Protein AF-A0A0K1EAS9-F1 (afdb_monomer_lite)

pLDDT: mean 83.29, std 16.88, range [38.16, 98.5]

InterPro domains:
  IPR011990 Tetratricopeptide-like helical domain superfamily [SSF48452] (68-521)

Organism: Chondromyces crocatus (NCBI:txid52)

Radius of gyration: 33.78 Å; chains: 1; bounding box: 84×85×120 Å

Foldseek 3Di:
DVVCVVVVLVDDPFLLLVVLVVLLVQLVVLQVCLVVLCVCQVPDPDRDPLSPLSSVVSNVSSVVSNVVSVVSVLVVQLLLLLLQLLLCVLVVVNVSSLVSLVSSVVSDPALLSLLSSLQSQLSSCLQQLNLVSSLVSLVVLQPDDHDPVCNLSSLLSNLQSLLSNLLSCLQPHDPVSSVVSLVVNVPRLQRFLASNLSSLLSVLLNCVVVVPLVVSLVSCVVCVCSNQQHYFPLSVLLSVLSNQLSPPDPDPPPDDPPPPPPDDPQSRCSSSCVSHVSSSVSRDPQLFPSDCDVVNLPPPPDPDPDPPPPPDDDDPPDDPPDPPPLVVPQDPDPVVVVCVVCVVVCVSVVVVVVVVPPDPPCPPVVVVVVVVVVVCVCVCVVPVSVVVVVVVVVVVVVVVVVVVVLVSQLSSLSVCVSVVVVVSSLVSLVVSLVVDPQLQSNLVSLQVVLVSCLLQVVLVSSLVSLVVSVVSCSHPVSCSVCLQESNLSSLLSNLLSCLLQVVPVSSVVSLVVSCVRRVSHSCNSVSVLLSQLLNCQQVLVLVSLLVSSNSSNSRGDRSLSNLSSLLSVCLVCVVVDDPVSLVVSVCVCVVDVSSVVSSCSRHVSSVVSNVVSVVVVVVVVVVCVVVPPDPCPVVNVVVVVVVVVVVVVVVVVVVVVVVPPPDPDDD

Secondary structure (DSSP, 8-state):
-TTTHHHHTT----HHHHHHHHHHHHHHHHHHHHHHHHHHHHHSSS--HHHHHHHHHHHHHHHHHHHHHHHHHHHHHHHHHHHHHHHHHHTT-HHHHHHHHHHHHHH--SHHHHHHHHHHHHHHHHHTT-HHHHHHHHHHHHHSPPPTT-HHHHHHHHHHHHHHHHHHHTTTS-HHHHHHHHHHHHT-TT--HHHHHHHHHHHHHHHHHTT-HHHHHHHHHHTHHHHHHSS-HHHHHHHHHHHHHHHS----TT------------TTTHHHHHH-HHHHTTSPTTSS-TT--HHHHSS----PPPTT-TT----TTS--TT---TTTT---S-HHHHHHHHHHHHHHHHHHHHHHHS-GGGHHHHHHHHHHHHHHHHHIIIIIHHHHHHHHHHHHHHHHHHHHHHHHHHHHHHHHHTTT-HHHHHHHHHHHHHH---HHHHHHHHHHHHHHHHHTT-HHHHHHHHHHHHHHT-SHHHHHHSTTTHHHHHHHHHHHHHHHTT-HHHHHHHHHHHHHH-TT-TTHHHHHHHHHHHHHHHTT-HHHHHHHHHHTTT----HHHHHHHHHHHHHH-GGGS-HHHHHHHHHHHHH-HHHHHHHHHH-HHHHHHHHHHHHHHHHHHHHHHHHSS----HHHHHHHHHHHHHHHHHHHHHHHHHHT-------

Sequence (667 aa):
MAREAPVLSGTIEHAKHRNAALSMASGALILVVGIALLLTCLFARETSLPMLFLGLIMSVRGAMYLAAATLQLFDSSAVQPINKAESLMYARRFAEAEEHLDYAETRAVRTTHFLAIALNRANIALRRGRVKEALRHTTRVIERPPGWGSRAENQLSITSALSLRALLSAPTAAPADVLADIEAVHQSDMVTEEARGRAELARAVLIERTGDHEALKRHLREKRSLLLQIPHLDERALVRAYQRMTQVKSASIYRQIPEMSFAAAPEGDGWIRQLSPSAAAFLTPGAHPTGASNADIDAPLSFEPSPSSVDQPAREGTEPFTRAPIEARITRPSPRLLRSLLTGSAVVAAVPLGIHLLSPATLPALGTWVQSVVLSTHTFFKHILPTLLLLMISWVAWWFLGMYLQKKRIADAVLLFDRGEEERGLAALTSLMHQVSDPILAASTHFTLAIVADRRADFDTALRHCNEALHRLDSPRLRALSSDQLLPSLVAKRALLFAATGRHADARAEFAFLAANHPTYSSLDASRFQLALVLAASRGDLERLAALSQQTGGRVLPVFDDLLASLGHAAARPHAMGPGERARLEAELNDDPVIHEWLQKVAPALLTAFIQAGEQSAEENSGAFRTARCPVTHADAAAITEAEAEVEAEAAARTAANARSPDVMDT

Structure (mmCIF, N/CA/C/O backbone):
data_AF-A0A0K1EAS9-F1
#
_entry.id   AF-A0A0K1EAS9-F1
#
loop_
_atom_site.group_PDB
_atom_site.id
_atom_site.type_symbol
_atom_site.label_atom_id
_atom_site.label_alt_id
_atom_site.label_comp_id
_atom_site.label_asym_id
_atom_site.label_entity_id
_atom_site.label_seq_id
_atom_site.pdbx_PDB_ins_code
_atom_site.Cartn_x
_atom_site.Cartn_y
_atom_site.Cartn_z
_atom_site.occupancy
_atom_site.B_iso_or_equiv
_atom_site.auth_seq_id
_atom_site.auth_comp_id
_atom_site.auth_asym_id
_atom_site.auth_atom_id
_atom_site.pdbx_PDB_model_num
ATOM 1 N N . MET A 1 1 ? 31.021 -14.013 7.008 1.00 49.00 1 MET A N 1
ATOM 2 C CA . MET A 1 1 ? 29.684 -13.386 7.086 1.00 49.00 1 MET A CA 1
ATOM 3 C C . MET A 1 1 ? 29.159 -12.862 5.742 1.00 49.00 1 MET A C 1
ATOM 5 O O . MET A 1 1 ? 28.137 -13.363 5.308 1.00 49.00 1 MET A O 1
ATOM 9 N N . ALA A 1 2 ? 29.836 -11.981 4.986 1.00 47.66 2 ALA A N 1
ATOM 10 C CA . ALA A 1 2 ? 29.273 -11.444 3.721 1.00 47.66 2 ALA A CA 1
ATOM 11 C C . ALA A 1 2 ? 29.036 -12.459 2.565 1.00 47.66 2 ALA A C 1
ATOM 13 O O . ALA A 1 2 ? 28.344 -12.132 1.603 1.00 47.66 2 ALA A O 1
ATOM 14 N N . ARG A 1 3 ? 29.595 -13.680 2.631 1.00 46.97 3 ARG A N 1
ATOM 15 C CA . ARG A 1 3 ? 29.375 -14.748 1.630 1.00 46.97 3 ARG A CA 1
ATOM 16 C C . ARG A 1 3 ? 28.258 -15.741 1.990 1.00 46.97 3 ARG A C 1
ATOM 18 O O . ARG A 1 3 ? 27.865 -16.502 1.117 1.00 46.97 3 ARG A O 1
ATOM 25 N N . GLU A 1 4 ? 27.728 -15.718 3.215 1.00 50.44 4 GLU A N 1
ATOM 26 C CA . GLU A 1 4 ? 26.677 -16.655 3.674 1.00 50.44 4 GLU A CA 1
ATOM 27 C C . GLU A 1 4 ? 25.259 -16.065 3.588 1.00 50.44 4 GLU A C 1
ATOM 29 O O . GLU A 1 4 ? 24.284 -16.807 3.498 1.00 50.44 4 GLU A O 1
ATOM 34 N N . ALA A 1 5 ? 25.140 -14.736 3.506 1.00 52.69 5 ALA A N 1
ATOM 35 C CA . ALA A 1 5 ? 23.865 -14.034 3.346 1.00 52.69 5 ALA A CA 1
ATOM 36 C C . ALA A 1 5 ? 22.979 -14.516 2.167 1.00 52.69 5 ALA A C 1
ATOM 38 O O . ALA A 1 5 ? 21.771 -14.603 2.370 1.00 52.69 5 ALA A O 1
ATOM 39 N N . PRO A 1 6 ? 23.504 -14.885 0.972 1.00 53.84 6 PRO A N 1
ATOM 40 C CA . PRO A 1 6 ? 22.654 -15.276 -0.161 1.00 53.84 6 PRO A CA 1
ATOM 41 C C . PRO A 1 6 ? 21.867 -16.573 0.069 1.00 53.84 6 PRO A C 1
ATOM 43 O O . PRO A 1 6 ? 20.817 -16.777 -0.536 1.00 53.84 6 PRO A O 1
ATOM 46 N N . VAL A 1 7 ? 22.396 -17.466 0.914 1.00 56.88 7 VAL A N 1
ATOM 47 C CA . VAL A 1 7 ? 21.771 -18.760 1.225 1.00 56.88 7 VAL A CA 1
ATOM 48 C C . VAL A 1 7 ? 20.680 -18.579 2.280 1.00 56.88 7 VAL A C 1
ATOM 50 O O . VAL A 1 7 ? 19.621 -19.192 2.175 1.00 56.88 7 VAL A O 1
ATOM 53 N N . LEU A 1 8 ? 20.900 -17.683 3.247 1.00 54.69 8 LEU A N 1
ATOM 54 C CA . LEU A 1 8 ? 19.924 -17.344 4.287 1.00 54.69 8 LEU A CA 1
ATOM 55 C C . LEU A 1 8 ? 18.747 -16.518 3.752 1.00 54.69 8 LEU A C 1
ATOM 57 O O . LEU A 1 8 ? 17.625 -16.674 4.223 1.00 54.69 8 LEU A O 1
ATOM 61 N N . SER A 1 9 ? 18.963 -15.679 2.735 1.00 55.00 9 SER A N 1
ATOM 62 C CA . SER A 1 9 ? 17.911 -14.811 2.196 1.00 55.00 9 SER A CA 1
ATOM 63 C C . SER A 1 9 ? 16.893 -15.520 1.299 1.00 55.00 9 SER A C 1
ATOM 65 O O . SER A 1 9 ? 15.930 -14.880 0.873 1.00 55.00 9 SER A O 1
ATOM 67 N N . GLY A 1 10 ? 17.090 -16.804 0.962 1.00 59.78 10 GLY A N 1
ATOM 68 C CA . GLY A 1 10 ? 16.210 -17.529 0.034 1.00 59.78 10 GLY A CA 1
ATOM 69 C C . GLY A 1 10 ? 16.076 -16.836 -1.329 1.00 59.78 10 GLY A C 1
ATOM 70 O O . GLY A 1 10 ? 15.077 -17.004 -2.029 1.00 59.78 10 GLY A O 1
ATOM 71 N N . THR A 1 11 ? 17.055 -16.003 -1.697 1.00 60.59 11 THR A N 1
ATOM 72 C CA . THR A 1 11 ? 17.028 -15.204 -2.923 1.00 60.59 11 THR A CA 1
ATOM 73 C C . THR A 1 11 ? 17.309 -16.118 -4.102 1.00 60.59 11 THR A C 1
ATOM 75 O O . THR A 1 11 ? 18.459 -16.376 -4.448 1.00 60.59 11 THR A O 1
ATOM 78 N N . ILE A 1 12 ? 16.240 -16.635 -4.703 1.00 65.88 12 ILE A N 1
ATOM 79 C CA . ILE A 1 12 ? 16.301 -17.360 -5.971 1.00 65.88 12 ILE A CA 1
ATOM 80 C C . ILE A 1 12 ? 16.877 -16.410 -7.026 1.00 65.88 12 ILE A C 1
ATOM 82 O O . ILE A 1 12 ? 16.503 -15.233 -7.070 1.00 65.88 12 ILE A O 1
ATOM 86 N N . GLU A 1 13 ? 17.777 -16.916 -7.877 1.00 71.00 13 GLU A N 1
ATOM 87 C CA . GLU A 1 13 ? 18.304 -16.169 -9.018 1.00 71.00 13 GLU A CA 1
ATOM 88 C C . GLU A 1 13 ? 17.127 -15.640 -9.849 1.00 71.00 13 GLU A C 1
ATOM 90 O O . GLU A 1 13 ? 16.390 -16.385 -10.499 1.00 71.00 13 GLU A O 1
ATOM 95 N N . HIS A 1 14 ? 16.879 -14.334 -9.738 1.00 70.50 14 HIS A N 1
ATOM 96 C CA . HIS A 1 14 ? 15.631 -13.761 -10.213 1.00 70.50 14 HIS A CA 1
ATOM 97 C C . HIS A 1 14 ? 15.554 -13.885 -11.736 1.00 70.50 14 HIS A C 1
ATOM 99 O O . HIS A 1 14 ? 16.527 -13.609 -12.440 1.00 70.50 14 HIS A O 1
ATOM 105 N N . ALA A 1 15 ? 14.369 -14.169 -12.281 1.00 76.44 15 ALA A N 1
ATOM 106 C CA . ALA A 1 15 ? 14.124 -14.080 -13.723 1.00 76.44 15 ALA A CA 1
ATOM 107 C C . ALA A 1 15 ? 14.586 -12.730 -14.326 1.00 76.44 15 ALA A C 1
ATOM 109 O O . ALA A 1 15 ? 14.985 -12.672 -15.492 1.00 76.44 15 ALA A O 1
ATOM 110 N N . LYS A 1 16 ? 14.611 -11.657 -13.517 1.00 79.12 16 LYS A N 1
ATOM 111 C CA . LYS A 1 16 ? 15.211 -10.363 -13.865 1.00 79.12 16 LYS A CA 1
ATOM 112 C C . LYS A 1 16 ? 16.710 -10.430 -14.143 1.00 79.12 16 LYS A C 1
ATOM 114 O O . LYS A 1 16 ? 17.127 -9.852 -15.138 1.00 79.12 16 LYS A O 1
ATOM 119 N N . HIS A 1 17 ? 17.502 -11.157 -13.354 1.00 84.50 17 HIS A N 1
ATOM 120 C CA . HIS A 1 17 ? 18.937 -11.330 -13.610 1.00 84.50 17 HIS A CA 1
ATOM 121 C C . HIS A 1 17 ? 19.176 -12.027 -14.945 1.00 84.50 17 HIS A C 1
ATOM 123 O O . HIS A 1 17 ? 19.953 -11.532 -15.759 1.00 84.50 17 HIS A O 1
ATOM 129 N N . ARG A 1 18 ? 18.435 -13.103 -15.233 1.00 85.75 18 ARG A N 1
ATOM 130 C CA . ARG A 1 18 ? 18.515 -13.792 -16.528 1.00 85.75 18 ARG A CA 1
ATOM 131 C C . ARG A 1 18 ? 18.118 -12.877 -17.689 1.00 85.75 18 ARG A C 1
ATOM 133 O O . ARG A 1 18 ? 18.811 -12.835 -18.702 1.00 85.75 18 ARG A O 1
ATOM 140 N N . ASN A 1 19 ? 17.030 -12.122 -17.553 1.00 84.00 19 ASN A N 1
ATOM 141 C CA . ASN A 1 19 ? 16.588 -11.188 -18.590 1.00 84.00 19 ASN A CA 1
ATOM 142 C C . ASN A 1 19 ? 17.547 -10.015 -18.783 1.00 84.00 19 ASN A C 1
ATOM 144 O O . ASN A 1 19 ? 17.766 -9.592 -19.918 1.00 84.00 19 ASN A O 1
ATOM 148 N N . ALA A 1 20 ? 18.122 -9.499 -17.701 1.00 87.19 20 ALA A N 1
ATOM 1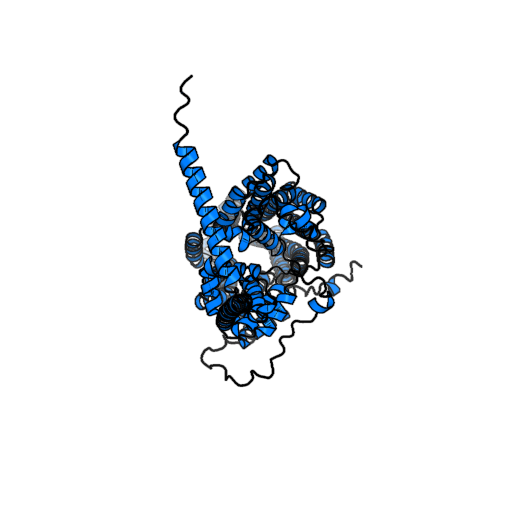49 C CA . ALA A 1 20 ? 19.122 -8.452 -17.758 1.00 87.19 20 ALA A CA 1
ATOM 150 C C . ALA A 1 20 ? 20.407 -8.984 -18.398 1.00 87.19 20 ALA A C 1
ATOM 152 O O . ALA A 1 20 ? 20.909 -8.353 -19.317 1.00 87.19 20 ALA A O 1
ATOM 153 N N . ALA A 1 21 ? 20.867 -10.187 -18.045 1.00 89.75 21 ALA A N 1
ATOM 154 C CA . ALA A 1 21 ? 22.010 -10.838 -18.684 1.00 89.75 21 ALA A CA 1
ATOM 155 C C . ALA A 1 21 ? 21.779 -11.074 -20.187 1.00 89.75 21 ALA A C 1
ATOM 157 O O . ALA A 1 21 ? 22.636 -10.741 -21.002 1.00 89.75 21 ALA A O 1
ATOM 158 N N . LEU A 1 22 ? 20.597 -11.564 -20.583 1.00 89.31 22 LEU A N 1
ATOM 159 C CA . LEU A 1 22 ? 20.218 -11.695 -21.996 1.00 89.31 22 LEU A CA 1
ATOM 160 C C . LEU A 1 22 ? 20.171 -10.334 -22.702 1.00 89.31 22 LEU A C 1
ATOM 162 O O . LEU A 1 22 ? 20.634 -10.205 -23.836 1.00 89.31 22 LEU A O 1
ATOM 166 N N . SER A 1 23 ? 19.650 -9.305 -22.032 1.00 87.06 23 SER A N 1
ATOM 167 C CA . SER A 1 23 ? 19.602 -7.942 -22.568 1.00 87.06 23 SER A CA 1
ATOM 168 C C . SER A 1 23 ? 21.005 -7.354 -22.717 1.00 87.06 23 SER A C 1
ATOM 170 O O . SER A 1 23 ? 21.296 -6.774 -23.758 1.00 87.06 23 SER A O 1
ATOM 172 N N . MET A 1 24 ? 21.899 -7.580 -21.752 1.00 92.38 24 MET A N 1
ATOM 173 C CA . MET A 1 24 ? 23.311 -7.208 -21.833 1.00 92.38 24 MET A CA 1
ATOM 174 C C . MET A 1 24 ? 24.007 -7.932 -22.979 1.00 92.38 24 MET A C 1
ATOM 176 O O . MET A 1 24 ? 24.659 -7.278 -23.781 1.00 92.38 24 MET A O 1
ATOM 180 N N . ALA A 1 25 ? 23.831 -9.250 -23.108 1.00 92.69 25 ALA A N 1
ATOM 181 C CA . ALA A 1 25 ? 24.425 -10.031 -24.190 1.00 92.69 25 ALA A CA 1
ATOM 182 C C . ALA A 1 25 ? 23.937 -9.546 -25.563 1.00 92.69 25 ALA A C 1
ATOM 184 O O . ALA A 1 25 ? 24.739 -9.329 -26.469 1.00 92.69 25 ALA A O 1
ATOM 185 N N . SER A 1 26 ? 22.630 -9.297 -25.704 1.00 90.00 26 SER A N 1
ATOM 186 C CA . SER A 1 26 ? 22.063 -8.746 -26.938 1.00 90.00 26 SER A CA 1
ATOM 187 C C . SER A 1 26 ? 22.559 -7.325 -27.226 1.00 90.00 26 SER A C 1
ATOM 189 O O . SER A 1 26 ? 22.907 -7.021 -28.364 1.00 90.00 26 SER A O 1
ATOM 191 N N . GLY A 1 27 ? 22.659 -6.471 -26.203 1.00 91.62 27 GLY A N 1
ATOM 192 C CA . GLY A 1 27 ? 23.185 -5.113 -26.316 1.00 91.62 27 GLY A CA 1
ATOM 193 C C . GLY A 1 27 ? 24.662 -5.098 -26.699 1.00 91.62 27 GLY A C 1
ATOM 194 O O . GLY A 1 27 ? 25.042 -4.354 -27.598 1.00 91.62 27 GLY A O 1
ATOM 195 N N . ALA A 1 28 ? 25.472 -5.969 -26.093 1.00 94.88 28 ALA A N 1
ATOM 196 C CA . ALA A 1 28 ? 26.881 -6.156 -26.420 1.00 94.88 28 ALA A CA 1
ATOM 197 C C . ALA A 1 28 ? 27.066 -6.647 -27.854 1.00 94.88 28 ALA A C 1
ATOM 199 O O . ALA A 1 28 ? 27.867 -6.077 -28.585 1.00 94.88 28 ALA A O 1
ATOM 200 N N . LEU A 1 29 ? 26.291 -7.644 -28.288 1.00 93.19 29 LEU A N 1
ATOM 201 C CA . LEU A 1 29 ? 26.343 -8.135 -29.663 1.00 93.19 29 LEU A CA 1
ATOM 202 C C . LEU A 1 29 ? 25.991 -7.027 -30.665 1.00 93.19 29 LEU A C 1
ATOM 204 O O . LEU A 1 29 ? 26.729 -6.805 -31.620 1.00 93.19 29 LEU A O 1
ATOM 208 N N . ILE A 1 30 ? 24.894 -6.300 -30.426 1.00 92.62 30 ILE A N 1
ATOM 209 C CA . ILE A 1 30 ? 24.463 -5.175 -31.268 1.00 92.62 30 ILE A CA 1
ATOM 210 C C . ILE A 1 30 ? 25.539 -4.077 -31.308 1.00 92.62 30 ILE A C 1
ATOM 212 O O . ILE A 1 30 ? 25.821 -3.535 -32.376 1.00 92.62 30 ILE A O 1
ATOM 216 N N . LEU A 1 31 ? 26.164 -3.775 -30.167 1.00 94.88 31 LEU A N 1
ATOM 217 C CA . LEU A 1 31 ? 27.241 -2.793 -30.065 1.00 94.88 31 LEU A CA 1
ATOM 218 C C . LEU A 1 31 ? 28.482 -3.236 -30.850 1.00 94.88 31 LEU A C 1
ATOM 220 O O . LEU A 1 31 ? 29.009 -2.453 -31.631 1.00 94.88 31 LEU A O 1
ATOM 224 N N . VAL A 1 32 ? 28.921 -4.488 -30.691 1.00 94.88 32 VAL A N 1
ATOM 225 C CA . VAL A 1 32 ? 30.083 -5.046 -31.401 1.00 94.88 32 VAL A CA 1
ATOM 226 C C . VAL A 1 32 ? 29.851 -5.051 -32.909 1.00 94.88 32 VAL A C 1
ATOM 228 O O . VAL A 1 32 ? 30.729 -4.626 -33.653 1.00 94.88 32 VAL A O 1
ATOM 231 N N . VAL A 1 33 ? 28.665 -5.463 -33.369 1.00 92.56 33 VAL A N 1
ATOM 232 C CA . VAL A 1 33 ? 28.294 -5.404 -34.793 1.00 92.56 33 VAL A CA 1
ATOM 233 C C . VAL A 1 33 ? 28.306 -3.960 -35.295 1.00 92.56 33 VAL A C 1
ATOM 235 O O . VAL A 1 33 ? 28.861 -3.685 -36.357 1.00 92.56 33 VAL A O 1
ATOM 238 N N . GLY A 1 34 ? 27.752 -3.026 -34.518 1.00 93.12 34 GLY A N 1
ATOM 239 C CA . GLY A 1 34 ? 27.781 -1.603 -34.844 1.00 93.12 34 GLY A CA 1
ATOM 240 C C . GLY A 1 34 ? 29.204 -1.059 -34.997 1.00 93.12 34 GLY A C 1
ATOM 241 O O . GLY A 1 34 ? 29.517 -0.430 -36.006 1.00 93.12 34 GLY A O 1
ATOM 242 N N . ILE A 1 35 ? 30.085 -1.365 -34.043 1.00 93.81 35 ILE A N 1
ATOM 243 C CA . ILE A 1 35 ? 31.496 -0.959 -34.063 1.00 93.81 35 ILE A CA 1
ATOM 244 C C . ILE A 1 35 ? 32.230 -1.607 -35.239 1.00 93.81 35 ILE A C 1
ATOM 246 O O . ILE A 1 35 ? 32.976 -0.926 -35.934 1.00 93.81 35 ILE A O 1
ATOM 250 N N . ALA A 1 36 ? 32.002 -2.893 -35.508 1.00 90.56 36 ALA A N 1
ATOM 251 C CA . ALA A 1 36 ? 32.619 -3.586 -36.634 1.00 90.56 36 ALA A CA 1
ATOM 252 C C . ALA A 1 36 ? 32.220 -2.957 -37.978 1.00 90.56 36 ALA A C 1
ATOM 254 O O . ALA A 1 36 ? 33.080 -2.778 -38.837 1.00 90.56 36 ALA A O 1
ATOM 255 N N . LEU A 1 37 ? 30.956 -2.551 -38.150 1.00 89.94 37 LEU A N 1
ATOM 256 C CA . LEU A 1 37 ? 30.506 -1.826 -39.345 1.00 89.94 37 LEU A CA 1
ATOM 257 C C . LEU A 1 37 ? 31.190 -0.459 -39.473 1.00 89.94 37 LEU A C 1
ATOM 259 O O . LEU A 1 37 ? 31.642 -0.100 -40.561 1.00 89.94 37 LEU A O 1
ATOM 263 N N . LEU A 1 38 ? 31.320 0.277 -38.365 1.00 91.12 38 LEU A N 1
ATOM 264 C CA . LEU A 1 38 ? 32.028 1.559 -38.334 1.00 91.12 38 LEU A CA 1
ATOM 265 C C . LEU A 1 38 ? 33.512 1.400 -38.697 1.00 91.12 38 LEU A C 1
ATOM 267 O O . LEU A 1 38 ? 34.010 2.131 -39.548 1.00 91.12 38 LEU A O 1
ATOM 271 N N . LEU A 1 39 ? 34.202 0.420 -38.107 1.00 90.00 39 LEU A N 1
ATOM 272 C CA . LEU A 1 39 ? 35.603 0.114 -38.412 1.00 90.00 39 LEU A CA 1
ATOM 273 C C . LEU A 1 39 ? 35.776 -0.338 -39.864 1.00 90.00 39 LEU A C 1
ATOM 275 O O . LEU A 1 39 ? 36.679 0.137 -40.544 1.00 90.00 39 LEU A O 1
ATOM 279 N N . THR A 1 40 ? 34.884 -1.195 -40.367 1.00 90.50 40 THR A N 1
ATOM 280 C CA . THR A 1 40 ? 34.897 -1.623 -41.775 1.00 90.50 40 THR A CA 1
ATOM 281 C C . THR A 1 40 ? 34.809 -0.419 -42.708 1.00 90.50 40 THR A C 1
ATOM 283 O O . THR A 1 40 ? 35.574 -0.334 -43.662 1.00 90.50 40 THR A O 1
ATOM 286 N N . CYS A 1 41 ? 33.947 0.555 -42.400 1.00 88.38 41 CYS A N 1
ATOM 287 C CA . CYS A 1 41 ? 33.855 1.791 -43.176 1.00 88.38 41 CYS A CA 1
ATOM 288 C C . CYS A 1 41 ? 35.125 2.643 -43.082 1.00 88.38 41 CYS A C 1
ATOM 290 O O . CYS A 1 41 ? 35.517 3.236 -44.077 1.00 88.38 41 CYS A O 1
ATOM 292 N N . LEU A 1 42 ? 35.770 2.705 -41.913 1.00 87.31 42 LEU A N 1
ATOM 293 C CA . LEU A 1 42 ? 37.005 3.474 -41.715 1.00 87.31 42 LEU A CA 1
ATOM 294 C C . LEU A 1 42 ? 38.204 2.888 -42.476 1.00 87.31 42 LEU A C 1
ATOM 296 O O . LEU A 1 42 ? 39.061 3.648 -42.920 1.00 87.31 42 LEU A O 1
ATOM 300 N N . PHE A 1 43 ? 38.275 1.561 -42.621 1.00 88.31 43 PHE A N 1
ATOM 301 C CA . PHE A 1 43 ? 39.383 0.878 -43.300 1.00 88.31 43 PHE A CA 1
ATOM 302 C C . PHE A 1 43 ? 39.116 0.556 -44.776 1.00 88.31 43 PHE A C 1
ATOM 304 O O . PHE A 1 43 ? 40.061 0.299 -45.524 1.00 88.31 43 PHE A O 1
ATOM 311 N N . ALA A 1 44 ? 37.858 0.561 -45.219 1.00 86.94 44 ALA A N 1
ATOM 312 C CA . ALA A 1 44 ? 37.531 0.390 -46.626 1.00 86.94 44 ALA A CA 1
ATOM 313 C C . ALA A 1 44 ? 38.000 1.605 -47.438 1.00 86.94 44 ALA A C 1
ATOM 315 O O . ALA A 1 44 ? 37.764 2.756 -47.075 1.00 86.94 44 ALA A O 1
ATOM 316 N N . ARG A 1 45 ? 38.636 1.340 -48.585 1.00 84.62 45 ARG A N 1
ATOM 317 C CA . ARG A 1 45 ? 39.094 2.379 -49.523 1.00 84.62 45 ARG A CA 1
ATOM 318 C C . ARG A 1 45 ? 37.926 3.181 -50.120 1.00 84.62 45 ARG A C 1
ATOM 320 O O . ARG A 1 45 ? 38.121 4.317 -50.536 1.00 84.62 45 ARG A O 1
ATOM 327 N N . GLU A 1 46 ? 36.731 2.589 -50.120 1.00 83.44 46 GLU A N 1
ATOM 328 C CA . GLU A 1 46 ? 35.461 3.206 -50.502 1.00 83.44 46 GLU A CA 1
ATOM 329 C C . GLU A 1 46 ? 34.514 3.212 -49.291 1.00 83.44 46 GLU A C 1
ATOM 331 O O . GLU A 1 46 ? 34.029 2.171 -48.841 1.00 83.44 46 GLU A O 1
ATOM 336 N N . THR A 1 47 ? 34.265 4.393 -48.729 1.00 76.44 47 THR A N 1
ATOM 337 C CA . THR A 1 47 ? 33.378 4.585 -47.577 1.00 76.44 47 THR A CA 1
ATOM 338 C C . THR A 1 47 ? 31.914 4.569 -48.015 1.00 76.44 47 THR A C 1
ATOM 340 O O . THR A 1 47 ? 31.421 5.516 -48.626 1.00 76.44 47 THR A O 1
ATOM 343 N N . SER A 1 48 ? 31.166 3.520 -47.655 1.00 81.81 48 SER A N 1
ATOM 344 C CA . SER A 1 48 ? 29.712 3.516 -47.860 1.00 81.81 48 SER A CA 1
ATOM 345 C C . SER A 1 48 ? 28.991 4.208 -46.690 1.00 81.81 48 SER A C 1
ATOM 347 O O . SER A 1 48 ? 28.885 3.688 -45.577 1.00 81.81 48 SER A O 1
ATOM 349 N N . LEU A 1 49 ? 28.466 5.415 -46.936 1.00 75.94 49 LEU A N 1
ATOM 350 C CA . LEU A 1 49 ? 27.702 6.199 -45.948 1.00 75.94 49 LEU A CA 1
ATOM 351 C C . LEU A 1 49 ? 26.553 5.419 -45.270 1.00 75.94 49 LEU A C 1
ATOM 353 O O . LEU A 1 49 ? 26.386 5.564 -44.055 1.00 75.94 49 LEU A O 1
ATOM 357 N N . PRO A 1 50 ? 25.781 4.564 -45.978 1.00 78.69 50 PRO A N 1
ATOM 358 C CA . PRO A 1 50 ? 24.723 3.777 -45.347 1.00 78.69 50 PRO A CA 1
ATOM 359 C C . PRO A 1 50 ? 25.235 2.789 -44.292 1.00 78.69 50 PRO A C 1
ATOM 361 O O . PRO A 1 50 ? 24.593 2.631 -43.253 1.00 78.69 50 PRO A O 1
ATOM 364 N N . MET A 1 51 ? 26.390 2.147 -44.515 1.00 80.94 51 MET A N 1
ATOM 365 C CA . MET A 1 51 ? 26.967 1.224 -43.531 1.00 80.94 51 MET A CA 1
ATOM 366 C C . MET A 1 51 ? 27.487 1.963 -42.300 1.00 80.94 51 MET A C 1
ATOM 368 O O . MET A 1 51 ? 27.304 1.473 -41.187 1.00 80.94 51 MET A O 1
ATOM 372 N N . LEU A 1 52 ? 28.063 3.158 -42.474 1.00 83.50 52 LEU A N 1
ATOM 373 C CA . LEU A 1 52 ? 28.489 3.996 -41.352 1.00 83.50 52 LEU A CA 1
ATOM 374 C C . LEU A 1 52 ? 27.285 4.398 -40.488 1.00 83.50 52 LEU A C 1
ATOM 376 O O . LEU A 1 52 ? 27.334 4.286 -39.264 1.00 83.50 52 LEU A O 1
ATOM 380 N N . PHE A 1 53 ? 26.177 4.803 -41.114 1.00 79.88 53 PHE A N 1
ATOM 381 C CA . PHE A 1 53 ? 24.949 5.167 -40.405 1.00 79.88 53 PHE A CA 1
ATOM 382 C C . PHE A 1 53 ? 24.326 3.981 -39.660 1.00 79.88 53 PHE A C 1
ATOM 384 O O . PHE A 1 53 ? 23.994 4.094 -38.479 1.00 79.88 53 PHE A O 1
ATOM 391 N N . LEU A 1 54 ? 24.215 2.826 -40.323 1.00 83.81 54 LEU A N 1
ATOM 392 C CA . LEU A 1 54 ? 23.731 1.601 -39.692 1.00 83.81 54 LEU A CA 1
ATOM 393 C C . LEU A 1 54 ? 24.630 1.198 -38.515 1.00 83.81 54 LEU A C 1
ATOM 395 O O . LEU A 1 54 ? 24.123 0.896 -37.435 1.00 83.81 54 LEU A O 1
ATOM 399 N N . GLY A 1 55 ? 25.952 1.266 -38.697 1.00 88.25 55 GLY A N 1
ATOM 400 C CA . GLY A 1 55 ? 26.937 1.010 -37.650 1.00 88.25 55 GLY A CA 1
ATOM 401 C C . GLY A 1 55 ? 26.770 1.933 -36.442 1.00 88.25 55 GLY A C 1
ATOM 402 O O . GLY A 1 55 ? 26.768 1.464 -35.302 1.00 88.25 55 GLY A O 1
ATOM 403 N N . LEU A 1 56 ? 26.540 3.231 -36.671 1.00 86.50 56 LEU A N 1
ATOM 404 C CA . LEU A 1 56 ? 26.291 4.209 -35.609 1.00 86.50 56 LEU A CA 1
ATOM 405 C C . LEU A 1 56 ? 24.984 3.920 -34.858 1.00 86.50 56 LEU A C 1
ATOM 407 O O . LEU A 1 56 ? 24.994 3.872 -33.629 1.00 86.50 56 LEU A O 1
ATOM 411 N N . ILE A 1 57 ? 23.876 3.680 -35.570 1.00 84.75 57 ILE A N 1
ATOM 412 C CA . ILE A 1 57 ? 22.583 3.340 -34.952 1.00 84.75 57 ILE A CA 1
ATOM 413 C C . ILE A 1 57 ? 22.710 2.082 -34.100 1.00 84.75 57 ILE A C 1
ATOM 415 O O . ILE A 1 57 ? 22.253 2.066 -32.955 1.00 84.75 57 ILE A O 1
ATOM 419 N N . MET A 1 58 ? 23.319 1.025 -34.646 1.00 88.75 58 MET A N 1
ATOM 420 C CA . MET A 1 58 ? 23.512 -0.218 -33.906 1.00 88.75 58 MET A CA 1
ATOM 421 C C . MET A 1 58 ? 24.392 0.019 -32.681 1.00 88.75 58 MET A C 1
ATOM 423 O O . MET A 1 58 ? 24.027 -0.413 -31.596 1.00 88.75 58 MET A O 1
ATOM 427 N N . SER A 1 59 ? 25.466 0.800 -32.796 1.00 89.94 59 SER A N 1
ATOM 428 C CA . SER A 1 59 ? 26.328 1.120 -31.654 1.00 89.94 59 SER A CA 1
ATOM 429 C C . SER A 1 59 ? 25.576 1.864 -30.547 1.00 89.94 59 SER A C 1
ATOM 431 O O . SER A 1 59 ? 25.573 1.424 -29.398 1.00 89.94 59 SER A O 1
ATOM 433 N N . VAL A 1 60 ? 24.863 2.945 -30.883 1.00 85.75 60 VAL A N 1
ATOM 434 C CA . VAL A 1 60 ? 24.081 3.725 -29.908 1.00 85.75 60 VAL A CA 1
ATOM 435 C C . VAL A 1 60 ? 23.024 2.849 -29.246 1.00 85.75 60 VAL A C 1
ATOM 437 O O . VAL A 1 60 ? 22.898 2.825 -28.023 1.00 85.75 60 VAL A O 1
ATOM 440 N N . ARG A 1 61 ? 22.293 2.067 -30.040 1.00 85.25 61 ARG A N 1
ATOM 441 C CA . ARG A 1 61 ? 21.260 1.168 -29.532 1.00 85.25 61 ARG A CA 1
ATOM 442 C C . ARG A 1 61 ? 21.847 0.083 -28.630 1.00 85.25 61 ARG A C 1
ATOM 444 O O . ARG A 1 61 ? 21.304 -0.160 -27.557 1.00 85.25 61 ARG A O 1
ATOM 451 N N . GLY A 1 62 ? 22.944 -0.550 -29.034 1.00 91.44 62 GLY A N 1
ATOM 452 C CA . GLY A 1 62 ? 23.639 -1.565 -28.242 1.00 91.44 62 GLY A CA 1
ATOM 453 C C . GLY A 1 62 ? 24.113 -1.014 -26.899 1.00 91.44 62 GLY A C 1
ATOM 454 O O . GLY A 1 62 ? 23.847 -1.618 -25.859 1.00 91.44 62 GLY A O 1
ATOM 455 N N . ALA A 1 63 ? 24.698 0.188 -26.906 1.00 91.81 63 ALA A N 1
ATOM 456 C CA . ALA A 1 63 ? 25.085 0.908 -25.696 1.00 91.81 63 ALA A CA 1
ATOM 457 C C . ALA A 1 63 ? 23.879 1.230 -24.796 1.00 91.81 63 ALA A C 1
ATOM 459 O O . ALA A 1 63 ? 23.947 1.022 -23.586 1.00 91.81 63 ALA A O 1
ATOM 460 N N . MET A 1 64 ? 22.747 1.661 -25.365 1.00 87.00 64 MET A N 1
ATOM 461 C CA . MET A 1 64 ? 21.514 1.896 -24.603 1.00 87.00 64 MET A CA 1
ATOM 462 C C . MET A 1 64 ? 20.969 0.615 -23.959 1.00 87.00 64 MET A C 1
ATOM 464 O O . MET A 1 64 ? 20.570 0.650 -22.797 1.00 87.00 64 MET A O 1
ATOM 468 N N . TYR A 1 65 ? 20.965 -0.518 -24.671 1.00 88.31 65 TYR A N 1
ATOM 469 C CA . TYR A 1 65 ? 20.542 -1.808 -24.105 1.00 88.31 65 TYR A CA 1
ATOM 470 C C . TYR A 1 65 ? 21.456 -2.256 -22.967 1.00 88.31 65 TYR A C 1
ATOM 472 O O . TYR A 1 65 ? 20.961 -2.702 -21.934 1.00 88.31 65 TYR A O 1
ATOM 480 N N . LEU A 1 66 ? 22.772 -2.106 -23.135 1.00 92.38 66 LEU A N 1
ATOM 481 C CA . LEU A 1 66 ? 23.746 -2.395 -22.086 1.00 92.38 66 LEU A CA 1
ATOM 482 C C . LEU A 1 66 ? 23.530 -1.511 -20.858 1.00 92.38 66 LEU A C 1
ATOM 484 O O . LEU A 1 66 ? 23.465 -2.032 -19.747 1.00 92.38 66 LEU A O 1
ATOM 488 N N . ALA A 1 67 ? 23.368 -0.200 -21.049 1.00 89.62 67 ALA A N 1
ATOM 489 C CA . ALA A 1 67 ? 23.125 0.739 -19.960 1.00 89.62 67 ALA A CA 1
ATOM 490 C C . ALA A 1 67 ? 21.816 0.417 -19.226 1.00 89.62 67 ALA A C 1
ATOM 492 O O . ALA A 1 67 ? 21.810 0.308 -18.003 1.00 89.62 67 ALA A O 1
ATOM 493 N N . ALA A 1 68 ? 20.722 0.184 -19.957 1.00 86.81 68 ALA A N 1
ATOM 494 C CA . ALA A 1 68 ? 19.432 -0.170 -19.372 1.00 86.81 68 ALA A CA 1
ATOM 495 C C . ALA A 1 68 ? 19.488 -1.497 -18.601 1.00 86.81 68 ALA A C 1
ATOM 497 O O . ALA A 1 68 ? 18.974 -1.582 -17.488 1.00 86.81 68 ALA A O 1
ATOM 498 N N . ALA A 1 69 ? 20.136 -2.523 -19.155 1.00 90.00 69 ALA A N 1
ATOM 499 C CA . ALA A 1 69 ? 20.268 -3.817 -18.493 1.00 90.00 69 ALA A CA 1
ATOM 500 C C . ALA A 1 69 ? 21.181 -3.748 -17.258 1.00 90.00 69 ALA A C 1
ATOM 502 O O . ALA A 1 69 ? 20.890 -4.362 -16.237 1.00 90.00 69 ALA A O 1
ATOM 503 N N . THR A 1 70 ? 22.239 -2.939 -17.317 1.00 90.62 70 THR A N 1
ATOM 504 C CA . THR A 1 70 ? 23.119 -2.677 -16.172 1.00 90.62 70 THR A CA 1
ATOM 505 C C . THR A 1 70 ? 22.367 -1.946 -15.057 1.00 90.62 70 THR A C 1
ATOM 507 O O . THR A 1 70 ? 22.452 -2.341 -13.898 1.00 90.62 70 THR A O 1
ATOM 510 N N . LEU A 1 71 ? 21.560 -0.933 -15.398 1.00 87.56 71 LEU A N 1
ATOM 511 C CA . LEU A 1 71 ? 20.683 -0.257 -14.436 1.00 87.56 71 LEU A CA 1
ATOM 512 C C . LEU A 1 71 ? 19.673 -1.229 -13.808 1.00 87.56 71 LEU A C 1
ATOM 514 O O . LEU A 1 71 ? 19.482 -1.196 -12.597 1.00 87.56 71 LEU A O 1
ATOM 518 N N . GLN A 1 72 ? 19.092 -2.141 -14.595 1.00 86.12 72 GLN A N 1
ATOM 519 C CA . GLN A 1 72 ? 18.185 -3.176 -14.081 1.00 86.12 72 GLN A CA 1
ATOM 520 C C . GLN A 1 72 ? 18.866 -4.137 -13.098 1.00 86.12 72 GLN A C 1
ATOM 522 O O . GLN A 1 72 ? 18.245 -4.510 -12.105 1.00 86.12 72 GLN A O 1
ATOM 527 N N . LEU A 1 73 ? 20.122 -4.526 -13.351 1.00 88.12 73 LEU A N 1
ATOM 528 C CA . LEU A 1 73 ? 20.897 -5.366 -12.428 1.00 88.12 73 LEU A CA 1
ATOM 529 C C . LEU A 1 73 ? 21.181 -4.655 -11.104 1.00 88.12 73 LEU A C 1
ATOM 531 O O . LEU A 1 73 ? 21.121 -5.277 -10.043 1.00 88.12 73 LEU A O 1
ATOM 535 N N . PHE A 1 74 ? 21.496 -3.360 -11.161 1.00 87.56 74 PHE A N 1
ATOM 536 C CA . PHE A 1 74 ? 21.697 -2.572 -9.950 1.00 87.56 74 PHE A CA 1
ATOM 537 C C . PHE A 1 74 ? 20.392 -2.410 -9.168 1.00 87.56 74 PHE A C 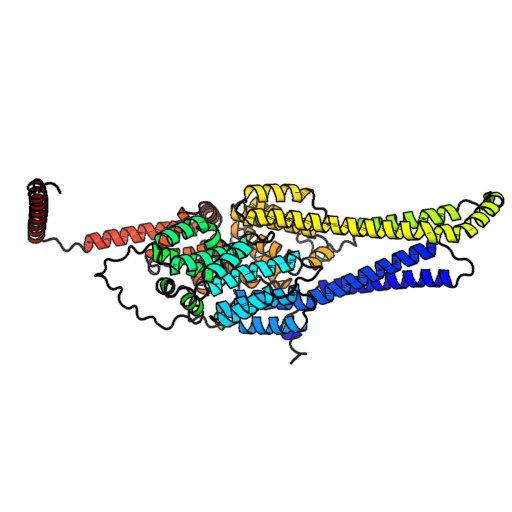1
ATOM 539 O O . PHE A 1 74 ? 20.397 -2.585 -7.949 1.00 87.56 74 PHE A O 1
ATOM 546 N N . ASP A 1 75 ? 19.276 -2.170 -9.859 1.00 85.44 75 ASP A N 1
ATOM 547 C CA . ASP A 1 75 ? 17.958 -2.041 -9.236 1.00 85.44 75 ASP A CA 1
ATOM 548 C C . ASP A 1 75 ? 17.520 -3.325 -8.523 1.00 85.44 75 ASP A C 1
ATOM 550 O O . ASP A 1 75 ? 17.142 -3.280 -7.352 1.00 85.44 75 ASP A O 1
ATOM 554 N N . SER A 1 76 ? 17.620 -4.489 -9.175 1.00 83.94 76 SER A N 1
ATOM 555 C CA . SER A 1 76 ? 17.131 -5.746 -8.589 1.00 83.94 76 SER A CA 1
ATOM 556 C C . SER A 1 76 ? 17.850 -6.134 -7.296 1.00 83.94 76 SER A C 1
ATOM 558 O O . SER A 1 76 ? 17.238 -6.740 -6.418 1.00 83.94 76 SER A O 1
ATOM 560 N N . SER A 1 77 ? 19.127 -5.763 -7.159 1.00 88.00 77 SER A N 1
ATOM 561 C CA . SER A 1 77 ? 19.961 -6.172 -6.024 1.00 88.00 77 SER A CA 1
ATOM 562 C C . SER A 1 77 ? 19.552 -5.557 -4.679 1.00 88.00 77 SER A C 1
ATOM 564 O O . SER A 1 77 ? 19.735 -6.196 -3.645 1.00 88.00 77 SER A O 1
ATOM 566 N N . ALA A 1 78 ? 18.977 -4.349 -4.682 1.00 91.69 78 ALA A N 1
ATOM 567 C CA . ALA A 1 78 ? 18.494 -3.678 -3.472 1.00 91.69 78 ALA A CA 1
ATOM 568 C C . ALA A 1 78 ? 16.984 -3.871 -3.256 1.00 91.69 78 ALA A C 1
ATOM 570 O O . ALA A 1 78 ? 16.529 -3.905 -2.115 1.00 91.69 78 ALA A O 1
ATOM 571 N N . VAL A 1 79 ? 16.206 -4.040 -4.331 1.00 90.12 79 VAL A N 1
ATOM 572 C CA . VAL A 1 79 ? 14.742 -4.171 -4.248 1.00 90.12 79 VAL A CA 1
ATOM 573 C C . VAL A 1 79 ? 14.316 -5.444 -3.515 1.00 90.12 79 VAL A C 1
ATOM 575 O O . VAL A 1 79 ? 13.436 -5.376 -2.663 1.00 90.12 79 VAL A O 1
ATOM 578 N N . GLN A 1 80 ? 14.941 -6.599 -3.778 1.00 88.19 80 GLN A N 1
ATOM 579 C CA . GLN A 1 80 ? 14.544 -7.845 -3.105 1.00 88.19 80 GLN A CA 1
ATOM 580 C C . GLN A 1 80 ? 14.737 -7.793 -1.576 1.00 88.19 80 GLN A C 1
ATOM 582 O O . GLN A 1 80 ? 13.786 -8.121 -0.865 1.00 88.19 80 GLN A O 1
ATOM 587 N N . PRO A 1 81 ? 15.898 -7.359 -1.037 1.00 92.50 81 PRO A N 1
ATOM 588 C CA . PRO A 1 81 ? 16.055 -7.205 0.408 1.00 92.50 81 PRO A CA 1
ATOM 589 C C . PRO A 1 81 ? 15.107 -6.164 1.014 1.00 92.50 81 PRO A C 1
ATOM 591 O O . PRO A 1 81 ? 14.587 -6.400 2.098 1.00 92.50 81 PRO A O 1
ATOM 594 N N . ILE A 1 82 ? 14.821 -5.055 0.315 1.00 94.00 82 ILE A N 1
ATOM 595 C CA . ILE A 1 82 ? 13.836 -4.057 0.772 1.00 94.00 82 ILE A CA 1
ATOM 596 C C . ILE A 1 82 ? 12.440 -4.685 0.878 1.00 94.00 82 ILE A C 1
ATOM 598 O O . ILE A 1 82 ? 11.795 -4.562 1.916 1.00 94.00 82 ILE A O 1
ATOM 602 N N . ASN A 1 83 ? 12.003 -5.410 -0.154 1.00 90.69 83 ASN A N 1
ATOM 603 C CA . ASN A 1 83 ? 10.708 -6.094 -0.174 1.00 90.69 83 ASN A CA 1
ATOM 604 C C . ASN A 1 83 ? 10.617 -7.174 0.914 1.00 90.69 83 ASN A C 1
ATOM 606 O O . ASN A 1 83 ? 9.581 -7.333 1.560 1.00 90.69 83 ASN A O 1
ATOM 610 N N . LYS A 1 84 ? 11.708 -7.915 1.148 1.00 90.25 84 LYS A N 1
ATOM 611 C CA . LYS A 1 84 ? 11.770 -8.911 2.222 1.00 90.25 84 LYS A CA 1
ATOM 612 C C . LYS A 1 84 ? 11.710 -8.254 3.600 1.00 90.25 84 LYS A C 1
ATOM 614 O O . LYS A 1 84 ? 10.972 -8.737 4.455 1.00 90.25 84 LYS A O 1
ATOM 619 N N . ALA A 1 85 ? 12.431 -7.152 3.803 1.00 93.88 85 ALA A N 1
ATOM 620 C CA . ALA A 1 85 ? 12.359 -6.376 5.034 1.00 93.88 85 ALA A CA 1
ATOM 621 C C . ALA A 1 85 ? 10.937 -5.865 5.290 1.00 93.88 85 ALA A C 1
ATOM 623 O O . ALA A 1 85 ? 10.447 -5.985 6.406 1.00 93.88 85 ALA A O 1
ATOM 624 N N . GLU A 1 86 ? 10.245 -5.375 4.260 1.00 92.44 86 GLU A N 1
ATOM 625 C CA . GLU A 1 86 ? 8.847 -4.947 4.361 1.00 92.44 86 GLU A CA 1
ATOM 626 C C . GLU A 1 86 ? 7.925 -6.103 4.798 1.00 92.44 86 GLU A C 1
ATOM 628 O O . GLU A 1 86 ? 7.154 -5.962 5.747 1.00 92.44 86 GLU A O 1
ATOM 633 N N . SER A 1 87 ? 8.070 -7.288 4.192 1.00 87.88 87 SER A N 1
ATOM 634 C CA . SER A 1 87 ? 7.342 -8.497 4.614 1.00 87.88 87 SER A CA 1
ATOM 635 C C . SER A 1 87 ? 7.580 -8.832 6.086 1.00 87.88 87 SER A C 1
ATOM 637 O O . SER A 1 87 ? 6.644 -9.155 6.818 1.00 87.88 87 SER A O 1
ATOM 639 N N . LEU A 1 88 ? 8.838 -8.765 6.529 1.00 89.50 88 LEU A N 1
ATOM 640 C CA . LEU A 1 88 ? 9.225 -9.050 7.910 1.00 89.50 88 LEU A CA 1
ATOM 641 C C . LEU A 1 88 ? 8.704 -7.980 8.875 1.00 89.50 88 LEU A C 1
ATOM 643 O O . LEU A 1 88 ? 8.299 -8.313 9.986 1.00 89.50 88 LEU A O 1
ATOM 647 N N . MET A 1 89 ? 8.636 -6.716 8.448 1.00 90.62 89 MET A N 1
ATOM 648 C CA . MET A 1 89 ? 7.996 -5.640 9.208 1.00 90.62 89 MET A CA 1
ATOM 649 C C . MET A 1 89 ? 6.510 -5.921 9.430 1.00 90.62 89 MET A C 1
ATOM 651 O O . MET A 1 89 ? 6.038 -5.783 10.558 1.00 90.62 89 MET A O 1
ATOM 655 N N . TYR A 1 90 ? 5.781 -6.365 8.399 1.00 84.56 90 TYR A N 1
ATOM 656 C CA . TYR A 1 90 ? 4.372 -6.752 8.540 1.00 84.56 90 TYR A CA 1
ATOM 657 C C . TYR A 1 90 ? 4.172 -7.971 9.445 1.00 84.56 90 TYR A C 1
ATOM 659 O O . TYR A 1 90 ? 3.141 -8.080 10.108 1.00 84.56 90 TYR A O 1
ATOM 667 N N . ALA A 1 91 ? 5.168 -8.856 9.516 1.00 83.44 91 ALA A N 1
ATOM 668 C CA . ALA A 1 91 ? 5.216 -9.973 10.455 1.00 83.44 91 ALA A CA 1
ATOM 669 C C . ALA A 1 91 ? 5.776 -9.595 11.844 1.00 83.44 91 ALA A C 1
ATOM 671 O O . ALA A 1 91 ? 5.974 -10.478 12.672 1.00 83.44 91 ALA A O 1
ATOM 672 N N . ARG A 1 92 ? 6.067 -8.307 12.102 1.00 86.19 92 ARG A N 1
ATOM 673 C CA . ARG A 1 92 ? 6.712 -7.785 13.326 1.00 86.19 92 ARG A CA 1
ATOM 674 C C . ARG A 1 92 ? 8.087 -8.399 13.659 1.00 86.19 92 ARG A C 1
ATOM 676 O O . ARG A 1 92 ? 8.602 -8.226 14.763 1.00 86.19 92 ARG A O 1
ATOM 683 N N . ARG A 1 93 ? 8.761 -9.023 12.688 1.00 88.81 93 ARG A N 1
ATOM 684 C CA . ARG A 1 93 ? 10.135 -9.557 12.791 1.00 88.81 93 ARG A CA 1
ATOM 685 C C . ARG A 1 93 ? 11.163 -8.455 12.536 1.00 88.81 93 ARG A C 1
ATOM 687 O O . ARG A 1 93 ? 11.942 -8.486 11.587 1.00 88.81 93 ARG A O 1
ATOM 694 N N . PHE A 1 94 ? 11.139 -7.431 13.386 1.00 92.56 94 PHE A N 1
ATOM 695 C CA . PHE A 1 94 ? 11.866 -6.184 13.145 1.00 92.56 94 PHE A CA 1
ATOM 696 C C . PHE A 1 94 ? 13.391 -6.335 13.098 1.00 92.56 94 PHE A C 1
ATOM 698 O O . PHE A 1 94 ? 14.038 -5.588 12.376 1.00 92.56 94 PHE A O 1
ATOM 705 N N . ALA A 1 95 ? 13.971 -7.260 13.872 1.00 93.56 95 ALA A N 1
ATOM 706 C CA . ALA A 1 95 ? 15.426 -7.451 13.902 1.00 93.56 95 ALA A CA 1
ATOM 707 C C . ALA A 1 95 ? 15.946 -7.996 12.565 1.00 93.56 95 ALA A C 1
ATOM 709 O O . ALA A 1 95 ? 16.891 -7.462 11.995 1.00 93.56 95 ALA A O 1
ATOM 710 N N . GLU A 1 96 ? 15.263 -8.998 12.020 1.00 93.25 96 GLU A N 1
ATOM 711 C CA . GLU A 1 96 ? 15.589 -9.559 10.708 1.00 93.25 96 GLU A CA 1
ATOM 712 C C . GLU A 1 96 ? 15.300 -8.565 9.581 1.00 93.25 96 GLU A C 1
ATOM 714 O O . GLU A 1 96 ? 16.058 -8.468 8.618 1.00 93.25 96 GLU A O 1
ATOM 719 N N . ALA A 1 97 ? 14.222 -7.781 9.705 1.00 94.44 97 ALA A N 1
ATOM 720 C CA . ALA A 1 97 ? 13.942 -6.710 8.756 1.00 94.44 97 ALA A CA 1
ATOM 721 C C . ALA A 1 97 ? 15.101 -5.700 8.689 1.00 94.44 97 ALA A C 1
ATOM 723 O O . ALA A 1 97 ? 15.504 -5.316 7.594 1.00 94.44 97 ALA A O 1
ATOM 724 N N . GLU A 1 98 ? 15.667 -5.298 9.831 1.00 96.69 98 GLU A N 1
ATOM 725 C CA . GLU A 1 98 ? 16.837 -4.412 9.879 1.00 96.69 98 GLU A CA 1
ATOM 726 C C . GLU A 1 98 ? 18.070 -5.034 9.220 1.00 96.69 98 GLU A C 1
ATOM 728 O O . GLU A 1 98 ? 18.710 -4.353 8.425 1.00 96.69 98 GLU A O 1
ATOM 733 N N . GLU A 1 99 ? 18.357 -6.319 9.450 1.00 95.50 99 GLU A N 1
ATOM 734 C CA . GLU A 1 99 ? 19.472 -7.016 8.788 1.00 95.50 99 GLU A CA 1
ATOM 735 C C . GLU A 1 99 ? 19.337 -6.977 7.255 1.00 95.50 99 GLU A C 1
ATOM 737 O O . GLU A 1 99 ? 20.292 -6.682 6.529 1.00 95.50 99 GLU A O 1
ATOM 742 N N . HIS A 1 100 ? 18.125 -7.199 6.740 1.00 94.50 100 HIS A N 1
ATOM 743 C CA . HIS A 1 100 ? 17.855 -7.082 5.308 1.00 94.50 100 HIS A CA 1
ATOM 744 C C . HIS A 1 100 ? 17.989 -5.644 4.788 1.00 94.50 100 HIS A C 1
ATOM 746 O O . HIS A 1 100 ? 18.449 -5.453 3.659 1.00 94.50 100 HIS A O 1
ATOM 752 N N . LEU A 1 101 ? 17.623 -4.634 5.583 1.00 96.81 101 LEU A N 1
ATOM 753 C CA . LEU A 1 101 ? 17.811 -3.222 5.229 1.00 96.81 101 LEU A CA 1
ATOM 754 C C . LEU A 1 101 ? 19.287 -2.813 5.248 1.00 96.81 101 LEU A C 1
ATOM 756 O O . LEU A 1 101 ? 19.707 -2.061 4.370 1.00 96.81 101 LEU A O 1
ATOM 760 N N . ASP A 1 102 ? 20.079 -3.331 6.186 1.00 96.69 102 ASP A N 1
ATOM 761 C CA . ASP A 1 102 ? 21.531 -3.136 6.232 1.00 96.69 102 ASP A CA 1
ATOM 762 C C . ASP A 1 102 ? 22.177 -3.724 4.975 1.00 96.69 102 ASP A C 1
ATOM 764 O O . ASP A 1 102 ? 22.943 -3.051 4.280 1.00 96.69 102 ASP A O 1
ATOM 768 N N . TYR A 1 103 ? 21.796 -4.951 4.610 1.00 94.69 103 TYR A N 1
ATOM 769 C CA . TYR A 1 103 ? 22.241 -5.567 3.365 1.00 94.69 103 TYR A CA 1
ATOM 770 C C . TYR A 1 103 ? 21.810 -4.750 2.136 1.00 94.69 103 TYR A C 1
ATOM 772 O O . TYR A 1 103 ? 22.634 -4.491 1.253 1.00 94.69 103 TYR A O 1
ATOM 780 N N . ALA A 1 104 ? 20.554 -4.288 2.089 1.00 95.06 104 ALA A N 1
ATOM 781 C CA . ALA A 1 104 ? 20.044 -3.442 1.010 1.00 95.06 104 ALA A C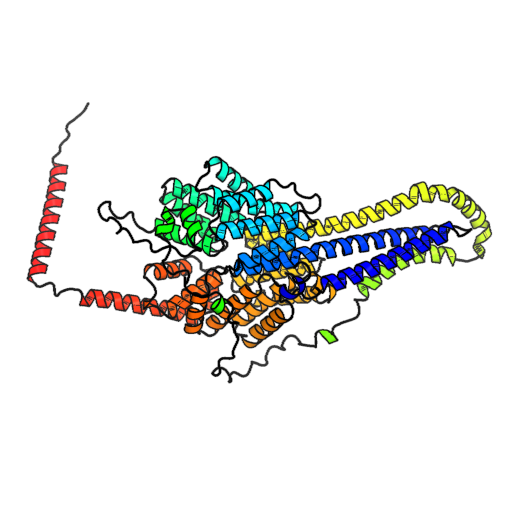A 1
ATOM 782 C C . ALA A 1 104 ? 20.848 -2.145 0.859 1.00 95.06 104 ALA A C 1
ATOM 784 O O . ALA A 1 104 ? 21.151 -1.738 -0.262 1.00 95.06 104 ALA A O 1
ATOM 785 N N . GLU A 1 105 ? 21.221 -1.509 1.972 1.00 96.44 105 GLU A N 1
ATOM 786 C CA . GLU A 1 105 ? 21.975 -0.255 1.988 1.00 96.44 105 GLU A CA 1
ATOM 787 C C . GLU A 1 105 ? 23.357 -0.418 1.346 1.00 96.44 105 GLU A C 1
ATOM 789 O O . GLU A 1 105 ? 23.774 0.449 0.580 1.00 96.44 105 GLU A O 1
ATOM 794 N N . THR A 1 106 ? 24.020 -1.567 1.539 1.00 95.62 106 THR A N 1
ATOM 795 C CA . THR A 1 106 ? 25.303 -1.864 0.866 1.00 95.62 106 THR A CA 1
ATOM 796 C C . THR A 1 106 ? 25.185 -2.033 -0.652 1.00 95.62 106 THR A C 1
ATOM 798 O O . THR A 1 106 ? 26.184 -1.941 -1.366 1.00 95.62 106 THR A O 1
ATOM 801 N N . ARG A 1 107 ? 23.975 -2.300 -1.159 1.00 94.00 107 ARG A N 1
ATOM 802 C CA . ARG A 1 107 ? 23.679 -2.518 -2.586 1.00 94.00 107 ARG A CA 1
ATOM 803 C C . ARG A 1 107 ? 22.945 -1.346 -3.232 1.00 94.00 107 ARG A C 1
ATOM 805 O O . ARG A 1 107 ? 22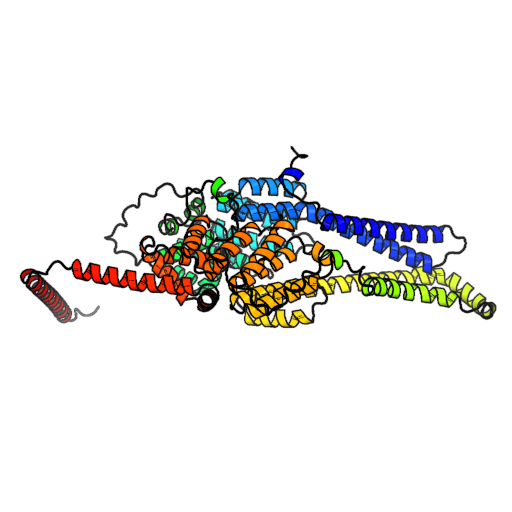.809 -1.305 -4.454 1.00 94.00 107 ARG A O 1
ATOM 812 N N . ALA A 1 108 ? 22.457 -0.398 -2.440 1.00 94.50 108 ALA A N 1
ATOM 813 C CA . ALA A 1 108 ? 21.674 0.721 -2.924 1.00 94.50 108 ALA A CA 1
ATOM 814 C C . ALA A 1 108 ? 22.538 1.666 -3.776 1.00 94.50 108 ALA A C 1
ATOM 816 O O . ALA A 1 108 ? 23.480 2.287 -3.298 1.00 94.50 108 ALA A O 1
ATOM 817 N N . VAL A 1 109 ? 22.184 1.808 -5.057 1.00 92.94 109 VAL A N 1
ATOM 818 C CA . VAL A 1 109 ? 22.845 2.754 -5.980 1.00 92.94 109 VAL A CA 1
ATOM 819 C C . VAL A 1 109 ? 22.013 4.025 -6.194 1.00 92.94 109 VAL A C 1
ATOM 821 O O . VAL A 1 109 ? 22.552 5.093 -6.475 1.00 92.94 109 VAL A O 1
ATOM 824 N N . ARG A 1 110 ? 20.684 3.940 -6.057 1.00 92.50 110 ARG A N 1
ATOM 825 C CA . ARG A 1 110 ? 19.749 5.025 -6.397 1.00 92.50 110 ARG A CA 1
ATOM 826 C C . ARG A 1 110 ? 19.181 5.682 -5.151 1.00 92.50 110 ARG A C 1
ATOM 828 O O . ARG A 1 110 ? 18.911 5.014 -4.156 1.00 92.50 110 ARG A O 1
ATOM 835 N N . THR A 1 111 ? 18.936 6.991 -5.239 1.00 94.81 111 THR A N 1
ATOM 836 C CA . THR A 1 111 ? 18.322 7.782 -4.161 1.00 94.81 111 THR A CA 1
ATOM 837 C C . THR A 1 111 ? 17.025 7.152 -3.661 1.00 94.81 111 THR A C 1
ATOM 839 O O . THR A 1 111 ? 16.858 7.044 -2.454 1.00 94.81 111 THR A O 1
ATOM 842 N N . THR A 1 112 ? 16.168 6.652 -4.556 1.00 93.81 112 THR A N 1
ATOM 843 C CA . THR A 1 112 ? 14.907 5.972 -4.207 1.00 93.81 112 THR A CA 1
ATOM 844 C C . THR A 1 112 ? 15.100 4.818 -3.227 1.00 93.81 112 THR A C 1
ATOM 846 O O . THR A 1 112 ? 14.359 4.726 -2.254 1.00 93.81 112 THR A O 1
ATOM 849 N N . HIS A 1 113 ? 16.122 3.977 -3.422 1.00 94.81 113 HIS A N 1
ATOM 850 C CA . HIS A 1 113 ? 16.405 2.857 -2.519 1.00 94.81 113 HIS A CA 1
ATOM 851 C C . HIS A 1 113 ? 16.798 3.354 -1.129 1.00 94.81 113 HIS A C 1
ATOM 853 O O . HIS A 1 113 ? 16.281 2.862 -0.134 1.00 94.81 113 HIS A O 1
ATOM 859 N N . PHE A 1 114 ? 17.654 4.375 -1.045 1.00 96.38 114 PHE A N 1
ATOM 860 C CA . PHE A 1 114 ? 18.028 4.950 0.246 1.00 96.38 114 PHE A CA 1
ATOM 861 C C . PHE A 1 114 ? 16.847 5.608 0.971 1.00 96.38 114 PHE A C 1
ATOM 863 O O . PHE A 1 114 ? 16.757 5.499 2.193 1.00 96.38 114 PHE A O 1
ATOM 870 N N . LEU A 1 115 ? 15.946 6.279 0.241 1.00 96.38 115 LEU A N 1
ATOM 871 C CA . LEU A 1 115 ? 14.732 6.857 0.826 1.00 96.38 115 LEU A CA 1
ATOM 872 C C . LEU A 1 115 ? 13.811 5.755 1.366 1.00 96.38 115 LEU A C 1
ATOM 874 O O . LEU A 1 115 ? 13.356 5.859 2.501 1.00 96.38 115 LEU A O 1
ATOM 878 N N . ALA A 1 116 ? 13.598 4.682 0.598 1.00 95.75 116 ALA A N 1
ATOM 879 C CA . ALA A 1 116 ? 12.801 3.533 1.026 1.00 95.75 116 ALA A CA 1
ATOM 880 C C . ALA A 1 116 ? 13.400 2.841 2.263 1.00 95.75 116 ALA A C 1
ATOM 882 O O . ALA A 1 116 ? 12.687 2.584 3.229 1.00 95.75 116 ALA A O 1
ATOM 883 N N . ILE A 1 117 ? 14.720 2.615 2.285 1.00 97.50 117 ILE A N 1
ATOM 884 C CA . ILE A 1 117 ? 15.426 2.030 3.437 1.00 97.50 117 ILE A CA 1
ATOM 885 C C . ILE A 1 117 ? 15.243 2.896 4.686 1.00 97.50 117 ILE A C 1
ATOM 887 O O . ILE A 1 117 ? 14.892 2.389 5.752 1.00 97.50 117 ILE A O 1
ATOM 891 N N . ALA A 1 118 ? 15.459 4.209 4.572 1.00 97.75 118 ALA A N 1
ATOM 892 C CA . ALA A 1 118 ? 15.308 5.120 5.700 1.00 97.75 118 ALA A CA 1
ATOM 893 C C . ALA A 1 118 ? 13.853 5.196 6.191 1.00 97.75 118 ALA A C 1
ATOM 895 O O . ALA A 1 118 ? 13.631 5.197 7.400 1.00 97.75 118 ALA A O 1
ATOM 896 N N . LEU A 1 119 ? 12.868 5.195 5.289 1.00 97.50 119 LEU A N 1
ATOM 897 C CA . LEU A 1 119 ? 11.450 5.184 5.653 1.00 97.50 119 LEU A CA 1
ATOM 898 C C . LEU A 1 119 ? 11.042 3.873 6.346 1.00 97.50 119 LEU A C 1
ATOM 900 O O . LEU A 1 119 ? 10.328 3.905 7.348 1.00 97.50 119 LEU A O 1
ATOM 904 N N . ASN A 1 120 ? 11.544 2.725 5.886 1.00 96.94 120 ASN A N 1
ATOM 905 C CA . ASN A 1 120 ? 11.308 1.438 6.544 1.00 96.94 120 ASN A CA 1
ATOM 906 C C . ASN A 1 120 ? 11.938 1.398 7.943 1.00 96.94 120 ASN A C 1
ATOM 908 O O . ASN A 1 120 ? 11.272 1.010 8.901 1.00 96.94 120 ASN A O 1
ATOM 912 N N . ARG A 1 121 ? 13.170 1.903 8.105 1.00 98.12 121 ARG A N 1
ATOM 913 C CA . ARG A 1 121 ? 13.796 2.066 9.431 1.00 98.12 121 ARG A CA 1
ATOM 914 C C . ARG A 1 121 ? 12.999 3.006 10.338 1.00 98.12 121 ARG A C 1
ATOM 916 O O . ARG A 1 121 ? 12.866 2.724 11.525 1.00 98.12 121 ARG A O 1
ATOM 923 N N . ALA A 1 122 ? 12.434 4.088 9.799 1.00 97.56 122 ALA A N 1
ATOM 924 C CA . ALA A 1 122 ? 11.570 4.984 10.568 1.00 97.56 122 ALA A CA 1
ATOM 925 C C . ALA A 1 122 ? 10.320 4.260 11.090 1.00 97.56 122 ALA A C 1
ATOM 927 O O . ALA A 1 122 ? 9.987 4.383 12.267 1.00 97.56 122 ALA A O 1
ATOM 928 N N . ASN A 1 123 ? 9.672 3.460 10.240 1.00 95.50 123 ASN A N 1
ATOM 929 C CA . ASN A 1 123 ? 8.527 2.641 10.630 1.00 95.50 123 ASN A CA 1
ATOM 930 C C . ASN A 1 123 ? 8.903 1.587 11.684 1.00 95.50 123 ASN A C 1
ATOM 932 O O . ASN A 1 123 ? 8.207 1.465 12.688 1.00 95.50 123 ASN A O 1
ATOM 936 N N . ILE A 1 124 ? 10.023 0.874 11.520 1.00 94.81 124 ILE A N 1
ATOM 937 C CA . ILE A 1 124 ? 10.522 -0.081 12.526 1.00 94.81 124 ILE A CA 1
ATOM 938 C C . ILE A 1 124 ? 10.768 0.617 13.870 1.00 94.81 124 ILE A C 1
ATOM 940 O O . ILE A 1 124 ? 10.330 0.134 14.916 1.00 94.81 124 ILE A O 1
ATOM 944 N N . ALA A 1 125 ? 11.439 1.771 13.852 1.00 95.50 125 ALA A N 1
ATOM 945 C CA . ALA A 1 125 ? 11.728 2.545 15.052 1.00 95.50 125 ALA A CA 1
ATOM 946 C C . ALA A 1 125 ? 10.446 3.033 15.745 1.00 95.50 125 ALA A C 1
ATOM 948 O O . ALA A 1 125 ? 10.343 2.908 16.965 1.00 95.50 125 ALA A O 1
ATOM 949 N N . LEU A 1 126 ? 9.450 3.513 14.988 1.00 93.88 126 LEU A N 1
ATOM 950 C CA . LEU A 1 126 ? 8.132 3.870 15.524 1.00 93.88 126 LEU A CA 1
ATOM 951 C C . LEU A 1 126 ? 7.486 2.669 16.229 1.00 93.88 126 LEU A C 1
ATOM 953 O O . LEU A 1 126 ? 7.119 2.781 17.396 1.00 93.88 126 LEU A O 1
ATOM 957 N N . ARG A 1 127 ? 7.401 1.513 15.561 1.00 89.88 127 ARG A N 1
ATOM 958 C CA . ARG A 1 127 ? 6.736 0.308 16.097 1.00 89.88 127 ARG A CA 1
ATOM 959 C C . ARG A 1 127 ? 7.418 -0.249 17.348 1.00 89.88 127 ARG A C 1
ATOM 961 O O . ARG A 1 127 ? 6.762 -0.855 18.182 1.00 89.88 127 ARG A O 1
ATOM 968 N N . ARG A 1 128 ? 8.721 -0.005 17.509 1.00 91.00 128 ARG A N 1
ATOM 969 C CA . ARG A 1 128 ? 9.491 -0.336 18.721 1.00 91.00 128 ARG A CA 1
ATOM 970 C C . ARG A 1 128 ? 9.447 0.749 19.808 1.00 91.00 128 ARG A C 1
ATOM 972 O O . ARG A 1 128 ? 10.196 0.660 20.777 1.00 91.00 128 ARG A O 1
ATOM 979 N N . GLY A 1 129 ? 8.661 1.815 19.639 1.00 91.62 129 GLY A N 1
ATOM 980 C CA . GLY A 1 129 ? 8.603 2.926 20.598 1.00 91.62 129 GLY A CA 1
ATOM 981 C C . GLY A 1 129 ? 9.867 3.788 20.657 1.00 91.62 129 GLY A C 1
ATOM 982 O O . GLY A 1 129 ? 10.097 4.477 21.649 1.00 91.62 129 GLY A O 1
ATOM 983 N N . ARG A 1 130 ? 10.699 3.780 19.608 1.00 94.88 130 ARG A N 1
ATOM 984 C CA . ARG A 1 130 ? 11.921 4.593 19.487 1.00 94.88 130 ARG A CA 1
ATOM 985 C C . ARG A 1 130 ? 11.649 5.874 18.687 1.00 94.88 130 ARG A C 1
ATOM 987 O O . ARG A 1 130 ? 12.265 6.120 17.651 1.00 94.88 130 ARG A O 1
ATOM 994 N N . VAL A 1 131 ? 10.742 6.724 19.178 1.00 94.75 131 VAL A N 1
ATOM 995 C CA . VAL A 1 131 ? 10.249 7.931 18.469 1.00 94.75 131 VAL A CA 1
ATOM 996 C C . VAL A 1 131 ? 11.376 8.861 17.995 1.00 94.75 131 VAL A C 1
ATOM 998 O O . VAL A 1 131 ? 11.367 9.308 16.850 1.00 94.75 131 VAL A O 1
ATOM 1001 N N . LYS A 1 132 ? 12.400 9.110 18.826 1.00 96.25 132 LYS A N 1
ATOM 1002 C CA . LYS A 1 132 ? 13.549 9.965 18.451 1.00 96.25 132 LYS A CA 1
ATOM 1003 C C . LYS A 1 132 ? 14.334 9.414 17.256 1.00 96.25 132 LYS A C 1
ATOM 1005 O O . LYS A 1 132 ? 14.789 10.172 16.402 1.00 96.25 132 LYS A O 1
ATOM 1010 N N . GLU A 1 133 ? 14.506 8.097 17.200 1.00 97.50 133 GLU A N 1
ATOM 1011 C CA . GLU A 1 133 ? 15.183 7.432 16.089 1.00 97.50 133 GLU A CA 1
ATOM 1012 C C . GLU A 1 133 ? 14.329 7.483 14.819 1.00 97.50 133 GLU A C 1
ATOM 1014 O O . GLU A 1 133 ? 14.852 7.815 13.754 1.00 97.50 133 GLU A O 1
ATOM 1019 N N . ALA A 1 134 ? 13.019 7.254 14.944 1.00 97.00 134 ALA A N 1
ATOM 1020 C CA . ALA A 1 134 ? 12.078 7.382 13.836 1.00 97.00 134 ALA A CA 1
ATOM 1021 C C . ALA A 1 134 ? 12.113 8.793 13.221 1.00 97.00 134 ALA A C 1
ATOM 1023 O O . ALA A 1 134 ? 12.284 8.921 12.008 1.00 97.00 134 ALA A O 1
ATOM 1024 N N . LEU A 1 135 ? 12.086 9.841 14.058 1.00 97.69 135 LEU A N 1
ATOM 1025 C CA . LEU A 1 135 ? 12.207 11.242 13.630 1.00 97.69 135 LEU A CA 1
ATOM 1026 C C . LEU A 1 135 ? 13.510 11.514 12.873 1.00 97.69 135 LEU A C 1
ATOM 1028 O O . LEU A 1 135 ? 13.508 12.159 11.825 1.00 97.69 135 LEU A O 1
ATOM 1032 N N . ARG A 1 136 ? 14.638 10.988 13.366 1.00 98.12 136 ARG A N 1
ATOM 1033 C CA . ARG A 1 136 ? 15.935 11.117 12.687 1.00 98.12 136 ARG A CA 1
ATOM 1034 C C . ARG A 1 136 ? 15.894 10.501 11.288 1.00 98.12 136 ARG A C 1
ATOM 1036 O O . ARG A 1 136 ? 16.441 11.080 10.351 1.00 98.12 136 ARG A O 1
ATOM 1043 N N . HIS A 1 137 ? 15.265 9.338 11.132 1.00 98.19 137 HIS A N 1
ATOM 1044 C CA . HIS A 1 137 ? 15.141 8.685 9.832 1.00 98.19 137 HIS A CA 1
ATOM 1045 C C . HIS A 1 137 ? 14.199 9.436 8.882 1.00 98.19 137 HIS A C 1
ATOM 1047 O O . HIS A 1 137 ? 14.579 9.643 7.730 1.00 98.19 137 HIS A O 1
ATOM 1053 N N . THR A 1 138 ? 13.039 9.918 9.343 1.00 98.25 138 THR A N 1
ATOM 1054 C CA . THR A 1 138 ? 12.136 10.728 8.503 1.00 98.25 138 THR A CA 1
ATOM 1055 C C . THR A 1 138 ? 12.779 12.038 8.065 1.00 98.25 138 THR A C 1
ATOM 1057 O O . THR A 1 138 ? 12.691 12.400 6.896 1.00 98.25 138 THR A O 1
ATOM 1060 N N . THR A 1 139 ? 13.498 12.720 8.960 1.00 98.38 139 THR A N 1
ATOM 1061 C CA . THR A 1 139 ? 14.204 13.965 8.626 1.00 98.38 139 THR A CA 1
ATOM 1062 C C . THR A 1 139 ? 15.273 13.728 7.561 1.00 98.38 139 THR A C 1
ATOM 1064 O O . THR A 1 139 ? 15.319 14.463 6.579 1.00 98.38 139 THR A O 1
ATOM 1067 N N . ARG A 1 140 ? 16.041 12.631 7.656 1.00 97.44 140 ARG A N 1
ATOM 1068 C CA . ARG A 1 140 ? 17.004 12.245 6.606 1.00 97.44 140 ARG A CA 1
ATOM 1069 C C . ARG A 1 140 ? 16.351 12.007 5.241 1.00 97.44 140 ARG A C 1
ATOM 1071 O O . ARG A 1 140 ? 16.989 12.274 4.227 1.00 97.44 140 ARG A O 1
ATOM 1078 N N . VAL A 1 141 ? 15.125 11.476 5.193 1.00 97.75 141 VAL A N 1
ATOM 1079 C CA . VAL A 1 141 ? 14.384 11.295 3.929 1.00 97.75 141 VAL A CA 1
ATOM 1080 C C . VAL A 1 141 ? 14.011 12.653 3.333 1.00 97.75 141 VAL A C 1
ATOM 1082 O O . VAL A 1 141 ? 14.203 12.857 2.139 1.00 97.75 141 VAL A O 1
ATOM 1085 N N . ILE A 1 142 ? 13.527 13.581 4.161 1.00 98.12 142 ILE A N 1
ATOM 1086 C CA . ILE A 1 142 ? 13.067 14.915 3.742 1.00 98.12 142 ILE A CA 1
ATOM 1087 C C . ILE A 1 142 ? 14.235 15.797 3.275 1.00 98.12 142 ILE A C 1
ATOM 1089 O O . ILE A 1 142 ? 14.116 16.498 2.274 1.00 98.12 142 ILE A O 1
ATOM 1093 N N . GLU A 1 143 ? 15.372 15.748 3.970 1.00 97.31 143 GLU A N 1
ATOM 1094 C CA . GLU A 1 143 ? 16.558 16.561 3.659 1.00 97.31 143 GLU A CA 1
ATOM 1095 C C . GLU A 1 143 ? 17.332 16.066 2.430 1.00 97.31 143 GLU A C 1
ATOM 1097 O O . GLU A 1 143 ? 18.158 16.791 1.869 1.00 97.31 143 GLU A O 1
ATOM 1102 N N . ARG A 1 144 ? 17.103 14.822 1.996 1.00 96.25 144 ARG A N 1
ATOM 1103 C CA . ARG A 1 144 ? 17.854 14.245 0.884 1.00 96.25 144 ARG A CA 1
ATOM 1104 C C . ARG A 1 144 ? 17.364 14.832 -0.445 1.00 96.25 144 ARG A C 1
ATOM 1106 O O . ARG A 1 144 ? 16.187 14.693 -0.777 1.00 96.25 144 ARG A O 1
ATOM 1113 N N . PRO A 1 145 ? 18.253 15.419 -1.268 1.00 94.38 145 PRO A N 1
ATOM 1114 C CA . PRO A 1 145 ? 17.844 16.005 -2.534 1.00 94.38 145 PRO A CA 1
ATOM 1115 C C . PRO A 1 145 ? 17.272 14.927 -3.469 1.00 94.38 145 PRO A C 1
ATOM 1117 O O . PRO A 1 145 ? 17.868 13.847 -3.607 1.00 94.38 145 PRO A O 1
ATOM 1120 N N . PRO A 1 146 ? 16.139 15.192 -4.145 1.00 91.19 146 PRO A N 1
ATOM 1121 C CA . PRO A 1 146 ? 15.571 14.239 -5.082 1.00 91.19 146 PRO A CA 1
ATOM 1122 C C . PRO A 1 146 ? 16.520 14.046 -6.272 1.00 91.19 146 PRO A C 1
ATOM 1124 O O . PRO A 1 146 ? 16.989 15.002 -6.887 1.00 91.19 146 PRO A O 1
ATOM 1127 N N . GLY A 1 147 ? 16.780 12.790 -6.634 1.00 88.19 147 GLY A N 1
ATOM 1128 C CA . GLY A 1 147 ? 17.519 12.455 -7.851 1.00 88.19 147 GLY A CA 1
ATOM 1129 C C . GLY A 1 147 ? 16.774 12.904 -9.116 1.00 88.19 147 GLY A C 1
ATOM 1130 O O . GLY A 1 147 ? 15.552 12.767 -9.205 1.00 88.19 147 GLY A O 1
ATOM 1131 N N . TRP A 1 148 ? 17.515 13.394 -10.118 1.00 83.50 148 TRP A N 1
ATOM 1132 C CA . TRP A 1 148 ? 16.963 13.950 -11.367 1.00 83.50 148 TRP A CA 1
ATOM 1133 C C . TRP A 1 148 ? 16.035 12.994 -12.135 1.00 83.50 148 TRP A C 1
ATOM 1135 O O . TRP A 1 148 ? 15.056 13.436 -12.726 1.00 83.50 148 TRP A O 1
ATOM 1145 N N . GLY A 1 149 ? 16.303 11.686 -12.103 1.00 81.56 149 GLY A N 1
ATOM 1146 C CA . GLY A 1 149 ? 15.522 10.683 -12.839 1.00 81.56 149 GLY A CA 1
ATOM 1147 C C . GLY A 1 149 ? 14.377 10.031 -12.060 1.00 81.56 149 GLY A C 1
ATOM 1148 O O . GLY A 1 149 ? 13.683 9.191 -12.621 1.00 81.56 149 GLY A O 1
ATOM 1149 N N . SER A 1 150 ? 14.191 10.361 -10.779 1.00 86.50 150 SER A N 1
ATOM 1150 C CA . SER A 1 150 ? 13.236 9.669 -9.898 1.00 86.50 150 SER A CA 1
ATOM 1151 C C . SER A 1 150 ? 12.383 10.627 -9.070 1.00 86.50 150 SER A C 1
ATOM 1153 O O . SER A 1 150 ? 11.896 10.264 -8.006 1.00 86.50 150 SER A O 1
ATOM 1155 N N . ARG A 1 151 ? 12.188 11.866 -9.541 1.00 90.25 151 ARG A N 1
ATOM 1156 C CA . ARG A 1 151 ? 11.496 12.920 -8.782 1.00 90.25 151 ARG A CA 1
ATOM 1157 C C . ARG A 1 151 ? 10.114 12.496 -8.276 1.00 90.25 151 ARG A C 1
ATOM 1159 O O . ARG A 1 151 ? 9.835 12.718 -7.109 1.00 90.25 151 ARG A O 1
ATOM 1166 N N . ALA A 1 152 ? 9.293 11.861 -9.115 1.00 87.69 152 ALA A N 1
ATOM 1167 C CA . ALA A 1 152 ? 7.955 11.407 -8.718 1.00 87.69 152 ALA A CA 1
ATOM 1168 C C . ALA A 1 152 ? 8.000 10.316 -7.630 1.00 87.69 152 ALA A C 1
ATOM 1170 O O . ALA A 1 152 ? 7.250 10.377 -6.663 1.00 87.69 152 ALA A O 1
ATOM 1171 N N . GLU A 1 153 ? 8.918 9.354 -7.757 1.00 89.94 153 GLU A N 1
ATOM 1172 C CA . GLU A 1 153 ? 9.106 8.275 -6.775 1.00 89.94 153 GLU A CA 1
ATOM 1173 C C . GLU A 1 153 ? 9.685 8.812 -5.459 1.00 89.94 153 GLU A C 1
ATOM 1175 O O . GLU A 1 153 ? 9.216 8.455 -4.384 1.00 89.94 153 GLU A O 1
ATOM 1180 N N . ASN A 1 154 ? 10.642 9.742 -5.528 1.00 94.25 154 ASN A N 1
ATOM 1181 C CA . ASN A 1 154 ? 11.173 10.410 -4.341 1.00 94.25 154 ASN A CA 1
ATOM 1182 C C . ASN A 1 154 ? 10.091 11.253 -3.651 1.00 94.25 154 ASN A C 1
ATOM 1184 O O . ASN A 1 154 ? 10.040 11.271 -2.428 1.00 94.25 154 ASN A O 1
ATOM 1188 N N . GLN A 1 155 ? 9.225 11.933 -4.414 1.00 94.50 155 GLN A N 1
ATOM 1189 C CA . GLN A 1 155 ? 8.150 12.762 -3.864 1.00 94.50 155 GLN A CA 1
ATOM 1190 C C . GLN A 1 155 ? 7.164 11.931 -3.038 1.00 94.50 155 GLN A C 1
ATOM 1192 O O . GLN A 1 155 ? 6.736 12.387 -1.979 1.00 94.50 155 GLN A O 1
ATOM 1197 N N . LEU A 1 156 ? 6.856 10.708 -3.486 1.00 93.56 156 LEU A N 1
ATOM 1198 C CA . LEU A 1 156 ? 6.064 9.741 -2.726 1.00 93.56 156 LEU A CA 1
ATOM 1199 C C . LEU A 1 156 ? 6.725 9.456 -1.365 1.00 93.56 156 LEU A C 1
ATOM 1201 O O . LEU A 1 156 ? 6.106 9.663 -0.326 1.00 93.56 156 LEU A O 1
ATOM 1205 N N . SER A 1 157 ? 8.010 9.077 -1.353 1.00 95.81 157 SER A N 1
ATOM 1206 C CA . SER A 1 157 ? 8.742 8.796 -0.108 1.00 95.81 157 SER A CA 1
ATOM 1207 C C . SER A 1 157 ? 8.872 10.018 0.805 1.00 95.81 157 SER A C 1
ATOM 1209 O O . SER A 1 157 ? 8.760 9.880 2.021 1.00 95.81 157 SER A O 1
ATOM 1211 N N . ILE A 1 158 ? 9.086 11.210 0.239 1.00 97.19 158 ILE A N 1
ATOM 1212 C CA . ILE A 1 158 ? 9.164 12.470 0.990 1.00 97.19 158 ILE A CA 1
ATOM 1213 C C . ILE A 1 158 ? 7.810 12.792 1.623 1.00 97.19 158 ILE A C 1
ATOM 1215 O O . ILE A 1 158 ? 7.759 13.147 2.795 1.00 97.19 158 ILE A O 1
ATOM 1219 N N . THR A 1 159 ? 6.712 12.617 0.885 1.00 97.12 159 THR A N 1
ATOM 1220 C CA . THR A 1 159 ? 5.355 12.877 1.386 1.00 97.12 159 THR A CA 1
ATOM 1221 C C . THR A 1 159 ? 4.988 11.891 2.497 1.00 97.12 159 THR A C 1
ATOM 1223 O O . THR A 1 159 ? 4.501 12.301 3.550 1.00 97.12 159 THR A O 1
ATOM 1226 N N . SER A 1 160 ? 5.325 10.607 2.337 1.00 96.94 160 SER A N 1
ATOM 1227 C CA . SER A 1 160 ? 5.194 9.620 3.412 1.00 96.94 160 SER A CA 1
ATOM 1228 C C . SER A 1 160 ? 6.045 9.987 4.635 1.00 96.94 160 SER A C 1
ATOM 1230 O O . SER A 1 160 ? 5.547 9.931 5.758 1.00 96.94 160 SER A O 1
ATOM 1232 N N . ALA A 1 161 ? 7.292 10.433 4.449 1.00 98.19 161 ALA A N 1
ATOM 1233 C CA . ALA A 1 161 ? 8.154 10.859 5.552 1.00 98.19 161 ALA A CA 1
ATOM 1234 C C . ALA A 1 161 ? 7.648 12.122 6.265 1.00 98.19 161 ALA A C 1
ATOM 1236 O O . ALA A 1 161 ? 7.739 12.179 7.489 1.00 98.19 161 ALA A O 1
ATOM 1237 N N . LEU A 1 162 ? 7.085 13.095 5.539 1.00 98.38 162 LEU A N 1
ATOM 1238 C CA . LEU A 1 162 ? 6.436 14.277 6.119 1.00 98.38 162 LEU A CA 1
ATOM 1239 C C . LEU A 1 162 ? 5.241 13.872 6.984 1.00 98.38 162 LEU A C 1
ATOM 1241 O O . LEU A 1 162 ? 5.151 14.295 8.132 1.00 98.38 162 LEU A O 1
ATOM 1245 N N . SER A 1 163 ? 4.373 12.988 6.481 1.00 98.19 163 SER A N 1
ATOM 1246 C CA . SER A 1 163 ? 3.214 12.511 7.248 1.00 98.19 163 SER A CA 1
ATOM 1247 C C . SER A 1 163 ? 3.614 11.769 8.527 1.00 98.19 163 SER A C 1
ATOM 1249 O O . SER A 1 163 ? 3.021 11.972 9.586 1.00 98.19 163 SER A O 1
ATOM 1251 N N . LEU A 1 164 ? 4.667 10.949 8.450 1.00 97.81 164 LEU A N 1
ATOM 1252 C CA . LEU A 1 164 ? 5.192 10.214 9.592 1.00 97.81 164 LEU A CA 1
ATOM 1253 C C . LEU A 1 164 ? 5.883 11.158 10.588 1.00 97.81 164 LEU A C 1
ATOM 1255 O O . LEU A 1 164 ? 5.683 11.017 11.792 1.00 97.81 164 LEU A O 1
ATOM 1259 N N . ARG A 1 165 ? 6.640 12.157 10.111 1.00 98.31 165 ARG A N 1
ATOM 1260 C CA . ARG A 1 165 ? 7.255 13.189 10.961 1.00 98.31 165 ARG A CA 1
ATOM 1261 C C . ARG A 1 165 ? 6.205 14.029 11.681 1.00 98.31 165 ARG A C 1
ATOM 1263 O O . ARG A 1 165 ? 6.371 14.262 12.878 1.00 98.31 165 ARG A O 1
ATOM 1270 N N . ALA A 1 166 ? 5.135 14.429 10.994 1.00 98.38 166 ALA A N 1
ATOM 1271 C CA . ALA A 1 166 ? 4.012 15.133 11.602 1.00 98.38 166 ALA A CA 1
ATOM 1272 C C . ALA A 1 166 ? 3.420 14.313 12.756 1.00 98.38 166 ALA A C 1
ATOM 1274 O O . ALA A 1 166 ? 3.307 14.818 13.871 1.00 98.38 166 ALA A O 1
ATOM 1275 N N . LEU A 1 167 ? 3.130 13.027 12.523 1.00 97.81 167 LEU A N 1
ATOM 1276 C CA . LEU A 1 167 ? 2.578 12.134 13.546 1.00 97.81 167 LEU A CA 1
ATOM 1277 C C . LEU A 1 167 ? 3.520 11.959 14.745 1.00 97.81 167 LEU A C 1
ATOM 1279 O O . LEU A 1 167 ? 3.093 12.081 15.890 1.00 97.81 167 LEU A O 1
ATOM 1283 N N . LEU A 1 168 ? 4.805 11.712 14.486 1.00 97.25 168 LEU A N 1
ATOM 1284 C CA . LEU A 1 168 ? 5.828 11.535 15.521 1.00 97.25 168 LEU A CA 1
ATOM 1285 C C . LEU A 1 168 ? 6.087 12.814 16.338 1.00 97.25 168 LEU A C 1
ATOM 1287 O O . LEU A 1 168 ? 6.479 12.726 17.501 1.00 97.25 168 LEU A O 1
ATOM 1291 N N . SER A 1 169 ? 5.905 13.990 15.729 1.00 97.62 169 SER A N 1
ATOM 1292 C CA . SER A 1 169 ? 6.188 15.294 16.346 1.00 97.62 169 SER A CA 1
ATOM 1293 C C . SER A 1 169 ? 4.968 15.909 17.032 1.00 97.62 169 SER A C 1
ATOM 1295 O O . SER A 1 169 ? 5.139 16.729 17.931 1.00 97.62 169 SER A O 1
ATOM 1297 N N . ALA A 1 170 ? 3.748 15.504 16.662 1.00 97.69 170 ALA A N 1
ATOM 1298 C CA . ALA A 1 170 ? 2.493 16.002 17.232 1.00 97.69 170 ALA A CA 1
ATOM 1299 C C . ALA A 1 170 ? 2.447 16.070 18.776 1.00 97.69 170 ALA A C 1
ATOM 1301 O O . ALA A 1 170 ? 1.935 17.065 19.296 1.00 97.69 170 ALA A O 1
ATOM 1302 N N . PRO A 1 171 ? 3.008 15.108 19.537 1.00 96.50 171 PRO A N 1
ATOM 1303 C CA . PRO A 1 171 ? 2.945 15.155 20.996 1.00 96.50 171 PRO A CA 1
ATOM 1304 C C . PRO A 1 171 ? 3.856 16.235 21.599 1.00 96.50 171 PRO A C 1
ATOM 1306 O O . PRO A 1 171 ? 3.480 16.887 22.572 1.00 96.50 171 PRO A O 1
ATOM 1309 N N . THR A 1 172 ? 5.045 16.458 21.024 1.00 95.94 172 THR A N 1
ATOM 1310 C CA . THR A 1 172 ? 6.135 17.221 21.668 1.00 95.94 172 THR A CA 1
ATOM 1311 C C . THR A 1 172 ? 6.498 18.534 20.978 1.00 95.94 172 THR A C 1
ATOM 1313 O O . THR A 1 172 ? 6.968 19.452 21.647 1.00 95.94 172 THR A O 1
ATOM 1316 N N . ALA A 1 173 ? 6.296 18.651 19.666 1.00 95.12 173 ALA A N 1
ATOM 1317 C CA . ALA A 1 173 ? 6.693 19.823 18.895 1.00 95.12 173 ALA A CA 1
ATOM 1318 C C . ALA A 1 173 ? 5.671 20.966 18.990 1.00 95.12 173 ALA A C 1
ATOM 1320 O O . ALA A 1 173 ? 4.515 20.790 19.411 1.00 95.12 173 ALA A O 1
ATOM 1321 N N . ALA A 1 174 ? 6.108 22.154 18.559 1.00 96.81 174 ALA A N 1
ATOM 1322 C CA . ALA A 1 174 ? 5.232 23.304 18.417 1.00 96.81 174 ALA A CA 1
ATOM 1323 C C . ALA A 1 174 ? 4.106 22.975 17.414 1.00 96.81 174 ALA A C 1
ATOM 1325 O O . ALA A 1 174 ? 4.384 22.424 16.347 1.00 96.81 174 ALA A O 1
ATOM 1326 N N . PRO A 1 175 ? 2.833 23.308 17.718 1.00 97.50 175 PRO A N 1
ATOM 1327 C CA . PRO A 1 175 ? 1.717 22.995 16.824 1.00 97.50 175 PRO A CA 1
ATOM 1328 C C . PRO A 1 175 ? 1.914 23.527 15.396 1.00 97.50 175 PRO A C 1
ATOM 1330 O O . PRO A 1 175 ? 1.509 22.870 14.444 1.00 97.50 175 PRO A O 1
ATOM 1333 N N . ALA A 1 176 ? 2.553 24.693 15.246 1.00 97.75 176 ALA A N 1
ATOM 1334 C CA . ALA A 1 176 ? 2.797 25.322 13.949 1.00 97.75 176 ALA A CA 1
ATOM 1335 C C . ALA A 1 176 ? 3.658 24.453 13.015 1.00 97.75 176 ALA A C 1
ATOM 1337 O O . ALA A 1 176 ? 3.314 24.309 11.845 1.00 97.75 176 ALA A O 1
ATOM 1338 N N . ASP A 1 177 ? 4.716 23.824 13.534 1.00 97.56 177 ASP A N 1
ATOM 1339 C CA . ASP A 1 177 ? 5.621 22.987 12.734 1.00 97.56 177 ASP A CA 1
ATOM 1340 C C . ASP A 1 177 ? 4.911 21.719 12.242 1.00 97.56 177 ASP A C 1
ATOM 1342 O O . ASP A 1 177 ? 5.021 21.328 11.082 1.00 97.56 177 ASP A O 1
ATOM 1346 N N . VAL A 1 178 ? 4.109 21.104 13.116 1.00 98.25 178 VAL A N 1
ATOM 1347 C CA . VAL A 1 178 ? 3.326 19.905 12.788 1.00 98.25 178 VAL A CA 1
ATOM 1348 C C . VAL A 1 178 ? 2.245 20.232 11.754 1.00 98.25 178 VAL A C 1
ATOM 1350 O O . VAL A 1 178 ? 2.030 19.465 10.818 1.00 98.25 178 VAL A O 1
ATOM 1353 N N . LEU A 1 179 ? 1.582 21.384 11.889 1.00 98.00 179 LEU A N 1
ATOM 1354 C CA . LEU A 1 179 ? 0.594 21.854 10.916 1.00 98.00 179 LEU A CA 1
ATOM 1355 C C . LEU A 1 179 ? 1.224 22.176 9.556 1.00 98.00 179 LEU A C 1
ATOM 1357 O O . LEU A 1 179 ? 0.592 21.900 8.538 1.00 98.00 179 LEU A O 1
ATOM 1361 N N . ALA A 1 180 ? 2.452 22.701 9.522 1.00 98.31 180 ALA A N 1
ATOM 1362 C CA . ALA A 1 180 ? 3.182 22.932 8.278 1.00 98.31 180 ALA A CA 1
ATOM 1363 C C . ALA A 1 180 ? 3.487 21.617 7.542 1.00 98.31 180 ALA A C 1
ATOM 1365 O O . ALA A 1 180 ? 3.295 21.538 6.329 1.00 98.31 180 ALA A O 1
ATOM 1366 N N . ASP A 1 181 ? 3.882 20.566 8.267 1.00 98.50 181 ASP A N 1
ATOM 1367 C CA . ASP A 1 181 ? 4.086 19.237 7.680 1.00 98.50 181 ASP A CA 1
ATOM 1368 C C . ASP A 1 181 ? 2.778 18.629 7.156 1.00 98.50 181 ASP A C 1
ATOM 1370 O O . ASP A 1 181 ? 2.750 18.093 6.047 1.00 98.50 181 ASP A O 1
ATOM 1374 N N . ILE A 1 182 ? 1.682 18.736 7.919 1.00 98.38 182 ILE A N 1
ATOM 1375 C CA . ILE A 1 182 ? 0.351 18.272 7.487 1.00 98.38 182 ILE A CA 1
ATOM 1376 C C . ILE A 1 182 ? -0.076 18.989 6.201 1.00 98.38 182 ILE A C 1
ATOM 1378 O O . ILE A 1 182 ? -0.550 18.350 5.261 1.00 98.38 182 ILE A O 1
ATOM 1382 N N . GLU A 1 183 ? 0.111 20.307 6.137 1.00 98.06 183 GLU A N 1
ATOM 1383 C CA . GLU A 1 183 ? -0.235 21.094 4.956 1.00 98.06 183 GLU A CA 1
ATOM 1384 C C . GLU A 1 183 ? 0.646 20.729 3.753 1.00 98.06 183 GLU A C 1
ATOM 1386 O O . GLU A 1 183 ? 0.134 20.542 2.650 1.00 98.06 183 GLU A O 1
ATOM 1391 N N . ALA A 1 184 ? 1.948 20.513 3.959 1.00 97.94 184 ALA A N 1
ATOM 1392 C CA . ALA A 1 184 ? 2.850 20.050 2.905 1.00 97.94 184 ALA A CA 1
ATOM 1393 C C . ALA A 1 184 ? 2.438 18.676 2.342 1.00 97.94 184 ALA A C 1
ATOM 1395 O O . ALA A 1 184 ? 2.550 18.443 1.136 1.00 97.94 184 ALA A O 1
ATOM 1396 N N . VAL A 1 185 ? 1.920 17.773 3.185 1.00 97.44 185 VAL A N 1
ATOM 1397 C CA . VAL A 1 185 ? 1.347 16.494 2.734 1.00 97.44 185 VAL A CA 1
ATOM 1398 C C . VAL A 1 185 ? 0.100 16.727 1.883 1.00 97.44 185 VAL A C 1
ATOM 1400 O O . VAL A 1 185 ? -0.020 16.133 0.814 1.00 97.44 185 VAL A O 1
ATOM 1403 N N . HIS A 1 186 ? -0.810 17.607 2.308 1.00 95.62 186 HIS A N 1
ATOM 1404 C CA . HIS A 1 186 ? -2.037 17.906 1.563 1.00 95.62 186 HIS A CA 1
ATOM 1405 C C . HIS A 1 186 ? -1.793 18.579 0.210 1.00 95.62 186 HIS A C 1
ATOM 1407 O O . HIS A 1 186 ? -2.525 18.299 -0.740 1.00 95.62 186 HIS A O 1
ATOM 1413 N N . GLN A 1 187 ? -0.768 19.425 0.116 1.00 95.94 187 GLN A N 1
ATOM 1414 C CA . GLN A 1 187 ? -0.386 20.122 -1.113 1.00 95.94 187 GLN A CA 1
ATOM 1415 C C . GLN A 1 187 ? 0.420 19.250 -2.085 1.00 95.94 187 GLN A C 1
ATOM 1417 O O . GLN A 1 187 ? 0.659 19.656 -3.221 1.00 95.94 187 GLN A O 1
ATOM 1422 N N . SER A 1 188 ? 0.866 18.064 -1.664 1.00 94.94 188 SER A N 1
ATOM 1423 C CA . SER A 1 188 ? 1.660 17.186 -2.519 1.00 94.94 188 SER A CA 1
ATOM 1424 C C . SER A 1 188 ? 0.807 16.575 -3.632 1.00 94.94 188 SER A C 1
ATOM 1426 O O . SER A 1 188 ? -0.181 15.886 -3.378 1.00 94.94 188 SER A O 1
ATOM 1428 N N . ASP A 1 189 ? 1.258 16.731 -4.878 1.00 91.31 189 ASP A N 1
ATOM 1429 C CA . ASP A 1 189 ? 0.645 16.083 -6.045 1.00 91.31 189 ASP A CA 1
ATOM 1430 C C . ASP A 1 189 ? 0.673 14.549 -5.957 1.00 91.31 189 ASP A C 1
ATOM 1432 O O . ASP A 1 189 ? -0.091 13.895 -6.650 1.00 91.31 189 ASP A O 1
ATOM 1436 N N . MET A 1 190 ? 1.540 13.973 -5.116 1.00 90.81 190 MET A N 1
ATOM 1437 C CA . MET A 1 190 ? 1.758 12.526 -4.981 1.00 90.81 190 MET A CA 1
ATOM 1438 C C . MET A 1 190 ? 1.312 11.990 -3.608 1.00 90.81 190 MET A C 1
ATOM 1440 O O . MET A 1 190 ? 1.892 11.027 -3.105 1.00 90.81 190 MET A O 1
ATOM 1444 N N . VAL A 1 191 ? 0.341 12.643 -2.960 1.00 94.31 191 VAL A N 1
ATOM 1445 C CA . VAL A 1 191 ? -0.166 12.230 -1.642 1.00 94.31 191 VAL A CA 1
ATOM 1446 C C . VAL A 1 191 ? -0.941 10.916 -1.716 1.00 94.31 191 VAL A C 1
ATOM 1448 O O . VAL A 1 191 ? -1.997 10.849 -2.336 1.00 94.31 191 VAL A O 1
ATOM 1451 N N . THR A 1 192 ? -0.430 9.885 -1.044 1.00 91.88 192 THR A N 1
ATOM 1452 C CA . THR A 1 192 ? -1.134 8.607 -0.884 1.00 91.88 192 THR A CA 1
ATOM 1453 C C . THR A 1 192 ? -2.199 8.693 0.207 1.00 91.88 192 THR A C 1
ATOM 1455 O O . THR A 1 192 ? -2.094 9.529 1.113 1.00 91.88 192 THR A O 1
ATOM 1458 N N . GLU A 1 193 ? -3.185 7.789 0.186 1.00 90.81 193 GLU A N 1
ATOM 1459 C CA . GLU A 1 193 ? -4.148 7.651 1.292 1.00 90.81 193 GLU A CA 1
ATOM 1460 C C . GLU A 1 193 ? -3.437 7.469 2.629 1.00 90.81 193 GLU A C 1
ATOM 1462 O O . GLU A 1 193 ? -3.817 8.084 3.619 1.00 90.81 193 GLU A O 1
ATOM 1467 N N . GLU A 1 194 ? -2.389 6.643 2.667 1.00 93.12 194 GLU A N 1
ATOM 1468 C CA . GLU A 1 194 ? -1.642 6.342 3.891 1.00 93.12 194 GLU A CA 1
ATOM 1469 C C . GLU A 1 194 ? -0.974 7.597 4.461 1.00 93.12 194 GLU A C 1
ATOM 1471 O O . GLU A 1 194 ? -1.085 7.879 5.656 1.00 93.12 194 GLU A O 1
ATOM 1476 N N . ALA A 1 195 ? -0.329 8.395 3.604 1.00 95.69 195 ALA A N 1
ATOM 1477 C CA . ALA A 1 195 ? 0.280 9.650 4.024 1.00 95.69 195 ALA A CA 1
ATOM 1478 C C . ALA A 1 195 ? -0.781 10.650 4.506 1.00 95.69 195 ALA A C 1
ATOM 1480 O O . ALA A 1 195 ? -0.600 11.306 5.533 1.00 95.69 195 ALA A O 1
ATOM 1481 N N . ARG A 1 196 ? -1.923 10.734 3.815 1.00 95.44 196 ARG A N 1
ATOM 1482 C CA . ARG A 1 196 ? -3.047 11.578 4.239 1.00 95.44 196 ARG A CA 1
ATOM 1483 C C . ARG A 1 196 ? -3.625 11.108 5.579 1.00 95.44 196 ARG A C 1
ATOM 1485 O O . ARG A 1 196 ? -3.852 11.929 6.461 1.00 95.44 196 ARG A O 1
ATOM 1492 N N . GLY A 1 197 ? -3.809 9.803 5.765 1.00 95.19 197 GLY A N 1
ATOM 1493 C CA . GLY A 1 197 ? -4.316 9.205 6.998 1.00 95.19 197 GLY A CA 1
ATOM 1494 C C . GLY A 1 197 ? -3.410 9.480 8.191 1.00 95.19 197 GLY A C 1
ATOM 1495 O O . GLY A 1 197 ? -3.893 9.910 9.236 1.00 95.19 197 GLY A O 1
ATOM 1496 N N . ARG A 1 198 ? -2.089 9.350 8.023 1.00 97.12 198 ARG A N 1
ATOM 1497 C CA . ARG A 1 198 ? -1.120 9.731 9.062 1.00 97.12 198 ARG A CA 1
ATOM 1498 C C . ARG A 1 198 ? -1.124 11.226 9.366 1.00 97.12 198 ARG A C 1
ATOM 1500 O O . ARG A 1 198 ? -1.025 11.594 10.533 1.00 97.12 198 ARG A O 1
ATOM 1507 N N . ALA A 1 199 ? -1.266 12.084 8.355 1.00 97.69 199 ALA A N 1
ATOM 1508 C CA . ALA A 1 199 ? -1.364 13.528 8.561 1.00 97.69 199 ALA A CA 1
ATOM 1509 C C . ALA A 1 199 ? -2.633 13.908 9.352 1.00 97.69 199 ALA A C 1
ATOM 1511 O O . ALA A 1 199 ? -2.573 14.709 10.286 1.00 97.69 199 ALA A O 1
ATOM 1512 N N . GLU A 1 200 ? -3.774 13.284 9.051 1.00 97.88 200 GLU A N 1
ATOM 1513 C CA . GLU A 1 200 ? -5.019 13.519 9.793 1.00 97.88 200 GLU A CA 1
ATOM 1514 C C . GLU A 1 200 ? -5.010 12.870 11.184 1.00 97.88 200 GLU A C 1
ATOM 1516 O O . GLU A 1 200 ? -5.634 13.395 12.110 1.00 97.88 200 GLU A O 1
ATOM 1521 N N . LEU A 1 201 ? -4.259 11.782 11.378 1.00 97.69 201 LEU A N 1
ATOM 1522 C CA . LEU A 1 201 ? -3.998 11.218 12.702 1.00 97.69 201 LEU A CA 1
ATOM 1523 C C . LEU A 1 201 ? -3.108 12.151 13.533 1.00 97.69 201 LEU A C 1
ATOM 1525 O O . LEU A 1 201 ? -3.396 12.383 14.703 1.00 97.69 201 LEU A O 1
ATOM 1529 N N . ALA A 1 202 ? -2.082 12.758 12.928 1.00 98.00 202 ALA A N 1
ATOM 1530 C CA . ALA A 1 202 ? -1.270 13.787 13.576 1.00 98.00 202 ALA A CA 1
ATOM 1531 C C . ALA A 1 202 ? -2.129 14.988 14.007 1.00 98.00 202 ALA A C 1
ATOM 1533 O O . ALA A 1 202 ? -1.983 15.496 15.119 1.00 98.00 202 ALA A O 1
ATOM 1534 N N . ARG A 1 203 ? -3.087 15.401 13.163 1.00 98.44 203 ARG A N 1
ATOM 1535 C CA . ARG A 1 203 ? -4.081 16.425 13.515 1.00 98.44 203 ARG A CA 1
ATOM 1536 C C . ARG A 1 203 ? -4.957 15.995 14.694 1.00 98.44 203 ARG A C 1
ATOM 1538 O O . ARG A 1 203 ? -5.188 16.809 15.582 1.00 98.44 203 ARG A O 1
ATOM 1545 N N . ALA A 1 204 ? -5.399 14.738 14.743 1.00 98.06 204 ALA A N 1
ATOM 1546 C CA . ALA A 1 204 ? -6.168 14.213 15.873 1.00 98.06 204 ALA A CA 1
ATOM 1547 C C . ALA A 1 204 ? -5.373 14.282 17.192 1.00 98.06 204 ALA A C 1
ATOM 1549 O O . ALA A 1 204 ? -5.919 14.730 18.198 1.00 98.06 204 ALA A O 1
ATOM 1550 N N . VAL A 1 205 ? -4.078 13.938 17.169 1.00 97.69 205 VAL A N 1
ATOM 1551 C CA . VAL A 1 205 ? -3.173 14.074 18.329 1.00 97.69 205 VAL A CA 1
ATOM 1552 C C . VAL A 1 205 ? -3.062 15.537 18.775 1.00 97.69 205 VAL A C 1
ATOM 1554 O O . VAL A 1 205 ? -3.139 15.828 19.966 1.00 97.69 205 VAL A O 1
ATOM 1557 N N . LEU A 1 206 ? -2.935 16.483 17.834 1.00 98.06 206 LEU A N 1
ATOM 1558 C CA . LEU A 1 206 ? -2.906 17.912 18.168 1.00 98.06 206 LEU A CA 1
ATOM 1559 C C . LEU A 1 206 ? -4.208 18.387 18.823 1.00 98.06 206 LEU A C 1
ATOM 1561 O O . LEU A 1 206 ? -4.137 19.134 19.796 1.00 98.06 206 LEU A O 1
ATOM 1565 N N . ILE A 1 207 ? -5.371 17.969 18.310 1.00 98.06 207 ILE A N 1
ATOM 1566 C CA . ILE A 1 207 ? -6.677 18.333 18.883 1.00 98.06 207 ILE A CA 1
ATOM 1567 C C . ILE A 1 207 ? -6.816 17.737 20.285 1.00 98.06 207 ILE A C 1
ATOM 1569 O O . ILE A 1 207 ? -7.186 18.452 21.213 1.00 98.06 207 ILE A O 1
ATOM 1573 N N . GLU A 1 208 ? -6.454 16.467 20.472 1.00 97.12 208 GLU A N 1
ATOM 1574 C CA . GLU A 1 208 ? -6.478 15.833 21.792 1.00 97.12 208 GLU A CA 1
ATOM 1575 C C . GLU A 1 208 ? -5.620 16.590 22.808 1.00 97.12 208 GLU A C 1
ATOM 1577 O O . GLU A 1 208 ? -6.087 16.869 23.909 1.00 97.12 208 GLU A O 1
ATOM 1582 N N . ARG A 1 209 ? -4.419 17.030 22.412 1.00 96.38 209 ARG A N 1
ATOM 1583 C CA . ARG A 1 209 ? -3.522 17.814 23.273 1.00 96.38 209 ARG A CA 1
ATOM 1584 C C . ARG A 1 209 ? -4.132 19.139 23.750 1.00 96.38 209 ARG A C 1
ATOM 1586 O O . ARG A 1 209 ? -3.701 19.666 24.771 1.00 96.38 209 ARG A O 1
ATOM 1593 N N . THR A 1 210 ? -5.113 19.692 23.032 1.00 97.00 210 THR A N 1
ATOM 1594 C CA . THR A 1 210 ? -5.837 20.902 23.472 1.00 97.00 210 THR A CA 1
ATOM 1595 C C . THR A 1 210 ? -6.925 20.625 24.511 1.00 97.00 210 THR A C 1
ATOM 1597 O O . THR A 1 210 ? -7.421 21.566 25.124 1.00 97.00 210 THR A O 1
ATOM 1600 N N . GLY A 1 211 ? -7.306 19.359 24.716 1.00 95.06 211 GLY A N 1
ATOM 1601 C CA . GLY A 1 211 ? -8.426 18.968 25.575 1.00 95.06 211 GLY A CA 1
ATOM 1602 C C . GLY A 1 211 ? -9.813 19.172 24.949 1.00 95.06 211 GLY A C 1
ATOM 1603 O O . GLY A 1 211 ? -10.818 18.922 25.613 1.00 95.06 211 GLY A O 1
ATOM 1604 N N . ASP A 1 212 ? -9.905 19.600 23.684 1.00 96.50 212 ASP A N 1
ATOM 1605 C CA . ASP A 1 212 ? -11.185 19.784 22.989 1.00 96.50 212 ASP A CA 1
ATOM 1606 C C . ASP A 1 212 ? -11.750 18.440 22.489 1.00 96.50 212 ASP A C 1
ATOM 1608 O O . ASP A 1 212 ? -11.563 18.015 21.343 1.00 96.50 212 ASP A O 1
ATOM 1612 N N . HIS A 1 213 ? -12.454 17.745 23.385 1.00 94.56 213 HIS A N 1
ATOM 1613 C CA . HIS A 1 213 ? -13.074 16.452 23.096 1.00 94.56 213 HIS A CA 1
ATOM 1614 C C . HIS A 1 213 ? -14.129 16.513 21.981 1.00 94.56 213 HIS A C 1
ATOM 1616 O O . HIS A 1 213 ? -14.254 15.556 21.213 1.00 94.56 213 HIS A O 1
ATOM 1622 N N . GLU A 1 214 ? -14.868 17.619 21.852 1.00 95.56 214 GLU A N 1
ATOM 1623 C CA . GLU A 1 214 ? -15.902 17.760 20.822 1.00 95.56 214 GLU A CA 1
ATOM 1624 C C . GLU A 1 214 ? -15.288 18.007 19.442 1.00 95.56 214 GLU A C 1
ATOM 1626 O O . GLU A 1 214 ? -15.740 17.419 18.454 1.00 95.56 214 GLU A O 1
ATOM 1631 N N . ALA A 1 215 ? -14.220 18.807 19.351 1.00 97.19 215 ALA A N 1
ATOM 1632 C CA . ALA A 1 215 ? -13.455 18.929 18.114 1.00 97.19 215 ALA A CA 1
ATOM 1633 C C . ALA A 1 215 ? -12.811 17.599 17.716 1.00 97.19 215 ALA A C 1
ATOM 1635 O O . ALA A 1 215 ? -12.859 17.238 16.538 1.00 97.19 215 ALA A O 1
ATOM 1636 N N . LEU A 1 216 ? -12.271 16.837 18.676 1.00 97.19 216 LEU A N 1
ATOM 1637 C CA . LEU A 1 216 ? -11.691 15.525 18.393 1.00 97.19 216 LEU A CA 1
ATOM 1638 C C . LEU A 1 216 ? -12.755 14.570 17.845 1.00 97.19 216 LEU A C 1
ATOM 1640 O O . LEU A 1 216 ? -12.564 13.966 16.792 1.00 97.19 216 LEU A O 1
ATOM 1644 N N . LYS A 1 217 ? -13.907 14.475 18.513 1.00 96.06 217 LYS A N 1
ATOM 1645 C CA . LYS A 1 217 ? -15.033 13.639 18.081 1.00 96.06 217 LYS A CA 1
ATOM 1646 C C . LYS A 1 217 ? -15.525 14.010 16.683 1.00 96.06 217 LYS A C 1
ATOM 1648 O O . LYS A 1 217 ? -15.770 13.123 15.864 1.00 96.06 217 LYS A O 1
ATOM 1653 N N . ARG A 1 218 ? -15.647 15.311 16.395 1.00 97.12 218 ARG A N 1
ATOM 1654 C CA . ARG A 1 218 ? -16.028 15.821 15.071 1.00 97.12 218 ARG A CA 1
ATOM 1655 C C . ARG A 1 218 ? -15.014 15.405 14.008 1.00 97.12 218 ARG A C 1
ATOM 1657 O O . ARG A 1 218 ? -15.409 14.813 13.009 1.00 97.12 218 ARG A O 1
ATOM 1664 N N . HIS A 1 219 ? -13.723 15.616 14.269 1.00 97.62 219 HIS A N 1
ATOM 1665 C CA . HIS A 1 219 ? -12.632 15.247 13.363 1.00 97.62 219 HIS A CA 1
ATOM 1666 C C . HIS A 1 219 ? -12.602 13.742 13.067 1.00 97.62 219 HIS A C 1
ATOM 1668 O O . HIS A 1 219 ? -12.553 13.338 11.907 1.00 97.62 219 HIS A O 1
ATOM 1674 N N . LEU A 1 220 ? -12.714 12.896 14.098 1.00 95.81 220 LEU A N 1
ATOM 1675 C CA . LEU A 1 220 ? -12.757 11.436 13.942 1.00 95.81 220 LEU A CA 1
ATOM 1676 C C . LEU A 1 220 ? -13.958 10.968 13.114 1.00 95.81 220 LEU A C 1
ATOM 1678 O O . LEU A 1 220 ? -13.847 9.985 12.384 1.00 95.81 220 LEU A O 1
ATOM 1682 N N . ARG A 1 221 ? -15.103 11.653 13.227 1.00 94.06 221 ARG A N 1
ATOM 1683 C CA . ARG A 1 221 ? -16.302 11.354 12.437 1.00 94.06 221 ARG A CA 1
ATOM 1684 C C . ARG A 1 221 ? -16.135 11.786 10.983 1.00 94.06 221 ARG A C 1
ATOM 1686 O O . ARG A 1 221 ? -16.404 10.992 10.088 1.00 94.06 221 ARG A O 1
ATOM 1693 N N . GLU A 1 222 ? -15.679 13.014 10.751 1.00 94.88 222 GLU A N 1
ATOM 1694 C CA . GLU A 1 222 ? -15.469 13.572 9.408 1.00 94.88 222 GLU A CA 1
ATOM 1695 C C . GLU A 1 222 ? -14.410 12.796 8.618 1.00 94.88 222 GLU A C 1
ATOM 1697 O O . GLU A 1 222 ? -14.556 12.585 7.417 1.00 94.88 222 GLU A O 1
ATOM 1702 N N . LYS A 1 223 ? -13.350 12.341 9.293 1.00 95.50 223 LYS A N 1
ATOM 1703 C CA . LYS A 1 223 ? -12.220 11.627 8.683 1.00 95.50 223 LYS A CA 1
ATOM 1704 C C . LYS A 1 223 ? -12.265 10.120 8.916 1.00 95.50 223 LYS A C 1
ATOM 1706 O O . LYS A 1 223 ? -11.249 9.453 8.746 1.00 95.50 223 LYS A O 1
ATOM 1711 N N . ARG A 1 224 ? -13.421 9.565 9.295 1.00 92.62 224 ARG A N 1
ATOM 1712 C CA . ARG A 1 224 ? -13.552 8.158 9.700 1.00 92.62 224 ARG A CA 1
ATOM 1713 C C . ARG A 1 224 ? -13.028 7.182 8.650 1.00 92.62 224 ARG A C 1
ATOM 1715 O O . ARG A 1 224 ? -12.237 6.311 8.999 1.00 92.62 224 ARG A O 1
ATOM 1722 N N . SER A 1 225 ? -13.462 7.317 7.395 1.00 89.25 225 SER A N 1
ATOM 1723 C CA . SER A 1 225 ? -13.043 6.421 6.309 1.00 89.25 225 SER A CA 1
ATOM 1724 C C . SER A 1 225 ? -11.524 6.422 6.168 1.00 89.25 225 SER A C 1
ATOM 1726 O O . SER A 1 225 ? -10.900 5.371 6.196 1.00 89.25 225 SER A O 1
ATOM 1728 N N . LEU A 1 226 ? -10.914 7.604 6.153 1.00 91.12 226 LEU A N 1
ATOM 1729 C CA . LEU A 1 226 ? -9.472 7.762 6.035 1.00 91.12 226 LEU A CA 1
ATOM 1730 C C . LEU A 1 226 ? -8.698 7.266 7.268 1.00 91.12 226 LEU A C 1
ATOM 1732 O O . LEU A 1 226 ? -7.619 6.714 7.106 1.00 91.12 226 LEU A O 1
ATOM 1736 N N . LEU A 1 227 ? -9.210 7.467 8.486 1.00 93.88 227 LEU A N 1
ATOM 1737 C CA . LEU A 1 227 ? -8.533 7.095 9.738 1.00 93.88 227 LEU A CA 1
ATOM 1738 C C . LEU A 1 227 ? -8.729 5.625 10.128 1.00 93.88 227 LEU A C 1
ATOM 1740 O O . LEU A 1 227 ? -7.941 5.087 10.903 1.00 93.88 227 LEU A O 1
ATOM 1744 N N . LEU A 1 228 ? -9.772 4.971 9.619 1.00 89.75 228 LEU A N 1
ATOM 1745 C CA . LEU A 1 228 ? -9.994 3.550 9.852 1.00 89.75 228 LEU A CA 1
ATOM 1746 C C . LEU A 1 228 ? -9.565 2.711 8.656 1.00 89.75 228 LEU A C 1
ATOM 1748 O O . LEU A 1 228 ? -8.838 1.761 8.867 1.00 89.75 228 LEU A O 1
ATOM 1752 N N . GLN A 1 229 ? -9.932 3.026 7.414 1.00 84.06 229 GLN A N 1
ATOM 1753 C CA . GLN A 1 229 ? -9.713 2.106 6.283 1.00 84.06 229 GLN A CA 1
ATOM 1754 C C . GLN A 1 229 ? -8.241 1.936 5.893 1.00 84.06 229 GLN A C 1
ATOM 1756 O O . GLN A 1 229 ? -7.848 0.871 5.415 1.00 84.06 229 GLN A O 1
ATOM 1761 N N . ILE A 1 230 ? -7.434 2.968 6.124 1.00 84.00 230 ILE A N 1
ATOM 1762 C CA . ILE A 1 230 ? -6.105 3.103 5.530 1.00 84.00 230 ILE A CA 1
ATOM 1763 C C . ILE A 1 230 ? -4.949 2.875 6.508 1.00 84.00 230 ILE A C 1
ATOM 1765 O O . ILE A 1 230 ? -3.994 2.195 6.127 1.00 84.00 230 ILE A O 1
ATOM 1769 N N . PRO A 1 231 ? -4.969 3.416 7.743 1.00 81.50 231 PRO A N 1
ATOM 1770 C CA . PRO A 1 231 ? -3.807 3.352 8.610 1.00 81.50 231 PRO A CA 1
ATOM 1771 C C . PRO A 1 231 ? -3.482 1.911 8.980 1.00 81.50 231 PRO A C 1
ATOM 1773 O O . PRO A 1 231 ? -4.341 1.017 8.975 1.00 81.50 231 PRO A O 1
ATOM 1776 N N . HIS A 1 232 ? -2.224 1.688 9.346 1.00 85.12 232 HIS A N 1
ATOM 1777 C CA . HIS A 1 232 ? -1.806 0.386 9.849 1.00 85.12 232 HIS A CA 1
ATOM 1778 C C . HIS A 1 232 ? -2.580 0.009 11.114 1.00 85.12 232 HIS A C 1
ATOM 1780 O O . HIS A 1 232 ? -3.056 0.877 11.844 1.00 85.12 232 HIS A O 1
ATOM 1786 N N . LEU A 1 233 ? -2.638 -1.290 11.418 1.00 81.00 233 LEU A N 1
ATOM 1787 C CA . LEU A 1 233 ? -3.404 -1.823 12.546 1.00 81.00 233 LEU A CA 1
ATOM 1788 C C . LEU A 1 233 ? -3.166 -1.055 13.859 1.00 81.00 233 LEU A C 1
ATOM 1790 O O . LEU A 1 233 ? -4.130 -0.658 14.507 1.00 81.00 233 LEU A O 1
ATOM 1794 N N . ASP A 1 234 ? -1.913 -0.776 14.226 1.00 85.81 234 ASP A N 1
ATOM 1795 C CA . ASP A 1 234 ? -1.648 -0.090 15.498 1.00 85.81 234 ASP A CA 1
ATOM 1796 C C . ASP A 1 234 ? -2.022 1.407 15.447 1.00 85.81 234 ASP A C 1
ATOM 1798 O O . ASP A 1 234 ? -2.402 1.992 16.458 1.00 85.81 234 ASP A O 1
ATOM 1802 N N . GLU A 1 235 ? -1.970 2.040 14.271 1.00 92.69 235 GLU A N 1
ATOM 1803 C CA . GLU A 1 235 ? -2.475 3.410 14.089 1.00 92.69 235 GLU A CA 1
ATOM 1804 C C . GLU A 1 235 ? -4.006 3.436 14.236 1.00 92.69 235 GLU A C 1
ATOM 1806 O O . GLU A 1 235 ? -4.550 4.316 14.903 1.00 92.69 235 GLU A O 1
ATOM 1811 N N . ARG A 1 236 ? -4.705 2.411 13.728 1.00 91.06 236 ARG A N 1
ATOM 1812 C CA . ARG A 1 236 ? -6.147 2.228 13.965 1.00 91.06 236 ARG A CA 1
ATOM 1813 C C . ARG A 1 236 ? -6.465 1.941 15.423 1.00 91.06 236 ARG A C 1
ATOM 1815 O O . ARG A 1 236 ? -7.504 2.381 15.905 1.00 91.06 236 ARG A O 1
ATOM 1822 N N . ALA A 1 237 ? -5.593 1.233 16.141 1.00 89.12 237 ALA A N 1
ATOM 1823 C CA . ALA A 1 237 ? -5.760 1.013 17.574 1.00 89.12 237 ALA A CA 1
ATOM 1824 C C . ALA A 1 237 ? -5.772 2.346 18.342 1.00 89.12 237 ALA A C 1
ATOM 1826 O O . ALA A 1 237 ? -6.632 2.537 19.203 1.00 89.12 237 ALA A O 1
ATOM 1827 N N . LEU A 1 238 ? -4.903 3.297 17.971 1.00 93.06 238 LEU A N 1
ATOM 1828 C CA . LEU A 1 238 ? -4.934 4.664 18.501 1.00 93.06 238 LEU A CA 1
ATOM 1829 C C . LEU A 1 238 ? -6.230 5.402 18.115 1.00 93.06 238 LEU A C 1
ATOM 1831 O O . LEU A 1 238 ? -6.874 5.993 18.979 1.00 93.06 238 LEU A O 1
ATOM 1835 N N . VAL A 1 239 ? -6.676 5.318 16.857 1.00 95.00 239 VAL A N 1
ATOM 1836 C CA . VAL A 1 239 ? -7.954 5.921 16.420 1.00 95.00 239 VAL A CA 1
ATOM 1837 C C . VAL A 1 239 ? -9.139 5.366 17.219 1.00 95.00 239 VAL A C 1
ATOM 1839 O O . VAL A 1 239 ? -9.958 6.133 17.727 1.00 95.00 239 VAL A O 1
ATOM 1842 N N . ARG A 1 240 ? -9.213 4.043 17.397 1.00 91.56 240 ARG A N 1
ATOM 1843 C CA . ARG A 1 240 ? -10.243 3.369 18.204 1.00 91.56 240 ARG A CA 1
ATOM 1844 C C . ARG A 1 240 ? -10.161 3.771 19.679 1.00 91.56 240 ARG A C 1
ATOM 1846 O O . ARG A 1 240 ? -11.195 3.949 20.321 1.00 91.56 240 ARG A O 1
ATOM 1853 N N . ALA A 1 241 ? -8.957 3.961 20.218 1.00 92.50 241 ALA A N 1
ATOM 1854 C CA . ALA A 1 241 ? -8.771 4.472 21.573 1.00 92.50 241 ALA A CA 1
ATOM 1855 C C . ALA A 1 241 ? -9.323 5.899 21.720 1.00 92.50 241 ALA A C 1
ATOM 1857 O O . ALA A 1 241 ? -10.051 6.168 22.675 1.00 92.50 241 ALA A O 1
ATOM 1858 N N . TYR A 1 242 ? -9.083 6.780 20.742 1.00 95.56 242 TYR A N 1
ATOM 1859 C CA . TYR A 1 242 ? -9.692 8.111 20.728 1.00 95.56 242 TYR A CA 1
ATOM 1860 C C . TYR A 1 242 ? -11.217 8.064 20.620 1.00 95.56 242 TYR A C 1
ATOM 1862 O O . TYR A 1 242 ? -11.901 8.792 21.337 1.00 95.56 242 TYR A O 1
ATOM 1870 N N . GLN A 1 243 ? -11.771 7.185 19.783 1.00 93.62 243 GLN A N 1
ATOM 1871 C CA . GLN A 1 243 ? -13.222 7.011 19.692 1.00 93.62 243 GLN A CA 1
ATOM 1872 C C . GLN A 1 243 ? -13.817 6.614 21.047 1.00 93.62 243 GLN A C 1
ATOM 1874 O O . GLN A 1 243 ? -14.752 7.268 21.508 1.00 93.62 243 GLN A O 1
ATOM 1879 N N . ARG A 1 244 ? -13.228 5.627 21.736 1.00 90.75 244 ARG A N 1
ATOM 1880 C CA . ARG A 1 244 ? -13.652 5.229 23.089 1.00 90.75 244 ARG A CA 1
ATOM 1881 C C . ARG A 1 244 ? -13.534 6.371 24.091 1.00 90.75 244 ARG A C 1
ATOM 1883 O O . ARG A 1 244 ? -14.484 6.630 24.823 1.00 90.75 244 ARG A O 1
ATOM 1890 N N . MET A 1 245 ? -12.415 7.091 24.076 1.00 92.81 245 MET A N 1
ATOM 1891 C CA . MET A 1 245 ? -12.201 8.255 24.936 1.00 92.81 245 MET A CA 1
ATOM 1892 C C . MET A 1 245 ? -13.306 9.307 24.755 1.00 92.81 245 MET A C 1
ATOM 1894 O O . MET A 1 245 ? -13.849 9.790 25.740 1.00 92.81 245 MET A O 1
ATOM 1898 N N . THR A 1 246 ? -13.703 9.611 23.514 1.00 93.88 246 THR A N 1
ATOM 1899 C CA . THR A 1 246 ? -14.779 10.586 23.229 1.00 93.88 246 THR A CA 1
ATOM 1900 C C . THR A 1 246 ? -16.196 10.080 23.531 1.00 93.88 246 THR A C 1
ATOM 1902 O O . THR A 1 246 ? -17.139 10.871 23.563 1.00 93.88 246 THR A O 1
ATOM 1905 N N . GLN A 1 247 ? -16.378 8.770 23.724 1.00 88.75 247 GLN A N 1
ATOM 1906 C CA . GLN A 1 247 ? -17.666 8.165 24.081 1.00 88.75 247 GLN A CA 1
ATOM 1907 C C . GLN A 1 247 ? -17.895 8.111 25.590 1.00 88.75 247 GLN A C 1
ATOM 1909 O O . GLN A 1 247 ? -19.049 8.106 26.028 1.00 88.75 247 GLN A O 1
ATOM 1914 N N . VAL A 1 248 ? -16.825 8.074 26.390 1.00 88.56 248 VAL A N 1
ATOM 1915 C CA . VAL A 1 248 ? -16.945 8.164 27.844 1.00 88.56 248 VAL A CA 1
ATOM 1916 C C . VAL A 1 248 ? -17.447 9.563 28.178 1.00 88.56 248 VAL A C 1
ATOM 1918 O O . VAL A 1 248 ? -16.687 10.527 28.187 1.00 88.56 248 VAL A O 1
ATOM 1921 N N . LYS A 1 249 ? -18.761 9.674 28.431 1.00 71.94 249 LYS A N 1
ATOM 1922 C CA . LYS A 1 249 ? -19.359 10.863 29.048 1.00 71.94 249 LYS A CA 1
ATOM 1923 C C . LYS A 1 249 ? -18.505 11.175 30.261 1.00 71.94 249 LYS A C 1
ATOM 1925 O O . LYS A 1 249 ? -18.335 10.272 31.079 1.00 71.94 249 LYS A O 1
ATOM 1930 N N . SER A 1 250 ? -17.962 12.390 30.334 1.00 61.12 250 SER A N 1
ATOM 1931 C CA . SER A 1 250 ? -17.150 12.880 31.446 1.00 61.12 250 SER A CA 1
ATOM 1932 C C . SER A 1 250 ? -17.829 12.449 32.738 1.00 61.12 250 SER A C 1
ATOM 1934 O O . SER A 1 250 ? -18.865 12.995 33.123 1.00 61.12 250 SER A O 1
ATOM 1936 N N . ALA A 1 251 ? -17.327 11.360 33.328 1.00 50.44 251 ALA A N 1
ATOM 1937 C CA . ALA A 1 251 ? -17.918 10.807 34.526 1.00 50.44 251 ALA A CA 1
ATOM 1938 C C . ALA A 1 251 ? -17.852 11.933 35.551 1.00 50.44 251 ALA A C 1
ATOM 1940 O O . ALA A 1 251 ? -16.829 12.617 35.641 1.00 50.44 251 ALA A O 1
ATOM 1941 N N . SER A 1 252 ? -18.972 12.196 36.228 1.00 49.75 252 SER A N 1
ATOM 1942 C CA . SER A 1 252 ? -19.048 13.289 37.189 1.00 49.75 252 SER A CA 1
ATOM 1943 C C . SER A 1 252 ? -17.833 13.231 38.115 1.00 49.75 252 SER A C 1
ATOM 1945 O O . SER A 1 252 ? -17.371 12.147 38.470 1.00 49.75 252 SER A O 1
ATOM 1947 N N . ILE A 1 253 ? -17.318 14.402 38.488 1.00 50.09 253 ILE A N 1
ATOM 1948 C CA . ILE A 1 253 ? -16.083 14.630 39.263 1.00 50.09 253 ILE A CA 1
ATOM 1949 C C . ILE A 1 253 ? -15.957 13.724 40.515 1.00 50.09 253 ILE A C 1
ATOM 1951 O O . ILE A 1 253 ? -14.862 13.510 41.024 1.00 50.09 253 ILE A O 1
ATOM 1955 N N . TYR A 1 254 ? -17.059 13.129 40.981 1.00 48.34 254 TYR A N 1
ATOM 1956 C CA . TYR A 1 254 ? -17.134 12.213 42.119 1.00 48.34 254 TYR A CA 1
ATOM 1957 C C . TYR A 1 254 ? -16.845 10.734 41.819 1.00 48.34 254 TYR A C 1
ATOM 1959 O O . TYR A 1 254 ? -16.716 9.949 42.756 1.00 48.34 254 TYR A O 1
ATOM 1967 N N . ARG A 1 255 ? -16.726 10.316 40.553 1.00 50.28 255 ARG A N 1
ATOM 1968 C CA . ARG A 1 255 ? -16.334 8.947 40.193 1.00 50.28 255 ARG A CA 1
ATOM 1969 C C . ARG A 1 255 ? -14.888 8.965 39.717 1.00 50.28 255 ARG A C 1
ATOM 1971 O O . ARG A 1 255 ? -14.622 8.983 38.518 1.00 50.28 255 ARG A O 1
ATOM 1978 N N . GLN A 1 256 ? -13.952 8.978 40.669 1.00 49.09 256 GLN A N 1
ATOM 1979 C CA . GLN A 1 256 ? -12.565 8.628 40.370 1.00 49.09 256 GLN A CA 1
ATOM 1980 C C . GLN A 1 256 ? -12.592 7.276 39.660 1.00 49.09 256 GLN A C 1
ATOM 1982 O O . GLN A 1 256 ? -13.054 6.278 40.218 1.00 49.09 256 GLN A O 1
ATOM 1987 N N . ILE A 1 257 ? -12.174 7.270 38.395 1.00 51.47 257 ILE A N 1
ATOM 1988 C CA . ILE A 1 257 ? -11.892 6.030 37.683 1.00 51.47 257 ILE A CA 1
ATOM 1989 C C . ILE A 1 257 ? -10.877 5.314 38.578 1.00 51.47 257 ILE A C 1
ATOM 1991 O O . ILE A 1 257 ? -9.855 5.934 38.890 1.00 51.47 257 ILE A O 1
ATOM 1995 N N . PRO A 1 258 ? -11.166 4.090 39.062 1.00 49.97 258 PRO A N 1
ATOM 1996 C CA . PRO A 1 258 ? -10.213 3.344 39.866 1.00 49.97 258 PRO A CA 1
ATOM 1997 C C . PRO A 1 258 ? -8.883 3.386 39.136 1.00 49.97 258 PRO A C 1
ATOM 1999 O O . PRO A 1 258 ? -8.869 3.166 37.923 1.00 49.97 258 PRO A O 1
ATOM 2002 N N . GLU A 1 259 ? -7.813 3.730 39.848 1.00 45.94 259 GLU A N 1
ATOM 2003 C CA . GLU A 1 259 ? -6.454 3.722 39.325 1.00 45.94 259 GLU A CA 1
ATOM 2004 C C . GLU A 1 259 ? -6.209 2.303 38.796 1.00 45.94 259 GLU A C 1
ATOM 2006 O O . GLU A 1 259 ? -5.932 1.370 39.552 1.00 45.94 259 GLU A O 1
ATOM 2011 N N . MET A 1 260 ? -6.489 2.084 37.507 1.00 49.44 260 MET A N 1
ATOM 2012 C CA . MET A 1 260 ? -6.365 0.772 36.903 1.00 49.44 260 MET A CA 1
ATOM 2013 C C . MET A 1 260 ? -4.878 0.494 36.935 1.00 49.44 260 MET A C 1
ATOM 2015 O O . MET A 1 260 ? -4.112 1.155 36.240 1.00 49.44 260 MET A O 1
ATOM 2019 N N . SER A 1 261 ? -4.478 -0.435 37.801 1.00 39.34 261 SER A N 1
ATOM 2020 C CA . SER A 1 261 ? -3.117 -0.944 37.868 1.00 39.34 261 SER A CA 1
ATOM 2021 C C . SER A 1 261 ? -2.711 -1.364 36.460 1.00 39.34 261 SER A C 1
ATOM 2023 O O . SER A 1 261 ? -3.153 -2.392 35.938 1.00 39.34 261 SER A O 1
ATOM 2025 N N . PHE A 1 262 ? -1.933 -0.505 35.803 1.00 44.75 262 PHE A N 1
ATOM 2026 C CA . PHE A 1 262 ? -1.437 -0.747 34.465 1.00 44.75 262 PHE A CA 1
ATOM 2027 C C . PHE A 1 262 ? -0.353 -1.811 34.591 1.00 44.75 262 PHE A C 1
ATOM 2029 O O . PHE A 1 262 ? 0.818 -1.496 34.814 1.00 44.75 262 PHE A O 1
ATOM 2036 N N . ALA A 1 263 ? -0.742 -3.079 34.452 1.00 47.53 263 ALA A N 1
ATOM 2037 C CA . ALA A 1 263 ? 0.208 -4.142 34.159 1.00 47.53 263 ALA A CA 1
ATOM 2038 C C . ALA A 1 263 ? 1.116 -3.681 33.006 1.00 47.53 263 ALA A C 1
ATOM 2040 O O . ALA A 1 263 ? 0.659 -2.961 32.108 1.00 47.53 263 ALA A O 1
ATOM 2041 N N . ALA A 1 264 ? 2.406 -4.034 33.070 1.00 47.91 264 ALA A N 1
ATOM 2042 C CA . ALA A 1 264 ? 3.398 -3.640 32.075 1.00 47.91 264 ALA A CA 1
ATOM 2043 C C . ALA A 1 264 ? 2.814 -3.830 30.668 1.00 47.91 264 ALA A C 1
ATOM 2045 O O . ALA A 1 264 ? 2.411 -4.934 30.301 1.00 47.91 264 ALA A O 1
ATOM 2046 N N . ALA A 1 265 ? 2.676 -2.720 29.937 1.00 48.38 265 ALA A N 1
ATOM 2047 C CA . ALA A 1 265 ? 2.067 -2.740 28.617 1.00 48.38 265 ALA A CA 1
ATOM 2048 C C . ALA A 1 265 ? 2.854 -3.714 27.722 1.00 48.38 265 ALA A C 1
ATOM 2050 O O . ALA A 1 265 ? 4.078 -3.795 27.875 1.00 48.38 265 ALA A O 1
ATOM 2051 N N . PRO A 1 266 ? 2.188 -4.428 26.798 1.00 58.50 266 PRO A N 1
ATOM 2052 C CA . PRO A 1 266 ? 2.874 -5.232 25.792 1.00 58.50 266 PRO A CA 1
ATOM 2053 C C . PRO A 1 266 ? 4.013 -4.418 25.162 1.00 58.50 266 PRO A C 1
ATOM 2055 O O . PRO A 1 266 ? 3.821 -3.234 24.875 1.00 58.50 266 PRO A O 1
ATOM 2058 N N . GLU A 1 267 ? 5.176 -5.028 24.904 1.00 60.03 267 GLU A N 1
ATOM 2059 C CA . GLU A 1 267 ? 6.352 -4.334 24.335 1.00 60.03 267 GLU A CA 1
ATOM 2060 C C . GLU A 1 267 ? 6.053 -3.575 23.017 1.00 60.03 267 GLU A C 1
ATOM 2062 O O . GLU A 1 267 ? 6.815 -2.692 22.629 1.00 60.03 267 GLU A O 1
ATOM 2067 N N . GLY A 1 268 ? 4.923 -3.855 22.352 1.00 64.81 268 GLY A N 1
ATOM 2068 C CA . GLY A 1 268 ? 4.460 -3.171 21.139 1.00 64.81 268 GLY A CA 1
ATOM 2069 C C . GLY A 1 268 ? 3.606 -1.907 21.334 1.00 64.81 268 GLY A C 1
ATOM 2070 O O . GLY A 1 268 ? 3.476 -1.140 20.386 1.00 64.81 268 GLY A O 1
ATOM 2071 N N . ASP A 1 269 ? 3.061 -1.635 22.525 1.00 73.00 269 ASP A N 1
ATOM 2072 C CA . ASP A 1 269 ? 2.122 -0.509 22.735 1.00 73.00 269 ASP A CA 1
ATOM 2073 C C . ASP A 1 269 ? 2.804 0.741 23.308 1.00 73.00 269 ASP A C 1
ATOM 2075 O O . ASP A 1 269 ? 2.197 1.809 23.446 1.00 73.00 269 ASP A O 1
ATOM 2079 N N . GLY A 1 270 ? 4.100 0.634 23.622 1.00 81.50 270 GLY A N 1
ATOM 2080 C CA . GLY A 1 270 ? 4.882 1.713 24.222 1.00 81.50 270 GLY A CA 1
ATOM 2081 C C . GLY A 1 270 ? 4.893 2.995 23.386 1.00 81.50 270 GLY A C 1
ATOM 2082 O O . GLY A 1 270 ? 4.933 4.088 23.950 1.00 81.50 270 GLY A O 1
ATOM 2083 N N . TRP A 1 271 ? 4.797 2.888 22.057 1.00 86.62 271 TRP A N 1
ATOM 2084 C CA . TRP A 1 271 ? 4.746 4.057 21.178 1.00 86.62 271 TRP A CA 1
ATOM 2085 C C . TRP A 1 271 ? 3.410 4.811 21.280 1.00 86.62 271 TRP A C 1
ATOM 2087 O O . TRP A 1 271 ? 3.426 6.039 21.269 1.00 86.62 271 TRP A O 1
ATOM 2097 N N . ILE A 1 272 ? 2.273 4.122 21.467 1.00 90.19 272 ILE A N 1
ATOM 2098 C CA . ILE A 1 272 ? 0.962 4.776 21.629 1.00 90.19 272 ILE A CA 1
ATOM 2099 C C . ILE A 1 272 ? 0.963 5.628 22.895 1.00 90.19 272 ILE A C 1
ATOM 2101 O O . ILE A 1 272 ? 0.562 6.788 22.861 1.00 90.19 272 ILE A O 1
ATOM 2105 N N . ARG A 1 273 ? 1.492 5.085 23.997 1.00 90.44 273 ARG A N 1
ATOM 2106 C CA . ARG A 1 273 ? 1.626 5.823 25.260 1.00 90.44 273 ARG A CA 1
ATOM 2107 C C . ARG A 1 273 ? 2.540 7.042 25.131 1.00 90.44 273 ARG A C 1
ATOM 2109 O O . ARG A 1 273 ? 2.304 8.035 25.807 1.00 90.44 273 ARG A O 1
ATOM 2116 N N . GLN A 1 274 ? 3.560 6.984 24.273 1.00 91.38 274 GLN A N 1
ATOM 2117 C CA . GLN A 1 274 ? 4.408 8.142 23.981 1.00 91.38 274 GLN A CA 1
ATOM 2118 C C . GLN A 1 274 ? 3.696 9.190 23.116 1.00 91.38 274 GLN A C 1
ATOM 2120 O O . GLN A 1 274 ? 3.934 10.379 23.314 1.00 91.38 274 GLN A O 1
ATOM 2125 N N . LEU A 1 275 ? 2.849 8.774 22.165 1.00 93.00 275 LEU A N 1
ATOM 2126 C CA . LEU A 1 275 ? 2.143 9.712 21.290 1.00 93.00 275 LEU A CA 1
ATOM 2127 C C . LEU A 1 275 ? 0.923 10.360 21.951 1.00 93.00 275 LEU A C 1
ATOM 2129 O O . LEU A 1 275 ? 0.709 11.556 21.794 1.00 93.00 275 LEU A O 1
ATOM 2133 N N . SER A 1 276 ? 0.121 9.584 22.677 1.00 94.19 276 SER A N 1
ATOM 2134 C CA . SER A 1 276 ? -1.071 10.074 23.368 1.00 94.19 276 SER A CA 1
ATOM 2135 C C . SER A 1 276 ? -1.272 9.313 24.681 1.00 94.19 276 SER A C 1
ATOM 2137 O O . SER A 1 276 ? -1.930 8.265 24.718 1.00 94.19 276 SER A O 1
ATOM 2139 N N . PRO A 1 277 ? -0.694 9.826 25.784 1.00 92.56 277 PRO A N 1
ATOM 2140 C CA . PRO A 1 277 ? -0.846 9.232 27.107 1.00 92.56 277 PRO A CA 1
ATOM 2141 C C . PRO A 1 277 ? -2.314 9.081 27.530 1.00 92.56 277 PRO A C 1
ATOM 2143 O O . PRO A 1 277 ? -2.672 8.058 28.111 1.00 92.56 277 PRO A O 1
ATOM 2146 N N . SER A 1 278 ? -3.169 10.054 27.194 1.00 92.38 278 SER A N 1
ATOM 2147 C CA . SER A 1 278 ? -4.599 10.038 27.527 1.00 92.38 278 SER A CA 1
ATOM 2148 C C . SER A 1 278 ? -5.332 8.904 26.812 1.00 92.38 278 SER A C 1
ATOM 2150 O O . SER A 1 278 ? -6.079 8.157 27.441 1.00 92.38 278 SER A O 1
ATOM 2152 N N . ALA A 1 279 ? -5.078 8.716 25.511 1.00 92.75 279 ALA A N 1
ATOM 2153 C CA . ALA A 1 279 ? -5.694 7.639 24.738 1.00 92.75 279 ALA A CA 1
ATOM 2154 C C . ALA A 1 279 ? -5.196 6.252 25.161 1.00 92.75 279 ALA A C 1
ATOM 2156 O O . ALA A 1 279 ? -5.939 5.278 25.057 1.00 92.75 279 ALA A O 1
ATOM 2157 N N . ALA A 1 280 ? -3.968 6.148 25.679 1.00 91.19 280 ALA A N 1
ATOM 2158 C CA . ALA A 1 280 ? -3.400 4.875 26.114 1.00 91.19 280 ALA A CA 1
ATOM 2159 C C . ALA A 1 280 ? -4.221 4.195 27.227 1.00 91.19 280 ALA A C 1
ATOM 2161 O O . ALA A 1 280 ? -4.254 2.967 27.285 1.00 91.19 280 ALA A O 1
ATOM 2162 N N . ALA A 1 281 ? -4.928 4.964 28.066 1.00 88.50 281 ALA A N 1
ATOM 2163 C CA . ALA A 1 281 ? -5.842 4.426 29.080 1.00 88.50 281 ALA A CA 1
ATOM 2164 C C . ALA A 1 281 ? -7.082 3.735 28.479 1.00 88.50 281 ALA A C 1
ATOM 2166 O O . ALA A 1 281 ? -7.718 2.916 29.136 1.00 88.50 281 ALA A O 1
ATOM 2167 N N . PHE A 1 282 ? -7.408 4.042 27.222 1.00 88.94 282 PHE A N 1
ATOM 2168 C CA . PHE A 1 282 ? -8.545 3.489 26.491 1.00 88.94 282 PHE A CA 1
ATOM 2169 C C . PHE A 1 282 ? -8.131 2.403 25.498 1.00 88.94 282 PHE A C 1
ATOM 2171 O O . PHE A 1 282 ? -8.940 2.022 24.653 1.00 88.94 282 PHE A O 1
ATOM 2178 N N . LEU A 1 283 ? -6.894 1.902 25.533 1.00 86.88 283 LEU A N 1
ATOM 2179 C CA . LEU A 1 283 ? -6.510 0.718 24.762 1.00 86.88 283 LEU A CA 1
ATOM 2180 C C . LEU A 1 283 ? -7.161 -0.528 25.377 1.00 86.88 283 LEU A C 1
ATOM 2182 O O . LEU A 1 283 ? -7.197 -0.667 26.595 1.00 86.88 283 LEU A O 1
ATOM 2186 N N . THR A 1 284 ? -7.688 -1.435 24.547 1.00 72.69 284 THR A N 1
ATOM 2187 C CA . THR A 1 284 ? -8.274 -2.690 25.044 1.00 72.69 284 THR A CA 1
ATOM 2188 C C . THR A 1 284 ? -7.144 -3.583 25.557 1.00 72.69 284 THR A C 1
ATOM 2190 O O . THR A 1 284 ? -6.310 -3.999 24.744 1.00 72.69 284 THR A O 1
ATOM 2193 N N . PRO A 1 285 ? -7.109 -3.929 26.856 1.00 60.38 285 PRO A N 1
ATOM 2194 C CA . PRO A 1 285 ? -6.145 -4.891 27.370 1.00 60.38 285 PRO A CA 1
ATOM 2195 C C . PRO A 1 285 ? -6.397 -6.241 26.686 1.00 60.38 285 PRO A C 1
ATOM 2197 O O . PRO A 1 285 ? -7.500 -6.775 26.768 1.00 60.38 285 PRO A O 1
ATOM 2200 N N . GLY A 1 286 ? -5.404 -6.774 25.971 1.00 54.91 286 GLY A N 1
ATOM 2201 C CA . GLY A 1 286 ? -5.502 -8.088 25.322 1.00 54.91 286 GLY A CA 1
ATOM 2202 C C . GLY A 1 286 ? -5.855 -8.094 23.831 1.00 54.91 286 GLY A C 1
ATOM 2203 O O . GLY A 1 286 ? -5.942 -9.173 23.254 1.00 54.91 286 GLY A O 1
ATOM 2204 N N . ALA A 1 287 ? -5.975 -6.937 23.164 1.00 52.19 287 ALA A N 1
ATOM 2205 C CA . ALA A 1 287 ? -6.063 -6.906 21.693 1.00 52.19 287 ALA A CA 1
ATOM 2206 C C . ALA A 1 287 ? -4.780 -7.425 21.001 1.00 52.19 287 ALA A C 1
ATOM 2208 O O . ALA A 1 287 ? -4.789 -7.780 19.822 1.00 52.19 287 ALA A O 1
ATOM 2209 N N . HIS A 1 288 ? -3.673 -7.501 21.741 1.00 53.19 288 HIS A N 1
ATOM 2210 C CA . HIS A 1 288 ? -2.432 -8.116 21.298 1.00 53.19 288 HIS A CA 1
ATOM 2211 C C . HIS A 1 288 ? -2.085 -9.274 22.242 1.00 53.19 288 HIS A C 1
ATOM 2213 O O . HIS A 1 288 ? -1.842 -9.026 23.425 1.00 53.19 288 HIS A O 1
ATOM 2219 N N . PRO A 1 289 ? -2.073 -10.533 21.762 1.00 48.56 289 PRO A N 1
ATOM 2220 C CA . PRO A 1 289 ? -1.646 -11.657 22.578 1.00 48.56 289 PRO A CA 1
ATOM 2221 C C . PRO A 1 289 ? -0.173 -11.469 22.936 1.00 48.56 289 PRO A C 1
ATOM 2223 O O . PRO A 1 289 ? 0.710 -11.578 22.092 1.00 48.56 289 PRO A O 1
ATOM 2226 N N . THR A 1 290 ? 0.091 -11.193 24.206 1.00 43.41 290 THR A N 1
ATOM 2227 C CA . THR A 1 290 ? 1.426 -10.984 24.783 1.00 43.41 290 THR A CA 1
ATOM 2228 C C . THR A 1 290 ? 2.242 -12.268 24.949 1.00 43.41 290 THR A C 1
ATOM 2230 O O . THR A 1 290 ? 3.321 -12.225 25.529 1.00 43.41 290 THR A O 1
ATOM 2233 N N . GLY A 1 291 ? 1.756 -13.411 24.455 1.00 46.00 291 GLY A N 1
ATOM 2234 C CA . GLY A 1 291 ? 2.341 -14.722 24.749 1.00 46.00 291 GLY A CA 1
ATOM 2235 C C . GLY A 1 291 ? 2.511 -15.669 23.566 1.00 46.00 291 GLY A C 1
ATOM 2236 O O . GLY A 1 291 ? 2.961 -16.789 23.786 1.00 46.00 291 GLY A O 1
ATOM 2237 N N . ALA A 1 292 ? 2.179 -15.267 22.334 1.00 49.72 292 ALA A N 1
ATOM 2238 C CA . ALA A 1 292 ? 2.517 -16.092 21.177 1.00 49.72 292 ALA A CA 1
ATOM 2239 C C . ALA A 1 292 ? 4.033 -15.996 20.960 1.00 49.72 292 ALA A C 1
ATOM 2241 O O . ALA A 1 292 ? 4.536 -14.996 20.448 1.00 49.72 292 ALA A O 1
ATOM 2242 N N . SER A 1 293 ? 4.765 -17.015 21.416 1.00 50.50 293 SER A N 1
ATOM 2243 C CA . SER A 1 293 ? 6.177 -17.199 21.085 1.00 50.50 293 SER A CA 1
ATOM 2244 C C . SER A 1 293 ? 6.355 -17.040 19.573 1.00 50.50 293 SER A C 1
ATOM 2246 O O . SER A 1 293 ? 5.512 -17.509 18.809 1.00 50.50 293 SER A O 1
ATOM 2248 N N . ASN A 1 294 ? 7.458 -16.434 19.117 1.00 52.66 294 ASN A N 1
ATOM 2249 C CA . ASN A 1 294 ? 7.784 -16.355 17.684 1.00 52.66 294 ASN A CA 1
ATOM 2250 C C . ASN A 1 294 ? 7.680 -17.732 16.987 1.00 52.66 294 ASN A C 1
ATOM 2252 O O . ASN A 1 294 ? 7.359 -17.796 15.805 1.00 52.66 294 ASN A O 1
ATOM 2256 N N . ALA A 1 295 ? 7.860 -18.827 17.738 1.00 54.56 295 ALA A N 1
ATOM 2257 C CA . ALA A 1 295 ? 7.676 -20.194 17.260 1.00 54.56 295 ALA A CA 1
ATOM 2258 C C . ALA A 1 295 ? 6.233 -20.526 16.815 1.00 54.56 295 ALA A C 1
ATOM 2260 O O . ALA A 1 295 ? 6.064 -21.268 15.852 1.00 54.56 295 ALA A O 1
ATOM 2261 N N . ASP A 1 296 ? 5.201 -19.962 17.454 1.00 55.25 296 ASP A N 1
ATOM 2262 C CA . ASP A 1 296 ? 3.793 -20.197 17.084 1.00 55.25 296 ASP A CA 1
ATOM 2263 C C . ASP A 1 296 ? 3.373 -19.374 15.857 1.00 55.25 296 ASP A C 1
ATOM 2265 O O . ASP A 1 296 ? 2.479 -19.770 15.110 1.00 55.25 296 ASP A O 1
ATOM 2269 N N . ILE A 1 297 ? 4.036 -18.237 15.620 1.00 53.56 297 ILE A N 1
ATOM 2270 C CA . ILE A 1 297 ? 3.855 -17.415 14.413 1.00 53.56 297 ILE A CA 1
ATOM 2271 C C . ILE A 1 297 ? 4.470 -18.115 13.191 1.00 53.56 297 ILE A C 1
ATOM 2273 O O . ILE A 1 297 ? 3.938 -17.993 12.083 1.00 53.56 297 ILE A O 1
ATOM 2277 N N . ASP A 1 298 ? 5.570 -18.843 13.406 1.00 49.06 298 ASP A N 1
ATOM 2278 C CA . ASP A 1 298 ? 6.308 -19.583 12.380 1.00 49.06 298 ASP A CA 1
ATOM 2279 C C . ASP A 1 298 ? 5.756 -20.991 12.120 1.00 49.06 298 ASP A C 1
ATOM 2281 O O . ASP A 1 298 ? 6.159 -21.621 11.137 1.00 49.06 298 ASP A O 1
ATOM 2285 N N . ALA A 1 299 ? 4.818 -21.485 12.942 1.00 56.66 299 ALA A N 1
ATOM 2286 C CA . ALA A 1 299 ? 4.081 -22.696 12.616 1.00 56.66 299 ALA A CA 1
ATOM 2287 C C . ALA A 1 299 ? 3.440 -22.479 11.235 1.00 56.66 299 ALA A C 1
ATOM 2289 O O . ALA A 1 299 ? 2.615 -21.567 11.084 1.00 56.66 299 ALA A O 1
ATOM 2290 N N . PRO A 1 300 ? 3.842 -23.241 10.196 1.00 58.31 300 PRO A N 1
ATOM 2291 C CA . PRO A 1 300 ? 3.292 -23.039 8.872 1.00 58.31 300 PRO A CA 1
ATOM 2292 C C . PRO A 1 300 ? 1.780 -23.132 9.012 1.00 58.31 300 PRO A C 1
ATOM 2294 O O . PRO A 1 300 ? 1.279 -24.099 9.582 1.00 58.31 300 PRO A O 1
ATOM 2297 N N . LEU A 1 301 ? 1.061 -22.110 8.532 1.00 61.62 301 LEU A N 1
ATOM 2298 C CA . LEU A 1 301 ? -0.383 -22.185 8.326 1.00 61.62 301 LEU A CA 1
ATOM 2299 C C . LEU A 1 301 ? -0.606 -23.289 7.289 1.00 61.62 301 LEU A C 1
ATOM 2301 O O . LEU A 1 301 ? -0.720 -23.033 6.090 1.00 61.62 301 LEU A O 1
ATOM 2305 N N . SER A 1 302 ? -0.545 -24.535 7.742 1.00 60.09 302 SER A N 1
ATOM 2306 C CA . SER A 1 302 ? -0.723 -25.711 6.931 1.00 60.09 302 SER A CA 1
ATOM 2307 C C . SER A 1 302 ? -2.188 -25.713 6.540 1.00 60.09 302 SER A C 1
ATOM 2309 O O . SER A 1 302 ? -3.097 -25.745 7.370 1.00 60.09 302 SER A O 1
ATOM 2311 N N . PHE A 1 303 ? -2.426 -25.607 5.236 1.00 60.41 303 PHE A N 1
ATOM 2312 C CA . PHE A 1 303 ? -3.737 -25.831 4.650 1.00 60.41 303 PHE A CA 1
ATOM 2313 C C . PHE A 1 303 ? -4.023 -27.335 4.685 1.00 60.41 303 PHE A C 1
ATOM 2315 O O . PHE A 1 303 ? -4.146 -27.961 3.634 1.00 60.41 303 PHE A O 1
ATOM 2322 N N . GLU A 1 304 ? -4.061 -27.944 5.872 1.00 52.53 304 GLU A N 1
ATOM 2323 C CA . GLU A 1 304 ? -4.487 -29.331 5.963 1.00 52.53 304 GLU A CA 1
ATOM 2324 C C . GLU A 1 304 ? -5.955 -29.406 5.524 1.00 52.53 304 GLU A C 1
ATOM 2326 O O . GLU A 1 304 ? -6.792 -28.617 5.985 1.00 52.53 304 GLU A O 1
ATOM 2331 N N . PRO A 1 305 ? -6.287 -30.279 4.559 1.00 49.94 305 PRO A N 1
ATOM 2332 C CA . PRO A 1 305 ? -7.666 -30.481 4.168 1.00 49.94 305 PRO A CA 1
ATOM 2333 C C . PRO A 1 305 ? -8.420 -31.027 5.381 1.00 49.94 305 PRO A C 1
ATOM 2335 O O . PRO A 1 305 ? -8.120 -32.117 5.859 1.00 49.94 305 PRO A O 1
ATOM 2338 N N . SER A 1 306 ? -9.396 -30.262 5.878 1.00 45.69 306 SER A N 1
ATOM 2339 C CA . SER A 1 306 ? -10.290 -30.757 6.923 1.00 45.69 306 SER A CA 1
ATOM 2340 C C . SER A 1 306 ? -10.947 -32.059 6.428 1.00 45.69 306 SER A C 1
ATOM 2342 O O . SER A 1 306 ? -11.568 -32.038 5.352 1.00 45.69 306 SER A O 1
ATOM 2344 N N . PRO A 1 307 ? -10.798 -33.181 7.160 1.00 48.25 307 PRO A N 1
ATOM 2345 C CA . PRO A 1 307 ? -11.181 -34.516 6.691 1.00 48.25 307 PRO A CA 1
ATOM 2346 C C . PRO A 1 307 ? -12.690 -34.677 6.444 1.00 48.25 307 PRO A C 1
ATOM 2348 O O . PRO A 1 307 ? -13.106 -35.628 5.794 1.00 48.25 307 PRO A O 1
ATOM 2351 N N . SER A 1 308 ? -13.517 -33.733 6.894 1.00 50.56 308 SER A N 1
ATOM 2352 C CA . SER A 1 308 ? -14.980 -33.759 6.790 1.00 50.56 308 SER A CA 1
ATOM 2353 C C . SER A 1 308 ? -15.567 -33.076 5.538 1.00 50.56 308 SER A C 1
ATOM 2355 O O . SER A 1 308 ? -16.779 -32.913 5.456 1.00 50.56 308 SER A O 1
ATOM 2357 N N . SER A 1 309 ? -14.755 -32.690 4.542 1.00 49.47 309 SER A N 1
ATOM 2358 C CA . SER A 1 309 ? -15.223 -31.934 3.353 1.00 49.47 309 SER A CA 1
ATOM 2359 C C . SER A 1 309 ? -15.113 -32.659 1.998 1.00 49.47 309 SER A C 1
ATOM 2361 O O . SER A 1 309 ? -15.104 -32.010 0.954 1.00 49.47 309 SER A O 1
ATOM 2363 N N . VAL A 1 310 ? -15.030 -33.994 1.991 1.00 46.84 310 VAL A N 1
ATOM 2364 C CA . VAL A 1 310 ? -14.680 -34.785 0.791 1.00 46.84 310 VAL A CA 1
ATOM 2365 C C . VAL A 1 310 ? -15.800 -34.918 -0.268 1.00 46.84 310 VAL A C 1
ATOM 2367 O O . VAL A 1 310 ? -15.475 -35.182 -1.418 1.00 46.84 310 VAL A O 1
ATOM 2370 N N . ASP A 1 311 ? -17.075 -34.619 0.012 1.00 38.97 311 ASP A N 1
ATOM 2371 C CA . ASP A 1 311 ? -18.179 -35.083 -0.864 1.00 38.97 311 ASP A CA 1
ATOM 2372 C C . ASP A 1 311 ? -18.992 -34.022 -1.638 1.00 38.97 311 ASP A C 1
ATOM 2374 O O . ASP A 1 311 ? -20.134 -34.279 -2.019 1.00 38.97 311 ASP A O 1
ATOM 2378 N N . GLN A 1 312 ? -18.442 -32.844 -1.958 1.00 49.09 312 GLN A N 1
ATOM 2379 C CA . GLN A 1 312 ? -19.075 -31.989 -2.980 1.00 49.09 312 GLN A CA 1
ATOM 2380 C C . GLN A 1 312 ? -18.385 -32.151 -4.341 1.00 49.09 312 GLN A C 1
ATOM 2382 O O . GLN A 1 312 ? -17.280 -31.629 -4.517 1.00 49.09 312 GLN A O 1
ATOM 2387 N N . PRO A 1 313 ? -19.012 -32.839 -5.324 1.00 45.44 313 PRO A N 1
ATOM 2388 C CA . PRO A 1 313 ? -18.478 -32.899 -6.675 1.00 45.44 313 PRO A CA 1
ATOM 2389 C C . PRO A 1 313 ? -18.385 -31.474 -7.217 1.00 45.44 313 PRO A C 1
ATOM 2391 O O . PRO A 1 313 ? -19.368 -30.727 -7.236 1.00 45.44 313 PRO A O 1
ATOM 2394 N N . ALA A 1 314 ? -17.172 -31.083 -7.605 1.00 46.44 314 ALA A N 1
ATOM 2395 C CA . ALA A 1 314 ? -16.910 -29.793 -8.215 1.00 46.44 314 ALA A CA 1
ATOM 2396 C C . ALA A 1 314 ? -17.879 -29.599 -9.389 1.00 46.44 314 ALA A C 1
ATOM 2398 O O . ALA A 1 314 ? -17.914 -30.415 -10.307 1.00 46.44 314 ALA A O 1
ATOM 2399 N N . ARG A 1 315 ? -18.693 -28.536 -9.350 1.00 47.12 315 ARG A N 1
ATOM 2400 C CA . ARG A 1 315 ? -19.571 -28.171 -10.469 1.00 47.12 315 ARG A CA 1
ATOM 2401 C C . ARG A 1 315 ? -18.715 -28.020 -11.732 1.00 47.12 315 ARG A C 1
ATOM 2403 O O . ARG A 1 315 ? -17.936 -27.077 -11.833 1.00 47.12 315 ARG A O 1
ATOM 2410 N N . GLU A 1 316 ? -18.912 -28.916 -12.695 1.00 43.62 316 GLU A N 1
ATOM 2411 C CA . GLU A 1 316 ? -18.225 -29.027 -13.999 1.00 43.62 316 GLU A CA 1
ATOM 2412 C C . GLU A 1 316 ? -18.393 -27.815 -14.950 1.00 43.62 316 GLU A C 1
ATOM 2414 O O . GLU A 1 316 ? -18.048 -27.881 -16.124 1.00 43.62 316 GLU A O 1
ATOM 2419 N N . GLY A 1 317 ? -18.904 -26.673 -14.485 1.00 42.91 317 GLY A N 1
ATOM 2420 C CA . GLY A 1 317 ? -19.359 -25.581 -15.355 1.00 42.91 317 GLY A CA 1
ATOM 2421 C C . GLY A 1 317 ? -18.314 -24.544 -15.772 1.00 42.91 317 GLY A C 1
ATOM 2422 O O . GLY A 1 317 ? -18.638 -23.648 -16.545 1.00 42.91 317 GLY A O 1
ATOM 2423 N N . THR A 1 318 ? -17.076 -24.616 -15.283 1.00 44.88 318 THR A N 1
ATOM 2424 C CA . THR A 1 318 ? -16.033 -23.663 -15.692 1.00 44.88 318 THR A CA 1
ATOM 2425 C C . THR A 1 318 ? -14.770 -24.442 -15.974 1.00 44.88 318 THR A C 1
ATOM 2427 O O . THR A 1 318 ? -14.144 -24.932 -15.036 1.00 44.88 318 THR A O 1
ATOM 2430 N N . GLU A 1 319 ? -14.398 -24.568 -17.251 1.00 38.16 319 GLU A N 1
ATOM 2431 C CA . GLU A 1 319 ? -13.076 -25.071 -17.607 1.00 38.16 319 GLU A CA 1
ATOM 2432 C C . GLU A 1 319 ? -12.045 -24.299 -16.768 1.00 38.16 319 GLU A C 1
ATOM 2434 O O . GLU A 1 319 ? -11.993 -23.065 -16.864 1.00 38.16 319 GLU A O 1
ATOM 2439 N N . PRO A 1 320 ? -11.262 -24.968 -15.900 1.00 44.25 320 PRO A N 1
ATOM 2440 C CA . PRO A 1 320 ? -10.203 -24.313 -15.155 1.00 44.25 320 PRO A CA 1
ATOM 2441 C C . PRO A 1 320 ? -9.253 -23.759 -16.200 1.00 44.25 320 PRO A C 1
ATOM 2443 O O . PRO A 1 320 ? -8.551 -24.549 -16.829 1.00 44.25 320 PRO A O 1
ATOM 2446 N N . PHE A 1 321 ? -9.325 -22.438 -16.429 1.00 48.31 321 PHE A N 1
ATOM 2447 C CA . PHE A 1 321 ? -8.668 -21.703 -17.509 1.00 48.31 321 PHE A CA 1
ATOM 2448 C C . PHE A 1 321 ? -7.380 -22.413 -17.885 1.00 48.31 321 PHE A C 1
ATOM 2450 O O . PHE A 1 321 ? -6.417 -22.362 -17.121 1.00 48.31 321 PHE A O 1
ATOM 2457 N N . THR A 1 322 ? -7.461 -23.186 -18.976 1.00 43.38 322 THR A N 1
ATOM 2458 C CA . THR A 1 322 ? -6.596 -24.335 -19.270 1.00 43.38 322 THR A CA 1
ATOM 2459 C C . THR A 1 322 ? -5.231 -24.227 -18.598 1.00 43.38 322 THR A C 1
ATOM 2461 O O . THR A 1 322 ? -4.390 -23.425 -19.013 1.00 43.38 322 THR A O 1
ATOM 2464 N N . ARG A 1 323 ? -4.986 -25.072 -17.588 1.00 47.41 323 ARG A N 1
ATOM 2465 C CA . ARG A 1 323 ? -3.634 -25.443 -17.138 1.00 47.41 323 ARG A CA 1
ATOM 2466 C C . ARG A 1 323 ? -2.910 -26.209 -18.255 1.00 47.41 323 ARG A C 1
ATOM 2468 O O . ARG A 1 323 ? -2.351 -27.276 -18.026 1.00 47.41 323 ARG A O 1
ATOM 2475 N N . ALA A 1 324 ? -2.929 -25.698 -19.487 1.00 40.62 324 ALA A N 1
ATOM 2476 C CA . ALA A 1 324 ? -1.923 -26.075 -20.456 1.00 40.62 324 ALA A CA 1
ATOM 2477 C C . ALA A 1 324 ? -0.586 -25.789 -19.761 1.00 40.62 324 ALA A C 1
ATOM 2479 O O . ALA A 1 324 ? -0.432 -24.675 -19.241 1.00 40.62 324 ALA A O 1
ATOM 2480 N N . PRO A 1 325 ? 0.322 -26.775 -19.657 1.00 44.72 325 PRO A N 1
ATOM 2481 C CA . PRO A 1 325 ? 1.569 -26.599 -18.936 1.00 44.72 325 PRO A CA 1
ATOM 2482 C C . PRO A 1 325 ? 2.200 -25.296 -19.411 1.00 44.72 325 PRO A C 1
ATOM 2484 O O . PRO A 1 325 ? 2.361 -25.069 -20.611 1.00 44.72 325 PRO A O 1
ATOM 2487 N N . ILE A 1 326 ? 2.473 -24.404 -18.462 1.00 44.88 326 ILE A N 1
ATOM 2488 C CA . ILE A 1 326 ? 3.018 -23.060 -18.698 1.00 44.88 326 ILE A CA 1
ATOM 2489 C C . ILE A 1 326 ? 4.304 -23.144 -19.549 1.00 44.88 326 ILE A C 1
ATOM 2491 O O . ILE A 1 326 ? 4.617 -22.231 -20.310 1.00 44.88 326 ILE A O 1
ATOM 2495 N N . GLU A 1 327 ? 4.981 -24.292 -19.503 1.00 43.47 327 GLU A N 1
ATOM 2496 C CA . GLU A 1 327 ? 6.142 -24.666 -20.311 1.00 43.47 327 GLU A CA 1
ATOM 2497 C C . GLU A 1 327 ? 5.826 -24.922 -21.799 1.00 43.47 327 GLU A C 1
ATOM 2499 O O . GLU A 1 327 ? 6.630 -24.578 -22.663 1.00 43.47 327 GLU A O 1
ATOM 2504 N N . ALA A 1 328 ? 4.642 -25.440 -22.144 1.00 43.69 328 ALA A N 1
ATOM 2505 C CA . ALA A 1 328 ? 4.241 -25.684 -23.535 1.00 43.69 328 ALA A CA 1
ATOM 2506 C C . ALA A 1 328 ? 3.835 -24.400 -24.282 1.00 43.69 328 ALA A C 1
ATOM 2508 O O . ALA A 1 328 ? 3.749 -24.392 -25.510 1.00 43.69 328 ALA A O 1
ATOM 2509 N N . ARG A 1 329 ? 3.613 -23.294 -23.558 1.00 45.09 329 ARG A N 1
ATOM 2510 C CA . ARG A 1 329 ? 3.252 -21.985 -24.124 1.00 45.09 329 ARG A CA 1
ATOM 2511 C C . ARG A 1 329 ? 4.428 -21.002 -24.169 1.00 45.09 329 ARG A C 1
ATOM 2513 O O . ARG A 1 329 ? 4.217 -19.795 -24.277 1.00 45.09 329 ARG A O 1
ATOM 2520 N N . ILE A 1 330 ? 5.670 -21.501 -24.179 1.00 42.78 330 ILE A N 1
ATOM 2521 C CA . ILE A 1 330 ? 6.846 -20.743 -24.642 1.00 42.78 330 ILE A CA 1
ATOM 2522 C C . ILE A 1 330 ? 6.747 -20.620 -26.170 1.00 42.78 330 ILE A C 1
ATOM 2524 O O . ILE A 1 330 ? 7.508 -21.202 -26.943 1.00 42.78 330 ILE A O 1
ATOM 2528 N N . THR A 1 331 ? 5.752 -19.876 -26.647 1.00 42.22 331 THR A N 1
ATOM 2529 C CA . THR A 1 331 ? 5.725 -19.450 -28.039 1.00 42.22 331 THR A CA 1
ATOM 2530 C C . THR A 1 331 ? 6.923 -18.540 -28.255 1.00 42.22 331 THR A C 1
ATOM 2532 O O . THR A 1 331 ? 7.124 -17.573 -27.514 1.00 42.22 331 THR A O 1
ATOM 2535 N N . ARG A 1 332 ? 7.724 -18.883 -29.270 1.00 47.56 332 ARG A N 1
ATOM 2536 C CA . ARG A 1 332 ? 8.818 -18.072 -29.822 1.00 47.56 332 ARG A CA 1
ATOM 2537 C C . ARG A 1 332 ? 8.441 -16.580 -29.799 1.00 47.56 332 ARG A C 1
ATOM 2539 O O . ARG A 1 332 ? 7.272 -16.270 -30.045 1.00 47.56 332 ARG A O 1
ATOM 2546 N N . PRO A 1 333 ? 9.395 -15.669 -29.515 1.00 43.81 333 PRO A N 1
ATOM 2547 C CA . PRO A 1 333 ? 9.127 -14.235 -29.405 1.00 43.81 333 PRO A CA 1
ATOM 2548 C C . PRO A 1 333 ? 8.235 -13.781 -30.556 1.00 43.81 333 PRO A C 1
ATOM 2550 O O . PRO A 1 333 ? 8.501 -14.130 -31.709 1.00 43.81 333 PRO A O 1
ATOM 2553 N N . SER A 1 334 ? 7.148 -13.072 -30.227 1.00 42.97 334 SER A N 1
ATOM 2554 C CA . SER A 1 334 ? 6.108 -12.772 -31.206 1.00 42.97 334 SER A CA 1
ATOM 2555 C C . SER A 1 334 ? 6.753 -12.149 -32.448 1.00 42.97 334 SER A C 1
ATOM 2557 O O . SER A 1 334 ? 7.539 -11.194 -32.345 1.00 42.97 334 SER A O 1
ATOM 2559 N N . PRO A 1 335 ? 6.457 -12.673 -33.648 1.00 53.16 335 PRO A N 1
ATOM 2560 C CA . PRO A 1 335 ? 7.113 -12.207 -34.852 1.00 53.16 335 PRO A CA 1
ATOM 2561 C C . PRO A 1 335 ? 6.773 -10.746 -35.134 1.00 53.16 335 PRO A C 1
ATOM 2563 O O . PRO A 1 335 ? 7.385 -10.187 -36.014 1.00 53.16 335 PRO A O 1
ATOM 2566 N N . ARG A 1 336 ? 5.844 -10.092 -34.420 1.00 55.25 336 ARG A N 1
ATOM 2567 C CA . ARG A 1 336 ? 5.499 -8.679 -34.632 1.00 55.25 336 ARG A CA 1
ATOM 2568 C C . ARG A 1 336 ? 6.574 -7.708 -34.163 1.00 55.25 336 ARG A C 1
ATOM 2570 O O . ARG A 1 336 ? 6.789 -6.732 -34.862 1.00 55.25 336 ARG A O 1
ATOM 2577 N N . LEU A 1 337 ? 7.247 -7.959 -33.037 1.00 51.72 337 LEU A N 1
ATOM 2578 C CA . LEU A 1 337 ? 8.304 -7.059 -32.555 1.00 51.72 337 LEU A CA 1
ATOM 2579 C C . LEU A 1 337 ? 9.619 -7.321 -33.294 1.00 51.72 337 LEU A C 1
ATOM 2581 O O . LEU A 1 337 ? 10.317 -6.390 -33.678 1.00 51.72 337 LEU A O 1
ATOM 2585 N N . LEU A 1 338 ? 9.908 -8.594 -33.584 1.00 54.91 338 LEU A N 1
ATOM 2586 C CA . LEU A 1 338 ? 11.009 -8.954 -34.470 1.00 54.91 338 LEU A CA 1
ATOM 2587 C C . LEU A 1 338 ? 10.747 -8.458 -35.900 1.00 54.91 338 LEU A C 1
ATOM 2589 O O . LEU A 1 338 ? 11.657 -7.909 -36.499 1.00 54.91 338 LEU A O 1
ATOM 2593 N N . ARG A 1 339 ? 9.516 -8.563 -36.427 1.00 62.41 339 ARG A N 1
ATOM 2594 C CA . ARG A 1 339 ? 9.136 -7.964 -37.716 1.00 62.41 339 ARG A CA 1
ATOM 2595 C C . ARG A 1 339 ? 9.184 -6.454 -37.642 1.00 62.41 339 ARG A C 1
ATOM 2597 O O . ARG A 1 339 ? 9.838 -5.914 -38.489 1.00 62.41 339 ARG A O 1
ATOM 2604 N N . SER A 1 340 ? 8.611 -5.740 -36.677 1.00 62.38 340 SER A N 1
ATOM 2605 C CA . SER A 1 340 ? 8.679 -4.266 -36.685 1.00 62.38 340 SER A CA 1
ATOM 2606 C C . SER A 1 340 ? 10.123 -3.757 -36.634 1.00 62.38 340 SER A C 1
ATOM 2608 O O . SER A 1 340 ? 10.464 -2.805 -37.333 1.00 62.38 340 SER A O 1
ATOM 2610 N N . LEU A 1 341 ? 10.995 -4.449 -35.894 1.00 56.81 341 LEU A N 1
ATOM 2611 C CA . LEU A 1 341 ? 12.431 -4.189 -35.889 1.00 56.81 341 LEU A CA 1
ATOM 2612 C C . LEU A 1 341 ? 13.099 -4.556 -37.214 1.00 56.81 341 LEU A C 1
ATOM 2614 O O . LEU A 1 341 ? 13.845 -3.740 -37.749 1.00 56.81 341 LEU A O 1
ATOM 2618 N N . LEU A 1 342 ? 12.824 -5.734 -37.770 1.00 64.94 342 LEU A N 1
ATOM 2619 C CA . LEU A 1 342 ? 13.364 -6.163 -39.059 1.00 64.94 342 LEU A CA 1
ATOM 2620 C C . LEU A 1 342 ? 12.821 -5.325 -40.213 1.00 64.94 342 LEU A C 1
ATOM 2622 O O . LEU A 1 342 ? 13.582 -5.034 -41.109 1.00 64.94 342 LEU A O 1
ATOM 2626 N N . THR A 1 343 ? 11.566 -4.890 -40.192 1.00 70.44 343 THR A N 1
ATOM 2627 C CA . THR A 1 343 ? 10.909 -4.067 -41.210 1.00 70.44 343 THR A CA 1
ATOM 2628 C C . THR A 1 343 ? 11.404 -2.634 -41.113 1.00 70.44 343 THR A C 1
ATOM 2630 O O . THR A 1 343 ? 11.734 -2.061 -42.138 1.00 70.44 343 THR A O 1
ATOM 2633 N N . GLY A 1 344 ? 11.549 -2.062 -39.912 1.00 67.06 344 GLY A N 1
ATOM 2634 C CA . GLY A 1 344 ? 12.180 -0.748 -39.752 1.00 67.06 344 GLY A CA 1
ATOM 2635 C C . GLY A 1 344 ? 13.627 -0.757 -40.251 1.00 67.06 344 GLY A C 1
ATOM 2636 O O . GLY A 1 344 ? 14.023 0.107 -41.027 1.00 67.06 344 GLY A O 1
ATOM 2637 N N . SER A 1 345 ? 14.390 -1.792 -39.889 1.00 58.38 345 SER A N 1
ATOM 2638 C CA . SER A 1 345 ? 15.779 -1.960 -40.337 1.00 58.38 345 SER A CA 1
ATOM 2639 C C . SER A 1 345 ? 15.871 -2.284 -41.833 1.00 58.38 345 SER A C 1
ATOM 2641 O O . SER A 1 345 ? 16.737 -1.753 -42.517 1.00 58.38 345 SER A O 1
ATOM 2643 N N . ALA A 1 346 ? 14.966 -3.110 -42.363 1.00 65.25 346 ALA A N 1
ATOM 2644 C CA . ALA A 1 346 ? 14.915 -3.496 -43.768 1.00 65.25 346 ALA A CA 1
ATOM 2645 C C . ALA A 1 346 ? 14.431 -2.352 -44.649 1.00 65.25 346 ALA A C 1
ATOM 2647 O O . ALA A 1 346 ? 14.936 -2.230 -45.745 1.00 65.25 346 ALA A O 1
ATOM 2648 N N . VAL A 1 347 ? 13.525 -1.482 -44.200 1.00 69.12 347 VAL A N 1
ATOM 2649 C CA . VAL A 1 347 ? 13.154 -0.269 -44.949 1.00 69.12 347 VAL A CA 1
ATOM 2650 C C . VAL A 1 347 ? 14.345 0.686 -45.007 1.00 69.12 347 VAL A C 1
ATOM 2652 O O . VAL A 1 347 ? 14.688 1.169 -46.082 1.00 69.12 347 VAL A O 1
ATOM 2655 N N . VAL A 1 348 ? 15.044 0.885 -43.885 1.00 62.47 348 VAL A N 1
ATOM 2656 C CA . VAL A 1 348 ? 16.259 1.716 -43.840 1.00 62.47 348 VAL A CA 1
ATOM 2657 C C . VAL A 1 348 ? 17.399 1.114 -44.677 1.00 62.47 348 VAL A C 1
ATOM 2659 O O . VAL A 1 348 ? 18.157 1.867 -45.280 1.00 62.47 348 VAL A O 1
ATOM 2662 N N . ALA A 1 349 ? 17.507 -0.216 -44.770 1.00 57.84 349 ALA A N 1
ATOM 2663 C CA . ALA A 1 349 ? 18.531 -0.909 -45.560 1.00 57.84 349 ALA A CA 1
ATOM 2664 C C . ALA A 1 349 ? 18.151 -1.123 -47.042 1.00 57.84 349 ALA A C 1
ATOM 2666 O O . ALA A 1 349 ? 19.024 -1.123 -47.907 1.00 57.84 349 ALA A O 1
ATOM 2667 N N . ALA A 1 350 ? 16.866 -1.279 -47.364 1.00 61.75 350 ALA A N 1
ATOM 2668 C CA . ALA A 1 350 ? 16.378 -1.537 -48.719 1.00 61.75 350 ALA A CA 1
ATOM 2669 C C . ALA A 1 350 ? 16.401 -0.285 -49.593 1.00 61.75 350 ALA A C 1
ATOM 2671 O O . ALA A 1 350 ? 16.578 -0.407 -50.799 1.00 61.75 350 ALA A O 1
ATOM 2672 N N . VAL A 1 351 ? 16.276 0.912 -49.011 1.00 63.66 351 VAL A N 1
ATOM 2673 C CA . VAL A 1 351 ? 16.438 2.172 -49.752 1.00 63.66 351 VAL A CA 1
ATOM 2674 C C . VAL A 1 351 ? 17.846 2.283 -50.369 1.00 63.66 351 VAL A C 1
ATOM 2676 O O . VAL A 1 351 ? 17.937 2.400 -51.590 1.00 63.66 351 VAL A O 1
ATOM 2679 N N . PRO A 1 352 ? 18.955 2.170 -49.610 1.00 54.16 352 PRO A N 1
ATOM 2680 C CA . PRO A 1 352 ? 20.297 2.211 -50.190 1.00 54.16 352 PRO A CA 1
ATOM 2681 C C . PRO A 1 352 ? 20.625 0.981 -51.050 1.00 54.16 352 PRO A C 1
ATOM 2683 O O . PRO A 1 352 ? 21.302 1.123 -52.064 1.00 54.16 352 PRO A O 1
ATOM 2686 N N . LEU A 1 353 ? 20.119 -0.212 -50.706 1.00 54.94 353 LEU A N 1
ATOM 2687 C CA . LEU A 1 353 ? 20.330 -1.419 -51.516 1.00 54.94 353 LEU A CA 1
ATOM 2688 C C . LEU A 1 353 ? 19.589 -1.354 -52.864 1.00 54.94 353 LEU A C 1
ATOM 2690 O O . LEU A 1 353 ? 20.136 -1.758 -53.885 1.00 54.94 353 LEU A O 1
ATOM 2694 N N . GLY A 1 354 ? 18.375 -0.800 -52.887 1.00 63.00 354 GLY A N 1
ATOM 2695 C CA . GLY A 1 354 ? 17.611 -0.551 -54.109 1.00 63.00 354 GLY A CA 1
ATOM 2696 C C . GLY A 1 354 ? 18.308 0.456 -55.022 1.00 63.00 354 GLY A C 1
ATOM 2697 O O . GLY A 1 354 ? 18.407 0.215 -56.221 1.00 63.00 354 GLY A O 1
ATOM 2698 N N . ILE A 1 355 ? 18.881 1.522 -54.449 1.00 56.94 355 ILE A N 1
ATOM 2699 C CA . ILE A 1 355 ? 19.718 2.488 -55.183 1.00 56.94 355 ILE A CA 1
ATOM 2700 C C . ILE A 1 355 ? 20.950 1.799 -55.798 1.00 56.94 355 ILE A C 1
ATOM 2702 O O . ILE A 1 355 ? 21.329 2.125 -56.917 1.00 56.94 355 ILE A O 1
ATOM 2706 N N . HIS A 1 356 ? 21.542 0.815 -55.113 1.00 56.03 356 HIS A N 1
ATOM 2707 C CA . HIS A 1 356 ? 22.706 0.074 -55.614 1.00 56.03 356 HIS A CA 1
ATOM 2708 C C . HIS A 1 356 ? 22.381 -0.977 -56.690 1.00 56.03 356 HIS A C 1
ATOM 2710 O O . HIS A 1 356 ? 23.217 -1.238 -57.553 1.00 56.03 356 HIS A O 1
ATOM 2716 N N . LEU A 1 357 ? 21.199 -1.603 -56.633 1.00 59.09 357 LEU A N 1
ATOM 2717 C CA . LEU A 1 357 ? 20.790 -2.684 -57.543 1.00 59.09 357 LEU A CA 1
ATOM 2718 C C . LEU A 1 357 ? 20.125 -2.182 -58.837 1.00 59.09 357 LEU A C 1
ATOM 2720 O O . LEU A 1 357 ? 20.022 -2.937 -59.805 1.00 59.09 357 LEU A O 1
ATOM 2724 N N . LEU A 1 358 ? 19.702 -0.915 -58.891 1.00 57.19 358 LEU A N 1
ATOM 2725 C CA . LEU A 1 358 ? 19.162 -0.267 -60.091 1.00 57.19 358 LEU A CA 1
ATOM 2726 C C . LEU A 1 358 ? 20.280 0.104 -61.103 1.00 57.19 358 LEU A C 1
ATOM 2728 O O . LEU A 1 358 ? 20.569 1.269 -61.335 1.00 57.19 358 LEU A O 1
ATOM 2732 N N . SER A 1 359 ? 20.827 -0.940 -61.744 1.00 47.34 359 SER A N 1
ATOM 2733 C CA . SER A 1 359 ? 21.434 -1.040 -63.092 1.00 47.34 359 SER A CA 1
ATOM 2734 C C . SER A 1 359 ? 22.691 -0.217 -63.487 1.00 47.34 359 SER A C 1
ATOM 2736 O O . SER A 1 359 ? 22.688 1.009 -63.417 1.00 47.34 359 SER A O 1
ATOM 2738 N N . PRO A 1 360 ? 23.721 -0.858 -64.094 1.00 53.38 360 PRO A N 1
ATOM 2739 C CA . PRO A 1 360 ? 24.901 -0.200 -64.682 1.00 53.38 360 PRO A CA 1
ATOM 2740 C C . PRO A 1 360 ? 24.624 0.634 -65.955 1.00 53.38 360 PRO A C 1
ATOM 2742 O O . PRO A 1 360 ? 25.523 1.296 -66.465 1.00 53.38 360 PRO A O 1
ATOM 2745 N N . ALA A 1 361 ? 23.397 0.666 -66.483 1.00 57.56 361 ALA A N 1
ATOM 2746 C CA . ALA A 1 361 ? 23.075 1.450 -67.685 1.00 57.56 361 ALA A CA 1
ATOM 2747 C C . ALA A 1 361 ? 22.884 2.965 -67.430 1.00 57.56 361 ALA A C 1
ATOM 2749 O O . ALA A 1 361 ? 22.767 3.738 -68.377 1.00 57.56 361 ALA A O 1
ATOM 2750 N N . THR A 1 362 ? 22.877 3.417 -66.172 1.00 56.78 362 THR A N 1
ATOM 2751 C CA . THR A 1 362 ? 22.706 4.834 -65.779 1.00 56.78 362 THR A CA 1
ATOM 2752 C C . THR A 1 362 ? 24.034 5.556 -65.471 1.00 56.78 362 THR A C 1
ATOM 2754 O O . THR A 1 362 ? 24.046 6.746 -65.144 1.00 56.78 362 THR A O 1
ATOM 2757 N N . LEU A 1 363 ? 25.171 4.863 -65.627 1.00 54.72 363 LEU A N 1
ATOM 2758 C CA . LEU A 1 363 ? 26.509 5.266 -65.166 1.00 54.72 363 LEU A CA 1
ATOM 2759 C C . LEU A 1 363 ? 27.086 6.593 -65.720 1.00 54.72 363 LEU A C 1
ATOM 2761 O O . LEU A 1 363 ? 27.758 7.277 -64.949 1.00 54.72 363 LEU A O 1
ATOM 2765 N N . PRO A 1 364 ? 26.850 7.038 -66.972 1.00 57.22 364 PRO A N 1
ATOM 2766 C CA . PRO A 1 364 ? 27.470 8.279 -67.456 1.00 57.22 364 PRO A CA 1
ATOM 2767 C C . PRO A 1 364 ? 26.834 9.548 -66.865 1.00 57.22 364 PRO A C 1
ATOM 2769 O O . PRO A 1 364 ? 27.541 10.498 -66.539 1.00 57.22 364 PRO A O 1
ATOM 2772 N N . ALA A 1 365 ? 25.509 9.551 -66.673 1.00 57.50 365 ALA A N 1
ATOM 2773 C CA . ALA A 1 365 ? 24.784 10.661 -66.046 1.00 57.50 365 ALA A CA 1
ATOM 2774 C C . ALA A 1 365 ? 24.905 10.636 -64.512 1.00 57.50 365 ALA A C 1
ATOM 2776 O O . ALA A 1 365 ? 24.893 11.683 -63.867 1.00 57.50 365 ALA A O 1
ATOM 2777 N N . LEU A 1 366 ? 25.092 9.448 -63.924 1.00 53.47 366 LEU A N 1
ATOM 2778 C CA . LEU A 1 366 ? 25.459 9.328 -62.518 1.00 53.47 366 LEU A CA 1
ATOM 2779 C C . LEU A 1 366 ? 26.914 9.707 -62.251 1.00 53.47 366 LEU A C 1
ATOM 2781 O O . LEU A 1 366 ? 27.183 10.123 -61.143 1.00 53.47 366 LEU A O 1
ATOM 2785 N N . GLY A 1 367 ? 27.851 9.631 -63.198 1.00 57.25 367 GLY A N 1
ATOM 2786 C CA . GLY A 1 367 ? 29.250 10.012 -62.951 1.00 57.25 367 GLY A CA 1
ATOM 2787 C C . GLY A 1 367 ? 29.417 11.477 -62.520 1.00 57.25 367 GLY A C 1
ATOM 2788 O O . GLY A 1 367 ? 30.147 11.774 -61.573 1.00 57.25 367 GLY A O 1
ATOM 2789 N N . THR A 1 368 ? 28.669 12.392 -63.144 1.00 59.38 368 THR A N 1
ATOM 2790 C CA . THR A 1 368 ? 28.630 13.815 -62.760 1.00 59.38 368 THR A CA 1
ATOM 2791 C C . THR A 1 368 ? 27.819 14.044 -61.482 1.00 59.38 368 THR A C 1
ATOM 2793 O O . THR A 1 368 ? 28.216 14.851 -60.640 1.00 59.38 368 THR A O 1
ATOM 2796 N N . TRP A 1 369 ? 26.742 13.280 -61.268 1.00 57.34 369 TRP A N 1
ATOM 2797 C CA . TRP A 1 369 ? 25.989 13.293 -60.011 1.00 57.34 369 TRP A CA 1
ATOM 2798 C C . TRP A 1 369 ? 26.817 12.737 -58.842 1.00 57.34 369 TRP A C 1
ATOM 2800 O O . TRP A 1 369 ? 26.814 13.315 -57.768 1.00 57.34 369 TRP A O 1
ATOM 2810 N N . VAL A 1 370 ? 27.618 11.696 -59.050 1.00 54.66 370 VAL A N 1
ATOM 2811 C CA . VAL A 1 370 ? 28.485 11.054 -58.055 1.00 54.66 370 VAL A CA 1
ATOM 2812 C C . VAL A 1 370 ? 29.673 11.949 -57.718 1.00 54.66 370 VAL A C 1
ATOM 2814 O O . VAL A 1 370 ? 29.982 12.097 -56.543 1.00 54.66 370 VAL A O 1
ATOM 2817 N N . GLN A 1 371 ? 30.278 12.647 -58.685 1.00 54.75 371 GLN A N 1
ATOM 2818 C CA . GLN A 1 371 ? 31.249 13.705 -58.367 1.00 54.75 371 GLN A CA 1
ATOM 2819 C C . GLN A 1 371 ? 30.608 14.871 -57.595 1.00 54.75 371 GLN A C 1
ATOM 2821 O O . GLN A 1 371 ? 31.220 15.385 -56.656 1.00 54.75 371 GLN A O 1
ATOM 2826 N N . SER A 1 372 ? 29.352 15.232 -57.894 1.00 56.81 372 SER A N 1
ATOM 2827 C CA . SER A 1 372 ? 28.592 16.178 -57.061 1.00 56.81 372 SER A CA 1
ATOM 2828 C C . SER A 1 372 ? 28.272 15.606 -55.669 1.00 56.81 372 SER A C 1
ATOM 2830 O O . SER A 1 372 ? 28.260 16.343 -54.685 1.00 56.81 372 SER A O 1
ATOM 2832 N N . VAL A 1 373 ? 28.118 14.281 -55.551 1.00 52.56 373 VAL A N 1
ATOM 2833 C CA . VAL A 1 373 ? 27.875 13.560 -54.294 1.00 52.56 373 VAL A CA 1
ATOM 2834 C C . VAL A 1 373 ? 29.148 13.397 -53.463 1.00 52.56 373 VAL A C 1
ATOM 2836 O O . VAL A 1 373 ? 29.046 13.411 -52.241 1.00 52.56 373 VAL A O 1
ATOM 2839 N N . VAL A 1 374 ? 30.334 13.357 -54.075 1.00 48.53 374 VAL A N 1
ATOM 2840 C CA . VAL A 1 374 ? 31.633 13.390 -53.378 1.00 48.53 374 VAL A CA 1
ATOM 2841 C C . VAL A 1 374 ? 31.910 14.787 -52.797 1.00 48.53 374 VAL A C 1
ATOM 2843 O O . VAL A 1 374 ? 32.384 14.885 -51.662 1.00 48.53 374 VAL A O 1
ATOM 2846 N N . LEU A 1 375 ? 31.489 15.874 -53.462 1.00 50.56 375 LEU A N 1
ATOM 2847 C CA . LEU A 1 375 ? 31.327 17.177 -52.788 1.00 50.56 375 LEU A CA 1
ATOM 2848 C C . LEU A 1 375 ? 30.174 17.158 -51.758 1.00 50.56 375 LEU A C 1
ATOM 2850 O O . LEU A 1 375 ? 30.237 17.859 -50.748 1.00 50.56 375 LEU A O 1
ATOM 2854 N N . SER A 1 376 ? 29.155 16.311 -51.944 1.00 57.06 376 SER A N 1
ATOM 2855 C CA . SER A 1 376 ? 28.051 16.122 -50.989 1.00 57.06 376 SER A CA 1
ATOM 2856 C C . SER A 1 376 ? 28.377 15.234 -49.787 1.00 57.06 376 SER A C 1
ATOM 2858 O O . SER A 1 376 ? 27.584 15.210 -48.855 1.00 57.06 376 SER A O 1
ATOM 2860 N N . THR A 1 377 ? 29.532 14.565 -49.718 1.00 56.81 377 THR A N 1
ATOM 2861 C CA . THR A 1 377 ? 29.964 13.897 -48.478 1.00 56.81 377 THR A CA 1
ATOM 2862 C C . THR A 1 377 ? 30.045 14.929 -47.353 1.00 56.81 377 THR A C 1
ATOM 2864 O O . THR A 1 377 ? 29.553 14.699 -46.248 1.00 56.81 377 THR A O 1
ATOM 2867 N N . HIS A 1 378 ? 30.539 16.133 -47.672 1.00 62.75 378 HIS A N 1
ATOM 2868 C CA . HIS A 1 378 ? 30.495 17.277 -46.769 1.00 62.75 378 HIS A CA 1
ATOM 2869 C C . HIS A 1 378 ? 29.049 17.667 -46.417 1.00 62.75 378 HIS A C 1
ATOM 2871 O O . HIS A 1 378 ? 28.753 17.867 -45.240 1.00 62.75 378 HIS A O 1
ATOM 2877 N N . THR A 1 379 ? 28.139 17.761 -47.389 1.00 65.81 379 THR A N 1
ATOM 2878 C CA . THR A 1 379 ? 26.720 18.097 -47.160 1.00 65.81 379 THR A CA 1
ATOM 2879 C C . THR A 1 379 ? 26.008 17.044 -46.306 1.00 65.81 379 THR A C 1
ATOM 2881 O O . THR A 1 379 ? 25.240 17.382 -45.408 1.00 65.81 379 THR A O 1
ATOM 2884 N N . PHE A 1 380 ? 26.297 15.765 -46.525 1.00 63.69 380 PHE A N 1
ATOM 2885 C CA . PHE A 1 380 ? 25.727 14.644 -45.794 1.00 63.69 380 PHE A CA 1
ATOM 2886 C C . PHE A 1 380 ? 26.172 14.653 -44.331 1.00 63.69 380 PHE A C 1
ATOM 2888 O O . PHE A 1 380 ? 25.326 14.624 -43.440 1.00 63.69 380 PHE A O 1
ATOM 2895 N N . PHE A 1 381 ? 27.477 14.767 -44.065 1.00 65.12 381 PHE A N 1
ATOM 2896 C CA . PHE A 1 381 ? 27.988 14.832 -42.693 1.00 65.12 381 PHE A CA 1
ATOM 2897 C C . PHE A 1 381 ? 27.621 16.141 -41.986 1.00 65.12 381 PHE A C 1
ATOM 2899 O O . PHE A 1 381 ? 27.326 16.121 -40.793 1.00 65.12 381 PHE A O 1
ATOM 2906 N N . LYS A 1 382 ? 27.597 17.273 -42.704 1.00 73.50 382 LYS A N 1
ATOM 2907 C CA . LYS A 1 382 ? 27.270 18.585 -42.123 1.00 73.50 382 LYS A CA 1
ATOM 2908 C C . LYS A 1 382 ? 25.776 18.761 -41.854 1.00 73.50 382 LYS A C 1
ATOM 2910 O O . LYS A 1 382 ? 25.425 19.441 -40.895 1.00 73.50 382 LYS A O 1
ATOM 2915 N N . HIS A 1 383 ? 24.904 18.179 -42.679 1.00 73.38 383 HIS A N 1
ATOM 2916 C CA . HIS A 1 383 ? 23.464 18.440 -42.615 1.00 73.38 383 HIS A CA 1
ATOM 2917 C C . HIS A 1 383 ? 22.625 17.176 -42.406 1.00 73.38 383 HIS A C 1
ATOM 2919 O O . HIS A 1 383 ? 21.838 17.131 -41.471 1.00 73.38 383 HIS A O 1
ATOM 2925 N N . ILE A 1 384 ? 22.798 16.124 -43.209 1.00 71.31 384 ILE A N 1
ATOM 2926 C CA . ILE A 1 384 ? 21.884 14.964 -43.188 1.00 71.31 384 ILE A CA 1
ATOM 2927 C C . ILE A 1 384 ? 22.066 14.107 -41.927 1.00 71.31 384 ILE A C 1
ATOM 2929 O O . ILE A 1 384 ? 21.089 13.796 -41.246 1.00 71.31 384 ILE A O 1
ATOM 2933 N N . LEU A 1 385 ? 23.305 13.741 -41.589 1.00 69.56 385 LEU A N 1
ATOM 2934 C CA . LEU A 1 385 ? 23.612 12.923 -40.414 1.00 69.56 385 LEU A CA 1
ATOM 2935 C C . LEU A 1 385 ? 23.131 13.561 -39.094 1.00 69.56 385 LEU A C 1
ATOM 2937 O O . LEU A 1 385 ? 22.427 12.876 -38.346 1.00 69.56 385 LEU A O 1
ATOM 2941 N N . PRO A 1 386 ? 23.435 14.840 -38.789 1.00 76.69 386 PRO A N 1
ATOM 2942 C CA . PRO A 1 386 ? 22.919 15.477 -37.582 1.00 76.69 386 PRO A CA 1
ATOM 2943 C C . PRO A 1 386 ? 21.391 15.598 -37.589 1.00 76.69 386 PRO A C 1
ATOM 2945 O O . PRO A 1 386 ? 20.783 15.411 -36.539 1.00 76.69 386 PRO A O 1
ATOM 2948 N N . THR A 1 387 ? 20.745 15.819 -38.741 1.00 77.38 387 THR A N 1
ATOM 2949 C CA . THR A 1 387 ? 19.274 15.815 -38.829 1.00 77.38 387 THR A CA 1
ATOM 2950 C C . THR A 1 387 ? 18.681 14.441 -38.511 1.00 77.38 387 THR A C 1
ATOM 2952 O O . THR A 1 387 ? 17.718 14.361 -37.754 1.00 77.38 387 THR A O 1
ATOM 2955 N N . LEU A 1 388 ? 19.255 13.348 -39.024 1.00 75.00 388 LEU A N 1
ATOM 2956 C CA . LEU A 1 388 ? 18.794 11.990 -38.711 1.00 75.00 388 LEU A CA 1
ATOM 2957 C C . LEU A 1 388 ? 19.023 11.627 -37.239 1.00 75.00 388 LEU A C 1
ATOM 2959 O O . LEU A 1 388 ? 18.146 11.033 -36.612 1.00 75.00 388 LEU A O 1
ATOM 2963 N N . LEU A 1 389 ? 20.173 12.012 -36.674 1.00 76.00 389 LEU A N 1
ATOM 2964 C CA . LEU A 1 389 ? 20.456 11.829 -35.252 1.00 76.00 389 LEU A CA 1
ATOM 2965 C C . LEU A 1 389 ? 19.450 12.607 -34.394 1.00 76.00 389 LEU A C 1
ATOM 2967 O O . LEU A 1 389 ? 18.907 12.053 -33.440 1.00 76.00 389 LEU A O 1
ATOM 2971 N N . LEU A 1 390 ? 19.155 13.855 -34.768 1.00 80.94 390 LEU A N 1
ATOM 2972 C CA . LEU A 1 390 ? 18.157 14.682 -34.098 1.00 80.94 390 LEU A CA 1
ATOM 2973 C C . LEU A 1 390 ? 16.767 14.041 -34.179 1.00 80.94 390 LEU A C 1
ATOM 2975 O O . LEU A 1 390 ? 16.119 13.909 -33.150 1.00 80.94 390 LEU A O 1
ATOM 2979 N N . LEU A 1 391 ? 16.340 13.561 -35.352 1.00 79.69 391 LEU A N 1
ATOM 2980 C CA . LEU A 1 391 ? 15.062 12.858 -35.520 1.00 79.69 391 LEU A CA 1
ATOM 2981 C C . LEU A 1 391 ? 14.980 11.592 -34.659 1.00 79.69 391 LEU A C 1
ATOM 2983 O O . LEU A 1 391 ? 13.950 11.344 -34.033 1.00 79.69 391 LEU A O 1
ATOM 2987 N N . MET A 1 392 ? 16.058 10.808 -34.585 1.00 77.38 392 MET A N 1
ATOM 2988 C CA . MET A 1 392 ? 16.117 9.619 -33.735 1.00 77.38 392 MET A CA 1
ATOM 2989 C C . MET A 1 392 ? 16.011 9.990 -32.250 1.00 77.38 392 MET A C 1
ATOM 2991 O O . MET A 1 392 ? 15.224 9.381 -31.526 1.00 77.38 392 MET A O 1
ATOM 2995 N N . ILE A 1 393 ? 16.758 11.004 -31.798 1.00 80.69 393 ILE A N 1
ATOM 2996 C CA . ILE A 1 393 ? 16.695 11.507 -30.418 1.00 80.69 393 ILE A CA 1
ATOM 2997 C C . ILE A 1 393 ? 15.292 12.039 -30.112 1.00 80.69 393 ILE A C 1
ATOM 2999 O O . ILE A 1 393 ? 14.732 11.692 -29.076 1.00 80.69 393 ILE A O 1
ATOM 3003 N N . SER A 1 394 ? 14.693 12.820 -31.013 1.00 82.75 394 SER A N 1
ATOM 3004 C CA . SER A 1 394 ? 13.330 13.337 -30.876 1.00 82.75 394 SER A CA 1
ATOM 3005 C C . SER A 1 394 ? 12.295 12.217 -30.806 1.00 82.75 394 SER A C 1
ATOM 3007 O O . SER A 1 394 ? 11.399 12.282 -29.971 1.00 82.75 394 SER A O 1
ATOM 3009 N N . TRP A 1 395 ? 12.426 11.167 -31.622 1.00 85.88 395 TRP A N 1
ATOM 3010 C CA . TRP A 1 395 ? 11.530 10.009 -31.586 1.00 85.88 395 TRP A CA 1
ATOM 3011 C C . TRP A 1 395 ? 11.642 9.235 -30.267 1.00 85.88 395 TRP A C 1
ATOM 3013 O O . TRP A 1 395 ? 10.625 8.922 -29.646 1.00 85.88 395 TRP A O 1
ATOM 3023 N N . VAL A 1 396 ? 12.867 8.985 -29.792 1.00 78.19 396 VAL A N 1
ATOM 3024 C CA . VAL A 1 396 ? 13.114 8.341 -28.492 1.00 78.19 396 VAL A CA 1
ATOM 3025 C C . VAL A 1 396 ? 12.575 9.204 -27.347 1.00 78.19 396 VAL A C 1
ATOM 3027 O O . VAL A 1 396 ? 11.870 8.694 -26.478 1.00 78.19 396 VAL A O 1
ATOM 3030 N N . ALA A 1 397 ? 12.848 10.510 -27.358 1.00 81.62 397 ALA A N 1
ATOM 3031 C CA . ALA A 1 397 ? 12.351 11.451 -26.359 1.00 81.62 397 ALA A CA 1
ATOM 3032 C C . ALA A 1 397 ? 10.818 11.515 -26.348 1.00 81.62 397 ALA A C 1
ATOM 3034 O O . ALA A 1 397 ? 10.215 11.490 -25.278 1.00 81.62 397 ALA A O 1
ATOM 3035 N N . TRP A 1 398 ? 10.180 11.528 -27.522 1.00 88.75 398 TRP A N 1
ATOM 3036 C CA . TRP A 1 398 ? 8.725 11.484 -27.654 1.00 88.75 398 TRP A CA 1
ATOM 3037 C C . TRP A 1 398 ? 8.137 10.182 -27.101 1.00 88.75 398 TRP A C 1
ATOM 3039 O O . TRP A 1 398 ? 7.143 10.222 -26.378 1.00 88.75 398 TRP A O 1
ATOM 3049 N N . TRP A 1 399 ? 8.777 9.036 -27.356 1.00 84.94 399 TRP A N 1
ATOM 3050 C CA . TRP A 1 399 ? 8.362 7.751 -26.789 1.00 84.94 399 TRP A CA 1
ATOM 3051 C C . TRP A 1 399 ? 8.461 7.731 -25.254 1.00 84.94 399 TRP A C 1
ATOM 3053 O O . TRP A 1 399 ? 7.495 7.365 -24.580 1.00 84.94 399 TRP A O 1
ATOM 3063 N N . PHE A 1 400 ? 9.580 8.195 -24.684 1.00 82.06 400 PHE A N 1
ATOM 3064 C CA . PHE A 1 400 ? 9.740 8.323 -23.229 1.00 82.06 400 PHE A CA 1
ATOM 3065 C C . PHE A 1 400 ? 8.745 9.309 -22.614 1.00 82.06 400 PHE A C 1
ATOM 3067 O O . PHE A 1 400 ? 8.178 9.021 -21.560 1.00 82.06 400 PHE A O 1
ATOM 3074 N N . LEU A 1 401 ? 8.491 10.441 -23.276 1.00 86.94 401 LEU A N 1
ATOM 3075 C CA . LEU A 1 401 ? 7.488 11.409 -22.845 1.00 86.94 401 LEU A CA 1
ATOM 3076 C C . LEU A 1 401 ? 6.085 10.791 -22.867 1.00 86.94 401 LEU A C 1
ATOM 3078 O O . LEU A 1 401 ? 5.336 10.961 -21.912 1.00 86.94 401 LEU A O 1
ATOM 3082 N N . GLY A 1 402 ? 5.746 10.022 -23.904 1.00 87.44 402 GLY A N 1
ATOM 3083 C CA . GLY A 1 402 ? 4.483 9.290 -23.993 1.00 87.44 402 GLY A CA 1
ATOM 3084 C C . GLY A 1 402 ? 4.291 8.312 -22.832 1.00 87.44 402 GLY A C 1
ATOM 3085 O O . GLY A 1 402 ? 3.255 8.348 -22.169 1.00 87.44 402 GLY A O 1
ATOM 3086 N N . MET A 1 403 ? 5.308 7.499 -22.523 1.00 84.19 403 MET A N 1
ATOM 3087 C CA . MET A 1 403 ? 5.273 6.593 -21.365 1.00 84.19 403 MET A CA 1
ATOM 3088 C C . MET A 1 403 ? 5.157 7.349 -20.039 1.00 84.19 403 MET A C 1
ATOM 3090 O O . MET A 1 403 ? 4.385 6.955 -19.167 1.00 84.19 403 MET A O 1
ATOM 3094 N N . TYR A 1 404 ? 5.902 8.447 -19.884 1.00 86.81 404 TYR A N 1
ATOM 3095 C CA . TYR A 1 404 ? 5.841 9.287 -18.692 1.00 86.81 404 TYR A CA 1
ATOM 3096 C C . TYR A 1 404 ? 4.442 9.879 -18.496 1.00 86.81 404 TYR A C 1
ATOM 3098 O O . TYR A 1 404 ? 3.891 9.796 -17.400 1.00 86.81 404 TYR A O 1
ATOM 3106 N N . LEU A 1 405 ? 3.835 10.412 -19.559 1.00 90.50 405 LEU A N 1
ATOM 3107 C CA . LEU A 1 405 ? 2.482 10.963 -19.521 1.00 90.50 405 LEU A CA 1
ATOM 3108 C C . LEU A 1 405 ? 1.432 9.883 -19.230 1.00 90.50 405 LEU A C 1
ATOM 3110 O O . LEU A 1 405 ? 0.506 10.146 -18.470 1.00 90.50 405 LEU A O 1
ATOM 3114 N N . GLN A 1 406 ? 1.573 8.670 -19.775 1.00 90.25 406 GLN A N 1
ATOM 3115 C CA . GLN A 1 406 ? 0.690 7.544 -19.441 1.00 90.25 406 GLN A CA 1
ATOM 3116 C C . GLN A 1 406 ? 0.823 7.136 -17.966 1.00 90.25 406 GLN A C 1
ATOM 3118 O O . GLN A 1 406 ? -0.191 7.042 -17.277 1.00 90.25 406 GLN A O 1
ATOM 3123 N N . LYS A 1 407 ? 2.055 6.963 -17.458 1.00 88.44 407 LYS A N 1
ATOM 3124 C CA . LYS A 1 407 ? 2.312 6.660 -16.037 1.00 88.44 407 LYS A CA 1
ATOM 3125 C C . LYS A 1 407 ? 1.731 7.749 -15.137 1.00 88.44 407 LYS A C 1
ATOM 3127 O O . LYS A 1 407 ? 1.084 7.427 -14.147 1.00 88.44 407 LYS A O 1
ATOM 3132 N N . LYS A 1 408 ? 1.913 9.021 -15.508 1.00 89.56 408 LYS A N 1
ATOM 3133 C CA . LYS A 1 408 ? 1.348 10.162 -14.784 1.00 89.56 408 LYS A CA 1
ATOM 3134 C C . LYS A 1 408 ? -0.179 10.115 -14.765 1.00 89.56 408 LYS A C 1
ATOM 3136 O O . LYS A 1 408 ? -0.746 10.186 -13.693 1.00 89.56 408 LYS A O 1
ATOM 3141 N N . ARG A 1 409 ? -0.847 9.911 -15.905 1.00 93.06 409 ARG A N 1
ATOM 3142 C CA . ARG A 1 409 ? -2.319 9.828 -15.958 1.00 93.06 409 ARG A CA 1
ATOM 3143 C C . ARG A 1 409 ? -2.884 8.696 -15.103 1.00 93.06 409 ARG A C 1
ATOM 3145 O O . ARG A 1 409 ? -3.920 8.879 -14.478 1.00 93.06 409 ARG A O 1
ATOM 3152 N N . ILE A 1 410 ? -2.222 7.537 -15.083 1.00 92.31 410 ILE A N 1
ATOM 3153 C CA . ILE A 1 410 ? -2.622 6.427 -14.208 1.00 92.31 410 ILE A CA 1
ATOM 3154 C C . ILE A 1 410 ? -2.419 6.816 -12.745 1.00 92.31 410 ILE A C 1
ATOM 3156 O O . ILE A 1 410 ? -3.324 6.601 -11.950 1.00 92.31 410 ILE A O 1
ATOM 3160 N N . ALA A 1 411 ? -1.276 7.414 -12.396 1.00 89.88 411 ALA A N 1
ATOM 3161 C CA . ALA A 1 411 ? -1.030 7.898 -11.040 1.00 89.88 411 ALA A CA 1
ATOM 3162 C C . ALA A 1 411 ? -2.079 8.940 -10.619 1.00 89.88 411 ALA A C 1
ATOM 3164 O O . ALA A 1 411 ? -2.686 8.776 -9.571 1.00 89.88 411 ALA A O 1
ATOM 3165 N N . ASP A 1 412 ? -2.369 9.932 -11.462 1.00 91.12 412 ASP A N 1
ATOM 3166 C CA . ASP A 1 412 ? -3.402 10.947 -11.232 1.00 91.12 412 ASP A CA 1
ATOM 3167 C C . ASP A 1 412 ? -4.780 10.295 -11.017 1.00 91.12 412 ASP A C 1
ATOM 3169 O O . ASP A 1 412 ? -5.522 10.695 -10.125 1.00 91.12 412 ASP A O 1
ATOM 3173 N N . ALA A 1 413 ? -5.116 9.256 -11.792 1.00 94.25 413 ALA A N 1
ATOM 3174 C CA . ALA A 1 413 ? -6.367 8.518 -11.639 1.00 94.25 413 ALA A CA 1
ATOM 3175 C C . ALA A 1 413 ? -6.419 7.685 -10.346 1.00 94.25 413 ALA A C 1
ATOM 3177 O O . ALA A 1 413 ? -7.468 7.632 -9.713 1.00 94.25 413 ALA A O 1
ATOM 3178 N N . VAL A 1 414 ? -5.305 7.070 -9.931 1.00 91.75 414 VAL A N 1
ATOM 3179 C CA . VAL A 1 414 ? -5.186 6.380 -8.632 1.00 91.75 414 VAL A CA 1
ATOM 3180 C C . VAL A 1 414 ? -5.338 7.382 -7.486 1.00 91.75 414 VAL A C 1
ATOM 3182 O O . VAL A 1 414 ? -6.113 7.151 -6.568 1.00 91.75 414 VAL A O 1
ATOM 3185 N N . LEU A 1 415 ? -4.703 8.547 -7.590 1.00 89.06 415 LEU A N 1
ATOM 3186 C CA . LEU A 1 415 ? -4.777 9.609 -6.587 1.00 89.06 415 LEU A CA 1
ATOM 3187 C C . LEU A 1 415 ? -6.189 10.190 -6.409 1.00 89.06 415 LEU A C 1
ATOM 3189 O O . LEU A 1 415 ? -6.464 10.805 -5.382 1.00 89.06 415 LEU A O 1
ATOM 3193 N N . LEU A 1 416 ? -7.093 10.022 -7.382 1.00 92.06 416 LEU A N 1
ATOM 3194 C CA . LEU A 1 416 ? -8.507 10.367 -7.201 1.00 92.06 416 LEU A CA 1
ATOM 3195 C C . LEU A 1 416 ? -9.187 9.435 -6.192 1.00 92.06 416 LEU A C 1
ATOM 3197 O O . LEU A 1 416 ? -9.969 9.922 -5.377 1.00 92.06 416 LEU A O 1
ATOM 3201 N N . PHE A 1 417 ? -8.850 8.140 -6.183 1.00 88.62 417 PHE A N 1
ATOM 3202 C CA . PHE A 1 417 ? -9.285 7.235 -5.113 1.00 88.62 417 PHE A CA 1
ATOM 3203 C C . PHE A 1 417 ? -8.744 7.722 -3.779 1.00 88.62 417 PHE A C 1
ATOM 3205 O O . PHE A 1 417 ? -9.522 7.890 -2.845 1.00 88.62 417 PHE A O 1
ATOM 3212 N N . ASP A 1 418 ? -7.469 8.122 -3.762 1.00 83.88 418 ASP A N 1
ATOM 3213 C CA . ASP A 1 418 ? -6.807 8.579 -2.544 1.00 83.88 418 ASP A CA 1
ATOM 3214 C C . ASP A 1 418 ? -7.356 9.893 -1.957 1.00 83.88 418 ASP A C 1
ATOM 3216 O O . ASP A 1 418 ? -7.045 10.299 -0.829 1.00 83.88 418 ASP A O 1
ATOM 3220 N N . ARG A 1 419 ? -8.174 10.599 -2.739 1.00 84.88 419 ARG A N 1
ATOM 3221 C CA . ARG A 1 419 ? -8.894 11.816 -2.347 1.00 84.88 419 ARG A CA 1
ATOM 3222 C C . ARG A 1 419 ? -10.351 11.543 -1.966 1.00 84.88 419 ARG A C 1
ATOM 3224 O O . ARG A 1 419 ? -11.061 12.482 -1.621 1.00 84.88 419 ARG A O 1
ATOM 3231 N N . GLY A 1 420 ? -10.800 10.290 -2.029 1.00 85.56 420 GLY A N 1
ATOM 3232 C CA . GLY A 1 420 ? -12.201 9.904 -1.860 1.00 85.56 420 GLY A CA 1
ATOM 3233 C C . GLY A 1 420 ? -13.079 10.201 -3.082 1.00 85.56 420 GLY A C 1
ATOM 3234 O O . GLY A 1 420 ? -14.295 10.041 -3.016 1.00 85.56 420 GLY A O 1
ATOM 3235 N N . GLU A 1 421 ? -12.500 10.606 -4.216 1.00 92.44 421 GLU A N 1
ATOM 3236 C CA . GLU A 1 421 ? -13.211 10.863 -5.476 1.00 92.44 421 GLU A CA 1
ATOM 3237 C C . GLU A 1 421 ? -13.356 9.571 -6.303 1.00 92.44 421 GLU A C 1
ATOM 3239 O O . GLU A 1 421 ? -13.007 9.519 -7.486 1.00 92.44 421 GLU A O 1
ATOM 3244 N N . GLU A 1 422 ? -13.872 8.511 -5.673 1.00 92.00 422 GLU A N 1
ATOM 3245 C CA . GLU A 1 422 ? -13.863 7.140 -6.202 1.00 92.00 422 GLU A CA 1
ATOM 3246 C C . GLU A 1 422 ? -14.490 7.025 -7.602 1.00 92.00 422 GLU A C 1
ATOM 3248 O O . GLU A 1 422 ? -13.895 6.432 -8.499 1.00 92.00 422 GLU A O 1
ATOM 3253 N N . GLU A 1 423 ? -15.647 7.653 -7.835 1.00 95.31 423 GLU A N 1
ATOM 3254 C CA . GLU A 1 423 ? -16.332 7.620 -9.138 1.00 95.31 423 GLU A CA 1
ATOM 3255 C C . GLU A 1 423 ? -15.527 8.302 -10.254 1.00 95.31 423 GLU A C 1
ATOM 3257 O O . GLU A 1 423 ? -15.475 7.821 -11.389 1.00 95.31 423 GLU A O 1
ATOM 3262 N N . ARG A 1 424 ? -14.843 9.413 -9.944 1.00 96.44 424 ARG A N 1
ATOM 3263 C CA . ARG A 1 424 ? -13.983 10.107 -10.916 1.00 96.44 424 ARG A CA 1
ATOM 3264 C C . ARG A 1 424 ? -12.731 9.290 -11.213 1.00 96.44 424 ARG A C 1
ATOM 3266 O O . ARG A 1 424 ? -12.343 9.192 -12.377 1.00 96.44 424 ARG A O 1
ATOM 3273 N N . GLY A 1 425 ? -12.133 8.681 -10.188 1.00 95.88 425 GLY A N 1
ATOM 3274 C CA . GLY A 1 425 ? -11.017 7.749 -10.341 1.00 95.88 425 GLY A CA 1
ATOM 3275 C C . GLY A 1 425 ? -11.393 6.548 -11.207 1.00 95.88 425 GLY A C 1
ATOM 3276 O O . GLY A 1 425 ? -10.669 6.206 -12.144 1.00 95.88 425 GLY A O 1
ATOM 3277 N N . LEU A 1 426 ? -12.567 5.960 -10.965 1.00 96.38 426 LEU A N 1
ATOM 3278 C CA . LEU A 1 426 ? -13.095 4.827 -11.723 1.00 96.38 426 LEU A CA 1
ATOM 3279 C C . LEU A 1 426 ? -13.325 5.189 -13.193 1.00 96.38 426 LEU A C 1
ATOM 3281 O O . LEU A 1 426 ? -12.871 4.465 -14.085 1.00 96.38 426 LEU A O 1
ATOM 3285 N N . ALA A 1 427 ? -13.963 6.330 -13.462 1.00 96.38 427 ALA A N 1
ATOM 3286 C CA . ALA A 1 427 ? -14.169 6.825 -14.820 1.00 96.38 427 ALA A CA 1
ATOM 3287 C C . ALA A 1 427 ? -12.833 7.089 -15.544 1.00 96.38 427 ALA A C 1
ATOM 3289 O O . ALA A 1 427 ? -12.662 6.701 -16.705 1.00 96.38 427 ALA A O 1
ATOM 3290 N N . ALA A 1 428 ? -11.860 7.692 -14.853 1.00 96.25 428 ALA A N 1
ATOM 3291 C CA . ALA A 1 428 ? -10.535 7.967 -15.401 1.00 96.25 428 ALA A CA 1
ATOM 3292 C C . ALA A 1 428 ? -9.763 6.677 -15.729 1.00 96.25 428 ALA A C 1
ATOM 3294 O O . ALA A 1 428 ? -9.261 6.535 -16.846 1.00 96.25 428 ALA A O 1
ATOM 3295 N N . LEU A 1 429 ? -9.712 5.707 -14.808 1.00 95.94 429 LEU A N 1
ATOM 3296 C CA . LEU A 1 429 ? -9.051 4.418 -15.045 1.00 95.94 429 LEU A CA 1
ATOM 3297 C C . LEU A 1 429 ? -9.727 3.621 -16.165 1.00 95.94 429 LEU A C 1
ATOM 3299 O O . LEU A 1 429 ? -9.031 3.055 -17.006 1.00 95.94 429 LEU A O 1
ATOM 3303 N N . THR A 1 430 ? -11.060 3.618 -16.225 1.00 95.56 430 THR A N 1
ATOM 3304 C CA . THR A 1 430 ? -11.815 2.923 -17.281 1.00 95.56 430 THR A CA 1
ATOM 3305 C C . THR A 1 430 ? -11.531 3.523 -18.661 1.00 95.56 430 THR A C 1
ATOM 3307 O O . THR A 1 430 ? -11.332 2.794 -19.631 1.00 95.56 430 THR A O 1
ATOM 3310 N N . SER A 1 431 ? -11.426 4.852 -18.755 1.00 94.44 431 SER A N 1
ATOM 3311 C CA . SER A 1 431 ? -11.019 5.540 -19.987 1.00 94.44 431 SER A CA 1
ATOM 3312 C C . SER A 1 431 ? -9.580 5.195 -20.393 1.00 94.44 431 SER A C 1
ATOM 3314 O O . SER A 1 431 ? -9.305 4.902 -21.561 1.00 94.44 431 SER A O 1
ATOM 3316 N N . LEU A 1 432 ? -8.655 5.169 -19.425 1.00 93.31 432 LEU A N 1
ATOM 3317 C CA . LEU A 1 432 ? -7.245 4.850 -19.662 1.00 93.31 432 LEU A CA 1
ATOM 3318 C C . LEU A 1 432 ? -7.026 3.392 -20.071 1.00 93.31 432 LEU A C 1
ATOM 3320 O O . LEU A 1 432 ? -6.165 3.128 -20.907 1.00 93.31 432 LEU A O 1
ATOM 3324 N N . MET A 1 433 ? -7.820 2.460 -19.547 1.00 93.12 433 MET A N 1
ATOM 3325 C CA . MET A 1 433 ? -7.733 1.025 -19.832 1.00 93.12 433 MET A CA 1
ATOM 3326 C C . MET A 1 433 ? -7.670 0.713 -21.337 1.00 93.12 433 MET A C 1
ATOM 3328 O O . MET A 1 433 ? -6.911 -0.156 -21.762 1.00 93.12 433 MET A O 1
ATOM 3332 N N . HIS A 1 434 ? -8.417 1.453 -22.162 1.00 87.25 434 HIS A N 1
ATOM 3333 C CA . HIS A 1 434 ? -8.428 1.275 -23.619 1.00 87.25 434 HIS A CA 1
ATOM 3334 C C . HIS A 1 434 ? -7.317 2.039 -24.358 1.00 87.25 434 HIS A C 1
ATOM 3336 O O . HIS A 1 434 ? -7.031 1.738 -25.516 1.00 87.25 434 HIS A O 1
ATOM 3342 N N . GLN A 1 435 ? -6.694 3.026 -23.713 1.00 90.56 435 GLN A N 1
ATOM 3343 C CA . GLN A 1 435 ? -5.703 3.927 -24.316 1.00 90.56 435 GLN A CA 1
ATOM 3344 C C . GLN A 1 435 ? -4.258 3.532 -23.995 1.00 90.56 435 GLN A C 1
ATOM 3346 O O . GLN A 1 435 ? -3.328 3.942 -24.694 1.00 90.56 435 GLN A O 1
ATOM 3351 N N . VAL A 1 436 ? -4.048 2.773 -22.919 1.00 91.38 436 VAL A N 1
ATOM 3352 C CA . VAL A 1 436 ? -2.716 2.385 -22.460 1.00 91.38 436 VAL A CA 1
ATOM 3353 C C . VAL A 1 436 ? -2.156 1.294 -23.370 1.00 91.38 436 VAL A C 1
ATOM 3355 O O . VAL A 1 436 ? -2.629 0.160 -23.410 1.00 91.38 436 VAL A O 1
ATOM 3358 N N . SER A 1 437 ? -1.112 1.656 -24.111 1.00 88.56 437 SER A N 1
ATOM 3359 C CA . SER A 1 437 ? -0.406 0.759 -25.027 1.00 88.56 437 SER A CA 1
ATOM 3360 C C . SER A 1 437 ? 0.593 -0.160 -24.323 1.00 88.56 437 SER A C 1
ATOM 3362 O O . SER A 1 437 ? 0.932 -1.213 -24.860 1.00 88.56 437 SER A O 1
ATOM 3364 N N . ASP A 1 438 ? 1.104 0.250 -23.159 1.00 91.12 438 ASP A N 1
ATOM 3365 C CA . ASP A 1 438 ? 2.060 -0.547 -22.394 1.00 91.12 438 ASP A CA 1
ATOM 3366 C C . ASP A 1 438 ? 1.341 -1.667 -21.615 1.00 91.12 438 ASP A C 1
ATOM 3368 O O . ASP A 1 438 ? 0.475 -1.373 -20.787 1.00 91.12 438 ASP A O 1
ATOM 3372 N N . PRO A 1 439 ? 1.680 -2.952 -21.833 1.00 94.06 439 PRO A N 1
ATOM 3373 C CA . PRO A 1 439 ? 0.966 -4.054 -21.194 1.00 94.06 439 PRO A CA 1
ATOM 3374 C C . PRO A 1 439 ? 1.094 -4.091 -19.667 1.00 94.06 439 PRO A C 1
ATOM 3376 O O . PRO A 1 439 ? 0.163 -4.540 -19.004 1.00 94.06 439 PRO A O 1
ATOM 3379 N N . ILE A 1 440 ? 2.214 -3.627 -19.096 1.00 94.00 440 ILE A N 1
ATOM 3380 C CA . ILE A 1 440 ? 2.419 -3.622 -17.638 1.00 94.00 440 ILE A CA 1
ATOM 3381 C C . ILE A 1 440 ? 1.548 -2.538 -17.010 1.00 94.00 440 ILE A C 1
ATOM 3383 O O . ILE A 1 440 ? 0.863 -2.800 -16.023 1.00 94.00 440 ILE A O 1
ATOM 3387 N N . LEU A 1 441 ? 1.528 -1.341 -17.601 1.00 93.69 441 LEU A N 1
ATOM 3388 C CA . LEU A 1 441 ? 0.643 -0.265 -17.164 1.00 93.69 441 LEU A CA 1
ATOM 3389 C C . LEU A 1 441 ? -0.831 -0.664 -17.308 1.00 93.69 441 LEU A C 1
ATOM 3391 O O . LEU A 1 441 ? -1.592 -0.470 -16.366 1.00 93.69 441 LEU A O 1
ATOM 3395 N N . ALA A 1 442 ? -1.224 -1.292 -18.421 1.00 95.06 442 ALA A N 1
ATOM 3396 C CA . ALA A 1 442 ? -2.588 -1.790 -18.608 1.00 95.06 442 ALA A CA 1
ATOM 3397 C C . ALA A 1 442 ? -2.959 -2.860 -17.565 1.00 95.06 442 ALA A C 1
ATOM 3399 O O . ALA A 1 442 ? -4.036 -2.802 -16.973 1.00 95.06 442 ALA A O 1
ATOM 3400 N N . ALA A 1 443 ? -2.055 -3.808 -17.287 1.00 96.06 443 ALA A N 1
ATOM 3401 C CA . ALA A 1 443 ? -2.242 -4.806 -16.235 1.00 96.06 443 ALA A CA 1
ATOM 3402 C C . ALA A 1 443 ? -2.384 -4.159 -14.850 1.00 96.06 443 ALA A C 1
ATOM 3404 O O . ALA A 1 443 ? -3.240 -4.566 -14.070 1.00 96.06 443 ALA A O 1
ATOM 3405 N N . SER A 1 444 ? -1.587 -3.128 -14.556 1.00 95.81 444 SER A N 1
ATOM 3406 C CA . SER A 1 444 ? -1.688 -2.365 -13.310 1.00 95.81 444 SER A CA 1
ATOM 3407 C C . SER A 1 444 ? -3.018 -1.617 -13.204 1.00 95.81 444 SER A C 1
ATOM 3409 O O . SER A 1 444 ? -3.626 -1.635 -12.141 1.00 95.81 444 SER A O 1
ATOM 3411 N N . THR A 1 445 ? -3.504 -1.005 -14.289 1.00 96.06 445 THR A N 1
ATOM 3412 C CA . THR A 1 445 ? -4.826 -0.360 -14.332 1.00 96.06 445 THR A CA 1
ATOM 3413 C C . THR A 1 445 ? -5.937 -1.365 -14.040 1.00 96.06 445 THR A C 1
ATOM 3415 O O . THR A 1 445 ? -6.787 -1.110 -13.190 1.00 96.06 445 THR A O 1
ATOM 3418 N N . HIS A 1 446 ? -5.905 -2.537 -14.681 1.00 97.44 446 HIS A N 1
ATOM 3419 C CA . HIS A 1 446 ? -6.850 -3.612 -14.386 1.00 97.44 446 HIS A CA 1
ATOM 3420 C C . HIS A 1 446 ? -6.744 -4.111 -12.943 1.00 97.44 446 HIS A C 1
ATOM 3422 O O . HIS A 1 446 ? -7.766 -4.368 -12.317 1.00 97.44 446 HIS A O 1
ATOM 3428 N N . PHE A 1 447 ? -5.536 -4.216 -12.387 1.00 97.31 447 PHE A N 1
ATOM 3429 C CA . PHE A 1 447 ? -5.359 -4.599 -10.990 1.00 97.31 447 PHE A CA 1
ATOM 3430 C C . PHE A 1 447 ? -6.017 -3.597 -10.032 1.00 97.31 447 PHE A C 1
ATOM 3432 O O . PHE A 1 447 ? -6.747 -4.009 -9.133 1.00 97.31 447 PHE A O 1
ATOM 3439 N N . THR A 1 448 ? -5.842 -2.291 -10.257 1.00 95.88 448 THR A N 1
ATOM 3440 C CA . THR A 1 448 ? -6.520 -1.258 -9.460 1.00 95.88 448 THR A CA 1
ATOM 3441 C C . THR A 1 448 ? -8.041 -1.355 -9.589 1.00 95.88 448 THR A C 1
ATOM 3443 O O . THR A 1 448 ? -8.738 -1.341 -8.577 1.00 95.88 448 THR A O 1
ATOM 3446 N N . LEU A 1 449 ? -8.569 -1.539 -10.805 1.00 96.69 449 LEU A N 1
ATOM 3447 C CA . LEU A 1 449 ? -10.007 -1.745 -11.021 1.00 96.69 449 LEU A CA 1
ATOM 3448 C C . LEU A 1 449 ? -10.531 -2.995 -10.295 1.00 96.69 449 LEU A C 1
ATOM 3450 O O . LEU A 1 449 ? -11.628 -2.968 -9.744 1.00 96.69 449 LEU A O 1
ATOM 3454 N N . ALA A 1 450 ? -9.741 -4.071 -10.231 1.00 97.62 450 ALA A N 1
ATOM 3455 C CA . ALA A 1 450 ? -10.096 -5.269 -9.473 1.00 97.62 450 ALA A CA 1
ATOM 3456 C C . ALA A 1 450 ? -10.157 -5.015 -7.956 1.00 97.62 450 ALA A C 1
ATOM 3458 O O . ALA A 1 450 ? -11.015 -5.576 -7.280 1.00 97.62 450 ALA A O 1
ATOM 3459 N N . ILE A 1 451 ? -9.274 -4.170 -7.411 1.00 95.69 451 ILE A N 1
ATOM 3460 C CA . ILE A 1 451 ? -9.311 -3.774 -5.993 1.00 95.69 451 ILE A CA 1
ATOM 3461 C C . ILE A 1 451 ? -10.585 -2.979 -5.685 1.00 95.69 451 ILE A C 1
ATOM 3463 O O . ILE A 1 451 ? -11.233 -3.245 -4.675 1.00 95.69 451 ILE A O 1
ATOM 3467 N N . VAL A 1 452 ? -10.958 -2.042 -6.559 1.00 94.88 452 VAL A N 1
ATOM 3468 C CA . VAL A 1 452 ? -12.175 -1.228 -6.404 1.00 94.88 452 VAL A CA 1
ATOM 3469 C C . VAL A 1 452 ? -13.431 -2.096 -6.500 1.00 94.88 452 VAL A C 1
ATOM 3471 O O . VAL A 1 452 ? -14.310 -1.995 -5.650 1.00 94.88 452 VAL A O 1
ATOM 3474 N N . ALA A 1 453 ? -13.500 -2.991 -7.489 1.00 96.62 453 ALA A N 1
ATOM 3475 C CA . ALA A 1 453 ? -14.624 -3.913 -7.640 1.00 96.62 453 ALA A CA 1
ATOM 3476 C C . ALA A 1 453 ? -14.765 -4.859 -6.433 1.00 96.62 453 ALA A C 1
ATOM 3478 O O . ALA A 1 453 ? -15.874 -5.062 -5.949 1.00 96.62 453 ALA A O 1
ATOM 3479 N N . ASP A 1 454 ? -13.652 -5.370 -5.893 1.00 96.62 454 ASP A N 1
ATOM 3480 C CA . ASP A 1 454 ? -13.668 -6.178 -4.667 1.00 96.62 454 ASP A CA 1
ATOM 3481 C C . ASP A 1 454 ? -14.200 -5.392 -3.463 1.00 96.62 454 ASP A C 1
ATOM 3483 O O . ASP A 1 454 ? -15.069 -5.889 -2.758 1.00 96.62 454 ASP A O 1
ATOM 3487 N N . ARG A 1 455 ? -13.763 -4.139 -3.265 1.00 93.94 455 ARG A N 1
ATOM 3488 C CA . ARG A 1 455 ? -14.294 -3.265 -2.200 1.00 93.94 455 ARG A CA 1
ATOM 3489 C C . ARG A 1 455 ? -15.806 -3.067 -2.301 1.00 93.94 455 ARG A C 1
ATOM 3491 O O . ARG A 1 455 ? -16.474 -3.042 -1.279 1.00 93.94 455 ARG A O 1
ATOM 3498 N N . ARG A 1 456 ? -16.338 -2.952 -3.521 1.00 95.44 456 ARG A N 1
ATOM 3499 C CA . ARG A 1 456 ? -17.784 -2.850 -3.805 1.00 95.44 456 ARG A CA 1
ATOM 3500 C C . ARG A 1 456 ? -18.508 -4.199 -3.773 1.00 95.44 456 ARG A C 1
ATOM 3502 O O . ARG A 1 456 ? -19.664 -4.288 -4.171 1.00 95.44 456 ARG A O 1
ATOM 3509 N N . ALA A 1 457 ? -17.814 -5.259 -3.368 1.00 96.69 457 ALA A N 1
ATOM 3510 C CA . ALA A 1 457 ? -18.317 -6.620 -3.346 1.00 96.69 457 ALA A CA 1
ATOM 3511 C C . ALA A 1 457 ? -18.853 -7.118 -4.712 1.00 96.69 457 ALA A C 1
ATOM 3513 O O . ALA A 1 457 ? -19.733 -7.981 -4.773 1.00 96.69 457 ALA A O 1
ATOM 3514 N N . ASP A 1 458 ? -18.324 -6.586 -5.821 1.00 97.69 458 ASP A N 1
ATOM 3515 C CA . ASP A 1 458 ? -18.549 -7.062 -7.192 1.00 97.69 458 ASP A CA 1
ATOM 3516 C C . ASP A 1 458 ? -17.409 -8.015 -7.590 1.00 97.69 458 ASP A C 1
ATOM 3518 O O . ASP A 1 458 ? -16.485 -7.687 -8.348 1.00 97.69 458 ASP A O 1
ATOM 3522 N N . PHE A 1 459 ? -17.448 -9.218 -7.010 1.00 97.56 459 PHE A N 1
ATOM 3523 C CA . PHE A 1 459 ? -16.384 -10.213 -7.156 1.00 97.56 459 PHE A CA 1
ATOM 3524 C C . PHE A 1 459 ? -16.242 -10.739 -8.587 1.00 97.56 459 PHE A C 1
ATOM 3526 O O . PHE A 1 459 ? -15.129 -11.060 -9.008 1.00 97.56 459 PHE A O 1
ATOM 3533 N N . ASP A 1 460 ? -17.328 -10.775 -9.360 1.00 97.44 460 ASP A N 1
ATOM 3534 C CA . ASP A 1 460 ? -17.296 -11.207 -10.757 1.00 97.44 460 ASP A CA 1
ATOM 3535 C C . ASP A 1 460 ? -16.533 -10.203 -11.624 1.00 97.44 460 ASP A C 1
ATOM 3537 O O . ASP A 1 460 ? -15.655 -10.581 -12.410 1.00 97.44 460 ASP A O 1
ATOM 3541 N N . THR A 1 461 ? -16.804 -8.905 -11.466 1.00 97.62 461 THR A N 1
ATOM 3542 C CA . THR A 1 461 ? -16.033 -7.857 -12.148 1.00 97.62 461 THR A CA 1
ATOM 3543 C C . THR A 1 461 ? -14.581 -7.834 -11.680 1.00 97.62 461 THR A C 1
ATOM 3545 O O . THR A 1 461 ? -13.677 -7.742 -12.519 1.00 97.62 461 THR A O 1
ATOM 3548 N N . ALA A 1 462 ? -14.330 -8.005 -10.380 1.00 98.12 462 ALA A N 1
ATOM 3549 C CA . ALA A 1 462 ? -12.974 -8.091 -9.847 1.00 98.12 462 ALA A CA 1
ATOM 3550 C C . ALA A 1 462 ? -12.183 -9.257 -10.473 1.00 98.12 462 ALA A C 1
ATOM 3552 O O . ALA A 1 462 ? -11.065 -9.062 -10.959 1.00 98.12 462 ALA A O 1
ATOM 3553 N N . LEU A 1 463 ? -12.783 -10.452 -10.557 1.00 97.75 463 LEU A N 1
ATOM 3554 C CA . LEU A 1 463 ? -12.174 -11.627 -11.188 1.00 97.75 463 LEU A CA 1
ATOM 3555 C C . LEU A 1 463 ? -11.908 -11.412 -12.681 1.00 97.75 463 LEU A C 1
ATOM 3557 O O . LEU A 1 463 ? -10.836 -11.784 -13.169 1.00 97.75 463 LEU A O 1
ATOM 3561 N N . ARG A 1 464 ? -12.842 -10.789 -13.415 1.00 97.75 464 ARG A N 1
ATOM 3562 C CA . ARG A 1 464 ? -12.638 -10.440 -14.834 1.00 97.75 464 ARG A CA 1
ATOM 3563 C C . ARG A 1 464 ? -11.428 -9.530 -15.015 1.00 97.75 464 ARG A C 1
ATOM 3565 O O . ARG A 1 464 ? -10.596 -9.798 -15.880 1.00 97.75 464 ARG A O 1
ATOM 3572 N N . HIS A 1 465 ? -11.289 -8.501 -14.183 1.00 98.06 465 HIS A N 1
ATOM 3573 C CA . HIS A 1 465 ? -10.140 -7.603 -14.240 1.00 98.06 465 HIS A CA 1
ATOM 3574 C C . HIS A 1 465 ? -8.824 -8.286 -13.855 1.00 98.06 465 HIS A C 1
ATOM 3576 O O . HIS A 1 465 ? -7.827 -8.084 -14.546 1.00 98.06 465 HIS A O 1
ATOM 3582 N N . CYS A 1 466 ? -8.806 -9.155 -12.838 1.00 97.88 466 CYS A N 1
ATOM 3583 C CA . CYS A 1 466 ? -7.624 -9.966 -12.529 1.00 97.88 466 CYS A CA 1
ATOM 3584 C C . CYS A 1 466 ? -7.208 -10.852 -13.715 1.00 97.88 466 CYS A C 1
ATOM 3586 O O . CYS A 1 466 ? -6.023 -10.934 -14.043 1.00 97.88 466 CYS A O 1
ATOM 3588 N N . ASN A 1 467 ? -8.167 -11.495 -14.384 1.00 97.25 467 ASN A N 1
ATOM 3589 C CA . ASN A 1 467 ? -7.886 -12.352 -15.536 1.00 97.25 467 ASN A CA 1
ATOM 3590 C C . ASN A 1 467 ? -7.371 -11.554 -16.740 1.00 97.25 467 ASN A C 1
ATOM 3592 O O . ASN A 1 467 ? -6.389 -11.964 -17.359 1.00 97.25 467 ASN A O 1
ATOM 3596 N N . GLU A 1 468 ? -7.973 -10.403 -17.040 1.00 97.06 468 GLU A N 1
ATOM 3597 C CA . GLU A 1 468 ? -7.505 -9.530 -18.118 1.00 97.06 468 GLU A CA 1
ATOM 3598 C C . GLU A 1 468 ? -6.104 -8.977 -17.817 1.00 97.06 468 GLU A C 1
ATOM 3600 O O . GLU A 1 468 ? -5.230 -9.007 -18.680 1.00 97.06 468 GLU A O 1
ATOM 3605 N N . ALA A 1 469 ? -5.824 -8.571 -16.575 1.00 96.75 469 ALA A N 1
ATOM 3606 C CA . ALA A 1 469 ? -4.485 -8.147 -16.171 1.00 96.75 469 ALA A CA 1
ATOM 3607 C C . ALA A 1 469 ? -3.437 -9.256 -16.372 1.00 96.75 469 ALA A C 1
ATOM 3609 O O . ALA A 1 469 ? -2.361 -9.007 -16.915 1.00 96.75 469 ALA A O 1
ATOM 3610 N N . LEU A 1 470 ? -3.756 -10.497 -15.990 1.00 96.06 470 LEU A N 1
ATOM 3611 C CA . LEU A 1 470 ? -2.883 -11.651 -16.222 1.00 96.06 470 LEU A CA 1
ATOM 3612 C C . LEU A 1 470 ? -2.719 -11.966 -17.716 1.00 96.06 470 LEU A C 1
ATOM 3614 O O . LEU A 1 470 ? -1.641 -12.397 -18.129 1.00 96.06 470 LEU A O 1
ATOM 3618 N N . HIS A 1 471 ? -3.750 -11.723 -18.532 1.00 95.50 471 HIS A N 1
ATOM 3619 C CA . HIS A 1 471 ? -3.675 -11.847 -19.987 1.00 95.50 471 HIS A CA 1
ATOM 3620 C C . HIS A 1 471 ? -2.737 -10.800 -20.605 1.00 95.50 471 HIS A C 1
ATOM 3622 O O . HIS A 1 471 ? -1.940 -11.132 -21.479 1.00 95.50 471 HIS A O 1
ATOM 3628 N N . ARG A 1 472 ? -2.728 -9.562 -20.096 1.00 95.50 472 ARG A N 1
ATOM 3629 C CA . ARG A 1 472 ? -1.752 -8.530 -20.505 1.00 95.50 472 ARG A CA 1
ATOM 3630 C C . ARG A 1 472 ? -0.308 -8.895 -20.157 1.00 95.50 472 ARG A C 1
ATOM 3632 O O . ARG A 1 472 ? 0.621 -8.394 -20.787 1.00 95.50 472 ARG A O 1
ATOM 3639 N N . LEU A 1 473 ? -0.115 -9.790 -19.190 1.00 95.38 473 LEU A N 1
ATOM 3640 C CA . LEU A 1 473 ? 1.176 -10.349 -18.791 1.00 95.38 473 LEU A CA 1
ATOM 3641 C C . LEU A 1 473 ? 1.377 -11.770 -19.355 1.00 95.38 473 LEU A C 1
ATOM 3643 O O . LEU A 1 473 ? 1.974 -12.627 -18.701 1.00 95.38 473 LEU A O 1
ATOM 3647 N N . ASP A 1 474 ? 0.873 -12.065 -20.555 1.00 91.25 474 ASP A N 1
ATOM 3648 C CA . ASP A 1 474 ? 0.983 -13.397 -21.164 1.00 91.25 474 ASP A CA 1
ATOM 3649 C C . ASP A 1 474 ? 2.431 -13.809 -21.480 1.00 91.25 474 ASP A C 1
ATOM 3651 O O . ASP A 1 474 ? 2.796 -14.976 -21.322 1.00 91.25 474 ASP A O 1
ATOM 3655 N N . SER A 1 475 ? 3.276 -12.863 -21.894 1.00 89.62 475 SER A N 1
ATOM 3656 C CA . SER A 1 475 ? 4.626 -13.181 -22.346 1.00 89.62 475 SER A CA 1
ATOM 3657 C C . SER A 1 475 ? 5.584 -13.463 -21.174 1.00 89.62 475 SER A C 1
ATOM 3659 O O . SER A 1 475 ? 5.579 -12.729 -20.178 1.00 89.62 475 SER A O 1
ATOM 3661 N N . PRO A 1 476 ? 6.503 -14.445 -21.301 1.00 86.75 476 PRO A N 1
ATOM 3662 C CA . PRO A 1 476 ? 7.491 -14.751 -20.260 1.00 86.75 476 PRO A CA 1
ATOM 3663 C C . PRO A 1 476 ? 8.330 -13.539 -19.835 1.00 86.75 476 PRO A C 1
ATOM 3665 O O . PRO A 1 476 ? 8.656 -13.373 -18.661 1.00 86.75 476 PRO A O 1
ATOM 3668 N N . ARG A 1 477 ? 8.643 -12.652 -20.790 1.00 86.62 477 ARG A N 1
ATOM 3669 C CA . ARG A 1 477 ? 9.382 -11.414 -20.526 1.00 86.62 477 ARG A CA 1
ATOM 3670 C C . ARG A 1 477 ? 8.593 -10.469 -19.624 1.00 86.62 477 ARG A C 1
ATOM 3672 O O . ARG A 1 477 ? 9.167 -9.947 -18.675 1.00 86.62 477 ARG A O 1
ATOM 3679 N N . LEU A 1 478 ? 7.311 -10.237 -19.916 1.00 89.62 478 LEU A N 1
ATOM 3680 C CA . LEU A 1 478 ? 6.476 -9.339 -19.114 1.00 89.62 478 LEU A CA 1
ATOM 3681 C C . LEU A 1 478 ? 6.274 -9.905 -17.707 1.00 89.62 478 LEU A C 1
ATOM 3683 O O . LEU A 1 478 ? 6.495 -9.177 -16.746 1.00 89.62 478 LEU A O 1
ATOM 3687 N N . ARG A 1 479 ? 6.004 -11.214 -17.580 1.00 90.62 479 ARG A N 1
ATOM 3688 C CA . ARG A 1 479 ? 5.894 -11.892 -16.275 1.00 90.62 479 ARG A CA 1
ATOM 3689 C C . ARG A 1 479 ? 7.127 -11.695 -15.409 1.00 90.62 479 ARG A C 1
ATOM 3691 O O . ARG A 1 479 ? 6.999 -11.336 -14.244 1.00 90.62 479 ARG A O 1
ATOM 3698 N N . ALA A 1 480 ? 8.307 -11.878 -15.992 1.00 85.50 480 ALA A N 1
ATOM 3699 C CA . ALA A 1 480 ? 9.577 -11.693 -15.302 1.00 85.50 480 ALA A CA 1
ATOM 3700 C C . ALA A 1 480 ? 9.891 -10.223 -14.969 1.00 85.50 480 ALA A C 1
ATOM 3702 O O . ALA A 1 480 ? 10.606 -9.957 -14.013 1.00 85.50 480 ALA A O 1
ATOM 3703 N N . LEU A 1 481 ? 9.377 -9.250 -15.728 1.00 85.94 481 LEU A N 1
ATOM 3704 C CA . LEU A 1 481 ? 9.490 -7.833 -15.356 1.00 85.94 481 LEU A CA 1
ATOM 3705 C C . LEU A 1 481 ? 8.546 -7.475 -14.197 1.00 85.94 481 LEU A C 1
ATOM 3707 O O . LEU A 1 481 ? 8.900 -6.648 -13.358 1.00 85.94 481 LEU A O 1
ATOM 3711 N N . SER A 1 482 ? 7.383 -8.127 -14.128 1.00 90.38 482 SER A N 1
ATOM 3712 C CA . SER A 1 482 ? 6.352 -7.934 -13.099 1.00 90.38 482 SER A CA 1
ATOM 3713 C C . SER A 1 482 ? 6.460 -8.869 -11.884 1.00 90.38 482 SER A C 1
ATOM 3715 O O . SER A 1 482 ? 5.613 -8.793 -10.995 1.00 90.38 482 SER A O 1
ATOM 3717 N N . SER A 1 483 ? 7.448 -9.771 -11.849 1.00 89.38 483 SER A N 1
ATOM 3718 C CA . SER A 1 483 ? 7.504 -10.906 -10.909 1.00 89.38 483 SER A CA 1
ATOM 3719 C C . SER A 1 483 ? 7.661 -10.522 -9.445 1.00 89.38 483 SER A C 1
ATOM 3721 O O . SER A 1 483 ? 7.381 -11.343 -8.577 1.00 89.38 483 SER A O 1
ATOM 3723 N N . ASP A 1 484 ? 8.134 -9.309 -9.189 1.00 87.19 484 ASP A N 1
ATOM 3724 C CA . ASP A 1 484 ? 8.520 -8.863 -7.853 1.00 87.19 484 ASP A CA 1
ATOM 3725 C C . ASP A 1 484 ? 7.308 -8.345 -7.075 1.00 87.19 484 ASP A C 1
ATOM 3727 O O . ASP A 1 484 ? 7.295 -8.418 -5.851 1.00 87.19 484 ASP A O 1
ATOM 3731 N N . GLN A 1 485 ? 6.296 -7.818 -7.780 1.00 91.38 485 GLN A N 1
ATOM 3732 C CA . GLN A 1 485 ? 5.164 -7.137 -7.150 1.00 91.38 485 GLN A CA 1
ATOM 3733 C C . GLN A 1 485 ? 3.848 -7.339 -7.908 1.00 91.38 485 GLN A C 1
ATOM 3735 O O . GLN A 1 485 ? 2.942 -7.973 -7.385 1.00 91.38 485 GLN A O 1
ATOM 3740 N N . LEU A 1 486 ? 3.716 -6.835 -9.141 1.00 95.38 486 LEU A N 1
ATOM 3741 C CA . LEU A 1 486 ? 2.414 -6.807 -9.825 1.00 95.38 486 LEU A CA 1
ATOM 3742 C C . LEU A 1 486 ? 1.843 -8.210 -10.093 1.00 95.38 486 LEU A C 1
ATOM 3744 O O . LEU A 1 486 ? 0.677 -8.462 -9.800 1.00 95.38 486 LEU A O 1
ATOM 3748 N N . LEU A 1 487 ? 2.652 -9.126 -10.634 1.00 95.94 487 LEU A N 1
ATOM 3749 C CA . LEU A 1 487 ? 2.209 -10.493 -10.912 1.00 95.94 487 LEU A CA 1
ATOM 3750 C C . LEU A 1 487 ? 1.812 -11.256 -9.635 1.00 95.94 487 LEU A C 1
ATOM 3752 O O . LEU A 1 487 ? 0.692 -11.770 -9.604 1.00 95.94 487 LEU A O 1
ATOM 3756 N N . PRO A 1 488 ? 2.650 -11.333 -8.581 1.00 96.31 488 PRO A N 1
ATOM 3757 C CA . PRO A 1 488 ? 2.243 -12.010 -7.355 1.00 96.31 488 PRO A CA 1
ATOM 3758 C C . PRO A 1 488 ? 1.030 -11.350 -6.683 1.00 96.31 488 PRO A C 1
ATOM 3760 O O . PRO A 1 488 ? 0.151 -12.072 -6.223 1.00 96.31 488 PRO A O 1
ATOM 3763 N N . SER A 1 489 ? 0.901 -10.017 -6.716 1.00 96.94 489 SER A N 1
ATOM 3764 C CA . SER A 1 489 ? -0.295 -9.325 -6.210 1.00 96.94 489 SER A CA 1
ATOM 3765 C C . SER A 1 489 ? -1.573 -9.699 -6.973 1.00 96.94 489 SER A C 1
ATOM 3767 O O . SER A 1 489 ? -2.621 -9.892 -6.358 1.00 96.94 489 SER A O 1
ATOM 3769 N N . LEU A 1 490 ? -1.500 -9.860 -8.300 1.00 97.75 490 LEU A N 1
ATOM 3770 C CA . LEU A 1 490 ? -2.628 -10.325 -9.116 1.00 97.75 490 LEU A CA 1
ATOM 3771 C C . LEU A 1 490 ? -3.052 -11.755 -8.761 1.00 97.75 490 LEU A C 1
ATOM 3773 O O . LEU A 1 490 ? -4.245 -12.029 -8.633 1.00 97.75 490 LEU A O 1
ATOM 3777 N N . VAL A 1 491 ? -2.082 -12.655 -8.586 1.00 97.50 491 VAL A N 1
ATOM 3778 C CA . VAL A 1 491 ? -2.334 -14.052 -8.199 1.00 97.50 491 VAL A CA 1
ATOM 3779 C C . VAL A 1 491 ? -2.911 -14.125 -6.781 1.00 97.50 491 VAL A C 1
ATOM 3781 O O . VAL A 1 491 ? -3.908 -14.812 -6.567 1.00 97.50 491 VAL A O 1
ATOM 3784 N N . ALA A 1 492 ? -2.351 -13.369 -5.832 1.00 97.50 492 ALA A N 1
ATOM 3785 C CA . ALA A 1 492 ? -2.855 -13.276 -4.462 1.00 97.50 492 ALA A CA 1
ATOM 3786 C C . ALA A 1 492 ? -4.307 -12.780 -4.428 1.00 97.50 492 ALA A C 1
ATOM 3788 O O . ALA A 1 492 ? -5.170 -13.414 -3.821 1.00 97.50 492 ALA A O 1
ATOM 3789 N N . LYS A 1 493 ? -4.605 -11.689 -5.145 1.00 98.19 493 LYS A N 1
ATOM 3790 C CA . LYS A 1 493 ? -5.961 -11.136 -5.237 1.00 98.19 493 LYS A CA 1
ATOM 3791 C C . LYS A 1 493 ? -6.940 -12.125 -5.859 1.00 98.19 493 LYS A C 1
ATOM 3793 O O . LYS A 1 493 ? -8.042 -12.290 -5.349 1.00 98.19 493 LYS A O 1
ATOM 3798 N N . ARG A 1 494 ? -6.538 -12.828 -6.920 1.00 98.19 494 ARG A N 1
ATOM 3799 C CA . ARG A 1 494 ? -7.373 -13.859 -7.545 1.00 98.19 494 ARG A CA 1
ATOM 3800 C C . ARG A 1 494 ? -7.648 -15.031 -6.599 1.00 98.19 494 ARG A C 1
ATOM 3802 O O . ARG A 1 494 ? -8.783 -15.495 -6.546 1.00 98.19 494 ARG A O 1
ATOM 3809 N N . ALA A 1 495 ? -6.653 -15.472 -5.828 1.00 98.06 495 ALA A N 1
ATOM 3810 C CA . ALA A 1 495 ? -6.842 -16.497 -4.803 1.00 98.06 495 ALA A CA 1
ATOM 3811 C C . ALA A 1 495 ? -7.866 -16.058 -3.740 1.00 98.06 495 ALA A C 1
ATOM 3813 O O . ALA A 1 495 ? -8.765 -16.828 -3.407 1.00 98.06 495 ALA A O 1
ATOM 3814 N N . LEU A 1 496 ? -7.775 -14.811 -3.261 1.00 98.12 496 LEU A N 1
ATOM 3815 C CA . LEU A 1 496 ? -8.740 -14.236 -2.316 1.00 98.12 496 LEU A CA 1
ATOM 3816 C C . LEU A 1 496 ? -10.155 -14.182 -2.902 1.00 98.12 496 LEU A C 1
ATOM 3818 O O . LEU A 1 496 ? -11.099 -14.619 -2.251 1.00 98.12 496 LEU A O 1
ATOM 3822 N N . LEU A 1 497 ? -10.302 -13.733 -4.150 1.00 98.12 497 LEU A N 1
ATOM 3823 C CA . LEU A 1 497 ? -11.598 -13.682 -4.834 1.00 98.12 497 LEU A CA 1
ATOM 3824 C C . LEU A 1 497 ? -12.201 -15.080 -5.052 1.00 98.12 497 LEU A C 1
ATOM 3826 O O . LEU A 1 497 ? -13.411 -15.262 -4.923 1.00 98.12 497 LEU A O 1
ATOM 3830 N N . PHE A 1 498 ? -11.380 -16.097 -5.335 1.00 98.06 498 PHE A N 1
ATOM 3831 C CA . PHE A 1 498 ? -11.848 -17.485 -5.368 1.00 98.06 498 PHE A CA 1
ATOM 3832 C C . PHE A 1 498 ? -12.310 -17.973 -3.994 1.00 98.06 498 PHE A C 1
ATOM 3834 O O . PHE A 1 498 ? -13.314 -18.673 -3.918 1.00 98.06 498 PHE A O 1
ATOM 3841 N N . ALA A 1 499 ? -11.638 -17.594 -2.907 1.00 97.50 499 ALA A N 1
ATOM 3842 C CA . ALA A 1 499 ? -12.106 -17.932 -1.566 1.00 97.50 499 ALA A CA 1
ATOM 3843 C C . ALA A 1 499 ? -13.439 -17.233 -1.244 1.00 97.50 499 ALA A C 1
ATOM 3845 O O . ALA A 1 499 ? -14.384 -17.901 -0.838 1.00 97.50 499 ALA A O 1
ATOM 3846 N N . ALA A 1 500 ? -13.541 -15.930 -1.521 1.00 96.81 500 ALA A N 1
ATOM 3847 C CA . ALA A 1 500 ? -14.742 -15.121 -1.303 1.00 96.81 500 ALA A CA 1
ATOM 3848 C C . ALA A 1 500 ? -15.973 -15.632 -2.075 1.00 96.81 500 ALA A C 1
ATOM 3850 O O . ALA A 1 500 ? -17.092 -15.538 -1.588 1.00 96.81 500 ALA A O 1
ATOM 3851 N N . THR A 1 501 ? -15.771 -16.212 -3.262 1.00 97.06 501 THR A N 1
ATOM 3852 C CA . THR A 1 501 ? -16.841 -16.772 -4.113 1.00 97.06 501 THR A CA 1
ATOM 3853 C C . THR A 1 501 ? -17.103 -18.266 -3.872 1.00 97.06 501 THR A C 1
ATOM 3855 O O . THR A 1 501 ? -17.787 -18.915 -4.664 1.00 97.06 501 THR A O 1
ATOM 3858 N N . GLY A 1 502 ? -16.546 -18.854 -2.806 1.00 95.69 502 GLY A N 1
ATOM 3859 C CA . GLY A 1 502 ? -16.750 -20.263 -2.445 1.00 95.69 502 GLY A CA 1
ATOM 3860 C C . GLY A 1 502 ? -15.929 -21.273 -3.263 1.00 95.69 502 GLY A C 1
ATOM 3861 O O . GLY A 1 502 ? -16.007 -22.483 -3.037 1.00 95.69 502 GLY A O 1
ATOM 3862 N N . ARG A 1 503 ? -15.079 -20.816 -4.191 1.00 96.88 503 ARG A N 1
ATOM 3863 C CA . ARG A 1 503 ? -14.176 -21.642 -5.016 1.00 96.88 503 ARG A CA 1
ATOM 3864 C C . ARG A 1 503 ? -12.902 -22.018 -4.249 1.00 96.88 503 ARG A C 1
ATOM 3866 O O . ARG A 1 503 ? -11.776 -21.767 -4.678 1.00 96.88 503 ARG A O 1
ATOM 3873 N N . HIS A 1 504 ? -13.068 -22.657 -3.091 1.00 96.06 504 HIS A N 1
ATOM 3874 C CA . HIS A 1 504 ? -11.992 -22.897 -2.120 1.00 96.06 504 HIS A CA 1
ATOM 3875 C C . HIS A 1 504 ? -10.800 -23.707 -2.665 1.00 96.06 504 HIS A C 1
ATOM 3877 O O . HIS A 1 504 ? -9.662 -23.491 -2.246 1.00 96.06 504 HIS A O 1
ATOM 3883 N N . ALA A 1 505 ? -11.050 -24.671 -3.558 1.00 94.75 505 ALA A N 1
ATOM 3884 C CA . ALA A 1 505 ? -9.995 -25.492 -4.155 1.00 94.75 505 ALA A CA 1
ATOM 3885 C C . ALA A 1 505 ? -9.108 -24.669 -5.104 1.00 94.75 505 ALA A C 1
ATOM 3887 O O . ALA A 1 505 ? -7.882 -24.751 -5.020 1.00 94.75 505 ALA A O 1
ATOM 3888 N N . ASP A 1 506 ? -9.723 -23.824 -5.936 1.00 95.62 506 ASP A N 1
ATOM 3889 C CA . ASP A 1 506 ? -9.012 -22.914 -6.838 1.00 95.62 506 ASP A CA 1
ATOM 3890 C C . ASP A 1 506 ? -8.205 -21.885 -6.047 1.00 95.62 506 ASP A C 1
ATOM 3892 O O . ASP A 1 506 ? -7.039 -21.650 -6.351 1.00 95.62 506 ASP A O 1
ATOM 3896 N N . ALA A 1 507 ? -8.791 -21.340 -4.978 1.00 96.75 507 ALA A N 1
ATOM 3897 C CA . ALA A 1 507 ? -8.124 -20.403 -4.081 1.00 96.75 507 ALA A CA 1
ATOM 3898 C C . ALA A 1 507 ? -6.824 -20.983 -3.494 1.00 96.75 507 ALA A C 1
ATOM 3900 O O . ALA A 1 507 ? -5.765 -20.357 -3.563 1.00 96.75 507 ALA A O 1
ATOM 3901 N N . ARG A 1 508 ? -6.878 -22.219 -2.972 1.00 95.50 508 ARG A N 1
ATOM 3902 C CA . ARG A 1 508 ? -5.690 -22.922 -2.457 1.00 95.50 508 ARG A CA 1
ATOM 3903 C C . ARG A 1 508 ? -4.666 -23.210 -3.549 1.00 95.50 508 ARG A C 1
ATOM 3905 O O . ARG A 1 508 ? -3.475 -23.053 -3.303 1.00 95.50 508 ARG A O 1
ATOM 3912 N N . ALA A 1 509 ? -5.108 -23.626 -4.735 1.00 94.62 509 ALA A N 1
ATOM 3913 C CA . ALA A 1 509 ? -4.204 -23.929 -5.840 1.00 94.62 509 ALA A CA 1
ATOM 3914 C C . ALA A 1 509 ? -3.466 -22.679 -6.348 1.00 94.62 509 ALA A C 1
ATOM 3916 O O . ALA A 1 509 ? -2.254 -22.729 -6.559 1.00 94.62 509 ALA A O 1
ATOM 3917 N N . GLU A 1 510 ? -4.171 -21.556 -6.497 1.00 95.38 510 GLU A N 1
ATOM 3918 C CA . GLU A 1 510 ? -3.574 -20.265 -6.858 1.00 95.38 510 GLU A CA 1
ATOM 3919 C C . GLU A 1 510 ? -2.560 -19.802 -5.813 1.00 95.38 510 GLU A C 1
ATOM 3921 O O . GLU A 1 510 ? -1.455 -19.380 -6.154 1.00 95.38 510 GLU A O 1
ATOM 3926 N N . PHE A 1 511 ? -2.893 -19.934 -4.530 1.00 96.06 511 PHE A N 1
ATOM 3927 C CA . PHE A 1 511 ? -1.976 -19.539 -3.469 1.00 96.06 511 PHE A CA 1
ATOM 3928 C C . PHE A 1 511 ? -0.758 -20.462 -3.357 1.00 96.06 511 PHE A C 1
ATOM 3930 O O . PHE A 1 511 ? 0.357 -19.990 -3.140 1.00 96.06 511 PHE A O 1
ATOM 3937 N N . ALA A 1 512 ? -0.931 -21.771 -3.553 1.00 93.19 512 ALA A N 1
ATOM 3938 C CA . ALA A 1 512 ? 0.187 -22.709 -3.616 1.00 93.19 512 ALA A CA 1
ATOM 3939 C C . ALA A 1 512 ? 1.136 -22.360 -4.774 1.00 93.19 512 ALA A C 1
ATOM 3941 O O . ALA A 1 512 ? 2.354 -22.354 -4.593 1.00 93.19 512 ALA A O 1
ATOM 3942 N N . PHE A 1 513 ? 0.586 -21.990 -5.938 1.00 92.81 513 PHE A N 1
ATOM 3943 C CA . PHE A 1 513 ? 1.375 -21.480 -7.058 1.00 92.81 513 PHE A CA 1
ATOM 3944 C C . PHE A 1 513 ? 2.134 -20.201 -6.677 1.00 92.81 513 PHE A C 1
ATOM 3946 O O . PHE A 1 513 ? 3.337 -20.119 -6.929 1.00 92.81 513 PHE A O 1
ATOM 3953 N N . LEU A 1 514 ? 1.468 -19.232 -6.042 1.00 94.44 514 LEU A N 1
ATOM 3954 C CA . LEU A 1 514 ? 2.096 -17.998 -5.566 1.00 94.44 514 LEU A CA 1
ATOM 3955 C C . LEU A 1 514 ? 3.275 -18.288 -4.628 1.00 94.44 514 LEU A C 1
ATOM 3957 O O . LEU A 1 514 ? 4.378 -17.806 -4.870 1.00 94.44 514 LEU A O 1
ATOM 3961 N N . ALA A 1 515 ? 3.055 -19.099 -3.592 1.00 92.12 515 ALA A N 1
ATOM 3962 C CA . ALA A 1 515 ? 4.068 -19.416 -2.590 1.00 92.12 515 ALA A CA 1
ATOM 3963 C C . ALA A 1 515 ? 5.277 -20.154 -3.187 1.00 92.12 515 ALA A C 1
ATOM 3965 O O . ALA A 1 515 ? 6.410 -19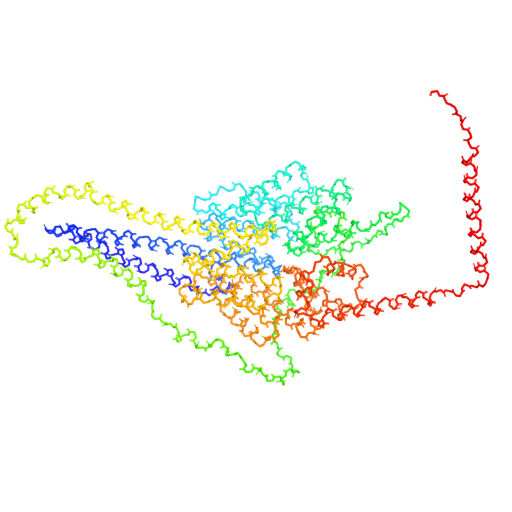.867 -2.810 1.00 92.12 515 ALA A O 1
ATOM 3966 N N . ALA A 1 516 ? 5.047 -21.063 -4.139 1.00 88.88 516 ALA A N 1
ATOM 3967 C CA . ALA A 1 516 ? 6.116 -21.812 -4.793 1.00 88.88 516 ALA A CA 1
ATOM 3968 C C . ALA A 1 516 ? 6.941 -20.954 -5.770 1.00 88.88 516 ALA A C 1
ATOM 3970 O O . ALA A 1 516 ? 8.156 -21.116 -5.853 1.00 88.88 516 ALA A O 1
ATOM 3971 N N . ASN A 1 517 ? 6.298 -20.048 -6.516 1.00 87.75 517 ASN A N 1
ATOM 3972 C CA . ASN A 1 517 ? 6.949 -19.309 -7.607 1.00 87.75 517 ASN A CA 1
ATOM 3973 C C . ASN A 1 517 ? 7.424 -17.903 -7.208 1.00 87.75 517 ASN A C 1
ATOM 3975 O O . ASN A 1 517 ? 8.282 -17.333 -7.882 1.00 87.75 517 ASN A O 1
ATOM 3979 N N . HIS A 1 518 ? 6.882 -17.338 -6.126 1.00 90.25 518 HIS A N 1
ATOM 3980 C CA . HIS A 1 518 ? 7.169 -15.975 -5.672 1.00 90.25 518 HIS A CA 1
ATOM 3981 C C . HIS A 1 518 ? 7.445 -15.907 -4.156 1.00 90.25 518 HIS A C 1
ATOM 3983 O O . HIS A 1 518 ? 6.791 -15.138 -3.448 1.00 90.25 518 HIS A O 1
ATOM 3989 N N . PRO A 1 519 ? 8.432 -16.655 -3.626 1.00 87.62 519 PRO A N 1
ATOM 3990 C CA . PRO A 1 519 ? 8.727 -16.667 -2.188 1.00 87.62 519 PRO A CA 1
ATOM 3991 C C . PRO A 1 519 ? 9.234 -15.317 -1.650 1.00 87.62 519 PRO A C 1
ATOM 3993 O O . PRO A 1 519 ? 9.179 -15.070 -0.449 1.00 87.62 519 PRO A O 1
ATOM 3996 N N . THR A 1 520 ? 9.720 -14.431 -2.527 1.00 85.06 520 THR A N 1
ATOM 3997 C CA . THR A 1 520 ? 10.211 -13.086 -2.180 1.00 85.06 520 THR A CA 1
ATOM 3998 C C . THR A 1 520 ? 9.138 -11.998 -2.285 1.00 85.06 520 THR A C 1
ATOM 4000 O O . THR A 1 520 ? 9.465 -10.816 -2.192 1.00 85.06 520 THR A O 1
ATOM 4003 N N . TYR A 1 521 ? 7.880 -12.358 -2.554 1.00 89.75 521 TYR A N 1
ATOM 4004 C CA . TYR A 1 521 ? 6.784 -11.394 -2.609 1.00 89.75 521 TYR A CA 1
ATOM 4005 C C . TYR A 1 521 ? 6.579 -10.744 -1.232 1.00 89.75 521 TYR A C 1
ATOM 4007 O O . TYR A 1 521 ? 6.360 -11.448 -0.247 1.00 89.75 521 TYR A O 1
ATOM 4015 N N . SER A 1 522 ? 6.639 -9.408 -1.161 1.00 88.50 522 SER A N 1
ATOM 4016 C CA . SER A 1 522 ? 6.633 -8.667 0.112 1.00 88.50 522 SER A CA 1
ATOM 4017 C C . SER A 1 522 ? 5.359 -8.857 0.935 1.00 88.50 522 SER A C 1
ATOM 4019 O O . SER A 1 522 ? 5.387 -8.713 2.152 1.00 88.50 522 SER A O 1
ATOM 4021 N N . SER A 1 523 ? 4.242 -9.207 0.299 1.00 90.50 523 SER A N 1
ATOM 4022 C CA . SER A 1 523 ? 2.972 -9.441 0.989 1.00 90.50 523 SER A CA 1
ATOM 4023 C C . SER A 1 523 ? 2.608 -10.923 1.086 1.00 90.50 523 SER A C 1
ATOM 4025 O O . SER A 1 523 ? 1.464 -11.229 1.394 1.00 90.50 523 SER A O 1
ATOM 4027 N N . LEU A 1 524 ? 3.536 -11.861 0.849 1.00 91.19 524 LEU A N 1
ATOM 4028 C CA . LEU A 1 524 ? 3.211 -13.293 0.805 1.00 91.19 524 LEU A CA 1
ATOM 4029 C C . LEU A 1 524 ? 2.573 -13.802 2.103 1.00 91.19 524 LEU A C 1
ATOM 4031 O O . LEU A 1 524 ? 1.541 -14.473 2.058 1.00 91.19 524 LEU A O 1
ATOM 4035 N N . ASP A 1 525 ? 3.163 -13.477 3.253 1.00 89.25 525 ASP A N 1
ATOM 4036 C CA . ASP A 1 525 ? 2.654 -13.928 4.551 1.00 89.25 525 ASP A CA 1
ATOM 4037 C C . ASP A 1 525 ? 1.342 -13.229 4.924 1.00 89.25 525 ASP A C 1
ATOM 4039 O O . ASP A 1 525 ? 0.439 -13.868 5.468 1.00 89.25 525 ASP A O 1
ATOM 4043 N N . ALA A 1 526 ? 1.204 -11.945 4.573 1.00 90.12 526 ALA A N 1
ATOM 4044 C CA . ALA A 1 526 ? -0.048 -11.211 4.726 1.00 90.12 526 ALA A CA 1
ATOM 4045 C C . ALA A 1 526 ? -1.154 -11.852 3.873 1.00 90.12 526 ALA A C 1
ATOM 4047 O O . ALA A 1 526 ? -2.194 -12.228 4.404 1.00 90.12 526 ALA A O 1
ATOM 4048 N N . SER A 1 527 ? -0.896 -12.103 2.588 1.00 94.00 527 SER A N 1
ATOM 4049 C CA . SER A 1 527 ? -1.833 -12.776 1.685 1.00 94.00 527 SER A CA 1
ATOM 4050 C C . SER A 1 527 ? -2.165 -14.202 2.127 1.00 94.00 527 SER A C 1
ATOM 4052 O O . SER A 1 527 ? -3.308 -14.624 1.965 1.00 94.00 527 SER A O 1
ATOM 4054 N N . ARG A 1 528 ? -1.218 -14.945 2.725 1.00 94.81 528 ARG A N 1
ATOM 4055 C CA . ARG A 1 528 ? -1.492 -16.274 3.309 1.00 94.81 528 ARG A CA 1
ATOM 4056 C C . ARG A 1 528 ? -2.526 -16.172 4.420 1.00 94.81 528 ARG A C 1
ATOM 4058 O O . ARG A 1 528 ? -3.477 -16.950 4.454 1.00 94.81 528 ARG A O 1
ATOM 4065 N N . PHE A 1 529 ? -2.315 -15.226 5.328 1.00 93.69 529 PHE A N 1
ATOM 4066 C CA . PHE A 1 529 ? -3.175 -15.021 6.481 1.00 93.69 529 PHE A CA 1
ATOM 4067 C C . PHE A 1 529 ? -4.564 -14.512 6.068 1.00 93.69 529 PHE A C 1
ATOM 4069 O O . PHE A 1 529 ? -5.568 -15.068 6.504 1.00 93.69 529 PHE A O 1
ATOM 4076 N N . GLN A 1 530 ? -4.629 -13.539 5.154 1.00 95.50 530 GLN A N 1
ATOM 4077 C CA . GLN A 1 530 ? -5.885 -13.059 4.568 1.00 95.50 530 GLN A CA 1
ATOM 4078 C C . GLN A 1 530 ? -6.663 -14.192 3.905 1.00 95.50 530 GLN A C 1
ATOM 4080 O O . GLN A 1 530 ? -7.854 -14.361 4.146 1.00 95.50 530 GLN A O 1
ATOM 4085 N N . LEU A 1 531 ? -5.982 -15.025 3.115 1.00 96.88 531 LEU A N 1
ATOM 4086 C CA . LEU A 1 531 ? -6.621 -16.167 2.481 1.00 96.88 531 LEU A CA 1
ATOM 4087 C C . LEU A 1 531 ? -7.162 -17.156 3.514 1.00 96.88 531 LEU A C 1
ATOM 4089 O O . LEU A 1 531 ? -8.257 -17.680 3.331 1.00 96.88 531 LEU A O 1
ATOM 4093 N N . ALA A 1 532 ? -6.427 -17.404 4.599 1.00 96.44 532 ALA A N 1
ATOM 4094 C CA . ALA A 1 532 ? -6.898 -18.258 5.684 1.00 96.44 532 ALA A CA 1
ATOM 4095 C C . ALA A 1 532 ? -8.154 -17.685 6.365 1.00 96.44 532 ALA A C 1
ATOM 4097 O O . ALA A 1 532 ? -9.095 -18.443 6.601 1.00 96.44 532 ALA A O 1
ATOM 4098 N N . LEU A 1 533 ? -8.199 -16.370 6.618 1.00 96.38 533 LEU A N 1
ATOM 4099 C CA . LEU A 1 533 ? -9.380 -15.688 7.159 1.00 96.38 533 LEU A CA 1
ATOM 4100 C C . LEU A 1 533 ? -10.583 -15.818 6.222 1.00 96.38 533 LEU A C 1
ATOM 4102 O O . LEU A 1 533 ? -11.632 -16.303 6.637 1.00 96.38 533 LEU A O 1
ATOM 4106 N N . VAL A 1 534 ? -10.427 -15.453 4.947 1.00 97.62 534 VAL A N 1
ATOM 4107 C CA . VAL A 1 534 ? -11.520 -15.501 3.963 1.00 97.62 534 VAL A CA 1
ATOM 4108 C C . VAL A 1 534 ? -12.003 -16.938 3.743 1.00 97.62 534 VAL A C 1
ATOM 4110 O O . VAL A 1 534 ? -13.206 -17.172 3.650 1.00 97.62 534 VAL A O 1
ATOM 4113 N N . LEU A 1 535 ? -11.105 -17.931 3.714 1.00 97.44 535 LEU A N 1
ATOM 4114 C CA . LEU A 1 535 ? -11.485 -19.346 3.620 1.00 97.44 535 LEU A CA 1
ATOM 4115 C C . LEU A 1 535 ? -12.253 -19.835 4.854 1.00 97.44 535 LEU A C 1
ATOM 4117 O O . LEU A 1 535 ? -13.197 -20.602 4.699 1.00 97.44 535 LEU A O 1
ATOM 4121 N N . ALA A 1 536 ? -11.854 -19.440 6.065 1.00 97.19 536 ALA A N 1
ATOM 4122 C CA . ALA A 1 536 ? -12.581 -19.811 7.279 1.00 97.19 536 ALA A CA 1
ATOM 4123 C C . ALA A 1 536 ? -13.967 -19.143 7.311 1.00 97.19 536 ALA A C 1
ATOM 4125 O O . ALA A 1 536 ? -14.974 -19.805 7.555 1.00 97.19 536 ALA A O 1
ATOM 4126 N N . ALA A 1 537 ? -14.032 -17.861 6.951 1.00 97.12 537 ALA A N 1
ATOM 4127 C CA . ALA A 1 537 ? -15.262 -17.083 6.898 1.00 97.12 537 ALA A CA 1
ATOM 4128 C C . ALA A 1 537 ? -16.282 -17.592 5.875 1.00 97.12 537 ALA A C 1
ATOM 4130 O O . ALA A 1 537 ? -17.435 -17.831 6.230 1.00 97.12 537 ALA A O 1
ATOM 4131 N N . SER A 1 538 ? -15.852 -17.821 4.633 1.00 96.94 538 SER A N 1
ATOM 4132 C CA . SER A 1 538 ? -16.708 -18.343 3.552 1.00 96.94 538 SER A CA 1
ATOM 4133 C C . SER A 1 538 ? -17.254 -19.745 3.833 1.00 96.94 538 SER A C 1
ATOM 4135 O O . SER A 1 538 ? -18.287 -20.132 3.289 1.00 96.94 538 SER A O 1
ATOM 4137 N N . ARG A 1 539 ? -16.604 -20.504 4.723 1.00 96.81 539 ARG A N 1
ATOM 4138 C CA . ARG A 1 539 ? -17.066 -21.818 5.197 1.00 96.81 539 ARG A CA 1
ATOM 4139 C C . ARG A 1 539 ? -17.948 -21.760 6.441 1.00 96.81 539 ARG A C 1
ATOM 4141 O O . ARG A 1 539 ? -18.489 -22.793 6.820 1.00 96.81 539 ARG A O 1
ATOM 4148 N N . GLY A 1 540 ? -18.058 -20.602 7.091 1.00 96.50 540 GLY A N 1
ATOM 4149 C CA . GLY A 1 540 ? -18.700 -20.482 8.400 1.00 96.50 540 GLY A CA 1
ATOM 4150 C C . GLY A 1 540 ? -17.927 -21.169 9.534 1.00 96.50 540 GLY A C 1
ATOM 4151 O O . GLY A 1 540 ? -18.529 -21.539 10.537 1.00 96.50 540 GLY A O 1
ATOM 4152 N N . ASP A 1 541 ? -16.611 -21.358 9.396 1.00 97.38 541 ASP A N 1
ATOM 4153 C CA . ASP A 1 541 ? -15.757 -21.958 10.429 1.00 97.38 541 ASP A CA 1
ATOM 4154 C C . ASP A 1 541 ? -15.369 -20.902 11.481 1.00 97.38 541 ASP A C 1
ATOM 4156 O O . ASP A 1 541 ? -14.303 -20.276 11.423 1.00 97.38 541 ASP A O 1
ATOM 4160 N N . LEU A 1 542 ? -16.291 -20.656 12.417 1.00 96.62 542 LEU A N 1
ATOM 4161 C CA . LEU A 1 542 ? -16.163 -19.616 13.444 1.00 96.62 542 LEU A CA 1
ATOM 4162 C C . LEU A 1 542 ? -15.012 -19.895 14.418 1.00 96.62 542 LEU A C 1
ATOM 4164 O O . LEU A 1 542 ? -14.292 -18.972 14.794 1.00 96.62 542 LEU A O 1
ATOM 4168 N N . GLU A 1 543 ? -14.789 -21.160 14.782 1.00 96.12 543 GLU A N 1
ATOM 4169 C CA . GLU A 1 543 ? -13.690 -21.551 15.672 1.00 96.12 543 GLU A CA 1
ATOM 4170 C C . GLU A 1 543 ? -12.332 -21.281 15.026 1.00 96.12 543 GLU A C 1
ATOM 4172 O O . GLU A 1 543 ? -11.437 -20.698 15.649 1.00 96.12 543 GLU A O 1
ATOM 4177 N N . ARG A 1 544 ? -12.174 -21.626 13.740 1.00 95.50 544 ARG A N 1
ATOM 4178 C CA . ARG A 1 544 ? -10.942 -21.311 13.016 1.00 95.50 544 ARG A CA 1
ATOM 4179 C C . ARG A 1 544 ? -10.746 -19.809 12.863 1.00 95.50 544 ARG A C 1
ATOM 4181 O O . ARG A 1 544 ? -9.616 -19.349 13.020 1.00 95.50 544 ARG A O 1
ATOM 4188 N N . LEU A 1 545 ? -11.806 -19.046 12.591 1.00 95.25 545 LEU A N 1
ATOM 4189 C CA . LEU A 1 545 ? -11.735 -17.583 12.569 1.00 95.25 545 LEU A CA 1
ATOM 4190 C C . LEU A 1 545 ? -11.299 -17.009 13.920 1.00 95.25 545 LEU A C 1
ATOM 4192 O O . LEU A 1 545 ? -10.446 -16.128 13.949 1.00 95.25 545 LEU A O 1
ATOM 4196 N N . ALA A 1 546 ? -11.829 -17.518 15.031 1.00 93.81 546 ALA A N 1
ATOM 4197 C CA . ALA A 1 546 ? -11.454 -17.075 16.370 1.00 93.81 546 ALA A CA 1
ATOM 4198 C C . ALA A 1 546 ? -10.015 -17.458 16.751 1.00 93.81 546 ALA A C 1
ATOM 4200 O O . ALA A 1 546 ? -9.354 -16.722 17.485 1.00 93.81 546 ALA A O 1
ATOM 4201 N N . ALA A 1 547 ? -9.509 -18.585 16.246 1.00 92.62 547 ALA A N 1
ATOM 4202 C CA . ALA A 1 547 ? -8.103 -18.956 16.381 1.00 92.62 547 ALA A CA 1
ATOM 4203 C C . ALA A 1 547 ? -7.196 -18.047 15.533 1.00 92.62 547 ALA A C 1
ATOM 4205 O O . ALA A 1 547 ? -6.177 -17.555 16.017 1.00 92.62 547 ALA A O 1
ATOM 4206 N N . LEU A 1 548 ? -7.577 -17.773 14.280 1.00 92.94 548 LEU A N 1
ATOM 4207 C CA . LEU A 1 548 ? -6.842 -16.861 13.401 1.00 92.94 548 LEU A CA 1
ATOM 4208 C C . LEU A 1 548 ? -6.860 -15.425 13.935 1.00 92.94 548 LEU A C 1
ATOM 4210 O O . LEU A 1 548 ? -5.838 -14.750 13.874 1.00 92.94 548 LEU A O 1
ATOM 4214 N N . SER A 1 549 ? -7.971 -14.964 14.512 1.00 91.25 549 SER A N 1
ATOM 4215 C CA . SER A 1 549 ? -8.068 -13.614 15.068 1.00 91.25 549 SER A CA 1
ATOM 4216 C C . SER A 1 549 ? -7.093 -13.402 16.226 1.00 91.25 549 SER A C 1
ATOM 4218 O O . SER A 1 549 ? -6.447 -12.357 16.281 1.00 91.25 549 SER A O 1
ATOM 4220 N N . GLN A 1 550 ? -6.876 -14.423 17.061 1.00 87.88 550 GLN A N 1
ATOM 4221 C CA . GLN A 1 550 ? -5.820 -14.421 18.081 1.00 87.88 550 GLN A CA 1
ATOM 4222 C C . GLN A 1 550 ? -4.422 -14.374 17.447 1.00 87.88 550 GLN A C 1
ATOM 4224 O O . GLN A 1 550 ? -3.551 -13.651 17.920 1.00 87.88 550 GLN A O 1
ATOM 4229 N N . GLN A 1 551 ? -4.209 -15.068 16.329 1.00 87.25 551 GLN A N 1
ATOM 4230 C CA . GLN A 1 551 ? -2.945 -15.034 15.580 1.00 87.25 551 GLN A CA 1
ATOM 4231 C C . GLN A 1 551 ? -2.723 -13.744 14.780 1.00 87.25 551 GLN A C 1
ATOM 4233 O O . GLN A 1 551 ? -1.628 -13.550 14.240 1.00 87.25 551 GLN A O 1
ATOM 4238 N N . THR A 1 552 ? -3.721 -12.853 14.703 1.00 83.94 552 THR A N 1
ATOM 4239 C CA . THR A 1 552 ? -3.562 -11.553 14.041 1.00 83.94 552 THR A CA 1
ATOM 4240 C C . THR A 1 552 ? -2.364 -10.828 14.625 1.00 83.94 552 THR A C 1
ATOM 4242 O O . THR A 1 552 ? -1.605 -10.263 13.854 1.00 83.94 552 THR A O 1
ATOM 4245 N N . GLY A 1 553 ? -2.133 -10.903 15.946 1.00 63.78 553 GLY A N 1
ATOM 4246 C CA . GLY A 1 553 ? -0.815 -10.664 16.553 1.00 63.78 553 GLY A CA 1
ATOM 4247 C C . GLY A 1 553 ? -0.143 -9.333 16.196 1.00 63.78 553 GLY A C 1
ATOM 4248 O O . GLY A 1 553 ? 1.080 -9.229 16.258 1.00 63.78 553 GLY A O 1
ATOM 4249 N N . GLY A 1 554 ? -0.914 -8.323 15.777 1.00 69.00 554 GLY A N 1
ATOM 4250 C CA . GLY A 1 554 ? -0.368 -7.055 15.304 1.00 69.00 554 GLY A CA 1
ATOM 4251 C C . GLY A 1 554 ? 0.074 -7.004 13.830 1.00 69.00 554 GLY A C 1
ATOM 4252 O O . GLY A 1 554 ? 0.764 -6.063 13.435 1.00 69.00 554 GLY A O 1
ATOM 4253 N N . ARG A 1 555 ? -0.299 -7.999 13.020 1.00 81.19 555 ARG A N 1
ATOM 4254 C CA . ARG A 1 555 ? -0.145 -8.011 11.560 1.00 81.19 555 ARG A CA 1
ATOM 4255 C C . ARG A 1 555 ? -0.948 -6.872 10.941 1.00 81.19 555 ARG A C 1
ATOM 4257 O O . ARG A 1 555 ? -2.058 -6.564 11.366 1.00 81.19 555 ARG A O 1
ATOM 4264 N N . VAL A 1 556 ? -0.409 -6.273 9.887 1.00 77.31 556 VAL A N 1
ATOM 4265 C CA . VAL A 1 556 ? -1.131 -5.246 9.132 1.00 77.31 556 VAL A CA 1
ATOM 4266 C C . VAL A 1 556 ? -2.173 -5.927 8.250 1.00 77.31 556 VAL A C 1
ATOM 4268 O O . VAL A 1 556 ? -1.831 -6.582 7.269 1.00 77.31 556 VAL A O 1
ATOM 4271 N N . LEU A 1 557 ? -3.443 -5.766 8.617 1.00 87.25 557 LEU A N 1
ATOM 4272 C CA . LEU A 1 557 ? -4.587 -6.226 7.834 1.00 87.25 557 LEU A CA 1
ATOM 4273 C C . LEU A 1 557 ? -5.322 -5.038 7.205 1.00 87.25 557 LEU A C 1
ATOM 4275 O O . LEU A 1 557 ? -5.467 -4.005 7.868 1.00 87.25 557 LEU A O 1
ATOM 4279 N N . PRO A 1 558 ? -5.846 -5.166 5.978 1.00 89.81 558 PRO A N 1
ATOM 4280 C CA . PRO A 1 558 ? -6.917 -4.305 5.491 1.00 89.81 558 PRO A CA 1
ATOM 4281 C C . PRO A 1 558 ? -8.109 -4.298 6.448 1.00 89.81 558 PRO A C 1
ATOM 4283 O O . PRO A 1 558 ? -8.321 -5.252 7.195 1.00 89.81 558 PRO A O 1
ATOM 4286 N N . VAL A 1 559 ? -8.913 -3.235 6.416 1.00 90.75 559 VAL A N 1
ATOM 4287 C CA . VAL A 1 559 ? -10.052 -3.101 7.338 1.00 90.75 559 VAL A CA 1
ATOM 4288 C C . VAL A 1 559 ? -11.083 -4.209 7.208 1.00 90.75 559 VAL A C 1
ATOM 4290 O O . VAL A 1 559 ? -11.572 -4.678 8.229 1.00 90.75 559 VAL A O 1
ATOM 4293 N N . PHE A 1 560 ? -11.370 -4.667 5.991 1.00 93.38 560 PHE A N 1
ATOM 4294 C CA . PHE A 1 560 ? -12.292 -5.783 5.777 1.00 93.38 560 PHE A CA 1
ATOM 4295 C C . PHE A 1 560 ? -11.816 -7.042 6.512 1.00 93.38 560 PHE A C 1
ATOM 4297 O O . PHE A 1 560 ? -12.593 -7.668 7.225 1.00 93.38 560 PHE A O 1
ATOM 4304 N N . ASP A 1 561 ? -10.524 -7.359 6.414 1.00 94.12 561 ASP A N 1
ATOM 4305 C CA . ASP A 1 561 ? -9.927 -8.536 7.048 1.00 94.12 561 ASP A CA 1
ATOM 4306 C C . ASP A 1 561 ? -9.818 -8.382 8.578 1.00 94.12 561 ASP A C 1
ATOM 4308 O O . ASP A 1 561 ? -10.035 -9.341 9.317 1.00 94.12 561 ASP A O 1
ATOM 4312 N N . ASP A 1 562 ? -9.516 -7.174 9.068 1.00 92.94 562 ASP A N 1
ATOM 4313 C CA . ASP A 1 562 ? -9.480 -6.847 10.503 1.00 92.94 562 ASP A CA 1
ATOM 4314 C C . ASP A 1 562 ? -10.866 -6.960 11.152 1.00 92.94 562 ASP A C 1
ATOM 4316 O O . ASP A 1 562 ? -11.024 -7.555 12.224 1.00 92.94 562 ASP A O 1
ATOM 4320 N N . LEU A 1 563 ? -11.891 -6.428 10.479 1.00 94.31 563 LEU A N 1
ATOM 4321 C CA . LEU A 1 563 ? -13.271 -6.544 10.927 1.00 94.31 563 LEU A CA 1
ATOM 4322 C C . LEU A 1 563 ? -13.743 -7.998 10.850 1.00 94.31 563 LEU A C 1
ATOM 4324 O O . LEU A 1 563 ? -14.376 -8.476 11.787 1.00 94.31 563 LEU A O 1
ATOM 4328 N N . LEU A 1 564 ? -13.376 -8.726 9.792 1.00 95.94 564 LEU A N 1
ATOM 4329 C CA . LEU A 1 564 ? -13.684 -10.146 9.644 1.00 95.94 564 LEU A CA 1
ATOM 4330 C C . LEU A 1 564 ? -13.094 -10.980 10.791 1.00 95.94 564 LEU A C 1
ATOM 4332 O O . LEU A 1 564 ? -13.795 -11.802 11.381 1.00 95.94 564 LEU A O 1
ATOM 4336 N N . ALA A 1 565 ? -11.833 -10.737 11.156 1.00 94.69 565 ALA A N 1
ATOM 4337 C CA . ALA A 1 565 ? -11.190 -11.387 12.295 1.00 94.69 565 ALA A CA 1
ATOM 4338 C C . ALA A 1 565 ? -11.877 -11.028 13.627 1.00 94.69 565 ALA A C 1
ATOM 4340 O O . ALA A 1 565 ? -12.135 -11.907 14.454 1.00 94.69 565 ALA A O 1
ATOM 4341 N N . SER A 1 566 ? -12.212 -9.750 13.824 1.00 93.88 566 SER A N 1
ATOM 4342 C CA . SER A 1 566 ? -12.855 -9.259 15.050 1.00 93.88 566 SER A CA 1
ATOM 4343 C C . SER A 1 566 ? -14.276 -9.809 15.227 1.00 93.88 566 SER A C 1
ATOM 4345 O O . SER A 1 566 ? -14.627 -10.271 16.312 1.00 93.88 566 SER A O 1
ATOM 4347 N N . LEU A 1 567 ? -15.076 -9.829 14.156 1.00 96.44 567 LEU A N 1
ATOM 4348 C CA . LEU A 1 567 ? -16.402 -10.451 14.138 1.00 96.44 567 LEU A CA 1
ATOM 4349 C C . LEU A 1 567 ? -16.306 -11.960 14.349 1.00 96.44 567 LEU A C 1
ATOM 4351 O O . LEU A 1 567 ? -17.097 -12.518 15.101 1.00 96.44 567 LEU A O 1
ATOM 4355 N N . GLY A 1 568 ? -15.316 -12.620 13.738 1.00 96.06 568 GLY A N 1
ATOM 4356 C CA . GLY A 1 568 ? -15.039 -14.042 13.946 1.00 96.06 568 GLY A CA 1
ATOM 4357 C C . GLY A 1 568 ? -14.818 -14.388 15.415 1.00 96.06 568 GLY A C 1
ATOM 4358 O O . GLY A 1 568 ? -15.416 -15.328 15.935 1.00 96.06 568 GLY A O 1
ATOM 4359 N N . HIS A 1 569 ? -14.014 -13.576 16.107 1.00 94.25 569 HIS A N 1
ATOM 4360 C CA . HIS A 1 569 ? -13.818 -13.702 17.549 1.00 94.25 569 HIS A CA 1
ATOM 4361 C C . HIS A 1 569 ? -15.125 -13.511 18.332 1.00 94.25 569 HIS A C 1
ATOM 4363 O O . HIS A 1 569 ? -15.442 -14.321 19.201 1.00 94.25 569 HIS A O 1
ATOM 4369 N N . ALA A 1 570 ? -15.885 -12.463 17.998 1.00 95.00 570 ALA A N 1
ATOM 4370 C CA . ALA A 1 570 ? -17.155 -12.131 18.639 1.00 95.00 570 ALA A CA 1
ATOM 4371 C C . ALA A 1 570 ? -18.195 -13.246 18.514 1.00 95.00 570 ALA A C 1
ATOM 4373 O O . ALA A 1 570 ? -18.854 -13.593 19.489 1.00 95.00 570 ALA A O 1
ATOM 4374 N N . ALA A 1 571 ? -18.332 -13.801 17.311 1.00 96.56 571 ALA A N 1
ATOM 4375 C CA . ALA A 1 571 ? -19.327 -14.812 16.998 1.00 96.56 571 ALA A CA 1
ATOM 4376 C C . ALA A 1 571 ? -19.000 -16.163 17.646 1.00 96.56 571 ALA A C 1
ATOM 4378 O O . ALA A 1 571 ? -19.901 -16.830 18.141 1.00 96.56 571 ALA A O 1
ATOM 4379 N N . ALA A 1 572 ? -17.725 -16.564 17.675 1.00 96.25 572 ALA A N 1
ATOM 4380 C CA . ALA A 1 572 ? -17.323 -17.826 18.298 1.00 96.25 572 ALA A CA 1
ATOM 4381 C C . ALA A 1 572 ? -17.330 -17.762 19.834 1.00 96.25 572 ALA A C 1
ATOM 4383 O O . ALA A 1 572 ? -17.540 -18.771 20.501 1.00 96.25 572 ALA A O 1
ATOM 4384 N N . ARG A 1 573 ? -17.049 -16.587 20.416 1.00 94.75 573 ARG A N 1
ATOM 4385 C CA . ARG A 1 573 ? -16.885 -16.415 21.869 1.00 94.75 573 ARG A CA 1
ATOM 4386 C C . ARG A 1 573 ? -17.656 -15.198 22.385 1.00 94.75 573 ARG A C 1
ATOM 4388 O O . ARG A 1 573 ? -17.038 -14.263 22.902 1.00 94.75 573 ARG A O 1
ATOM 4395 N N . PRO A 1 574 ? -18.997 -15.209 22.314 1.00 94.19 574 PRO A N 1
ATOM 4396 C CA . PRO A 1 574 ? -19.807 -14.044 22.659 1.00 94.19 574 PRO A CA 1
ATOM 4397 C C . PRO A 1 574 ? -19.621 -13.596 24.112 1.00 94.19 574 PRO A C 1
ATOM 4399 O O . PRO A 1 574 ? -19.478 -12.406 24.371 1.00 94.19 574 PRO A O 1
ATOM 4402 N N . HIS A 1 575 ? -19.503 -14.537 25.054 1.00 90.12 575 HIS A N 1
ATOM 4403 C CA . HIS A 1 575 ? -19.309 -14.224 26.476 1.00 90.12 575 HIS A CA 1
ATOM 4404 C C . HIS A 1 575 ? -17.909 -13.684 26.815 1.00 90.12 575 HIS A C 1
ATOM 4406 O O . HIS A 1 575 ? -17.730 -13.052 27.853 1.00 90.12 575 HIS A O 1
ATOM 4412 N N . ALA A 1 576 ? -16.904 -13.933 25.966 1.00 88.69 576 ALA A N 1
ATOM 4413 C CA . ALA A 1 576 ? -15.560 -13.382 26.154 1.00 88.69 576 ALA A CA 1
ATOM 4414 C C . ALA A 1 576 ? -15.463 -11.928 25.663 1.00 88.69 576 ALA A C 1
ATOM 4416 O O . ALA A 1 576 ? -14.510 -11.219 25.992 1.00 88.69 576 ALA A O 1
ATOM 4417 N N . MET A 1 577 ? -16.441 -11.478 24.871 1.00 87.38 577 MET A N 1
ATOM 4418 C CA . MET A 1 577 ? -16.479 -10.132 24.331 1.00 87.38 577 MET A CA 1
ATOM 4419 C C . MET A 1 577 ? -17.146 -9.169 25.313 1.00 87.38 577 MET A C 1
ATOM 4421 O O . MET A 1 577 ? -18.312 -9.310 25.671 1.00 87.38 577 MET A O 1
ATOM 4425 N N . GLY A 1 578 ? -16.415 -8.130 25.715 1.00 86.50 578 GLY A N 1
ATOM 4426 C CA . GLY A 1 578 ? -16.994 -7.049 26.506 1.00 86.50 578 GLY A CA 1
ATOM 4427 C C . GLY A 1 578 ? -18.076 -6.280 25.725 1.00 86.50 578 GLY A C 1
ATOM 4428 O O . GLY A 1 578 ? -17.953 -6.116 24.506 1.00 86.50 578 GLY A O 1
ATOM 4429 N N . PRO A 1 579 ? -19.093 -5.715 26.406 1.00 86.81 579 PRO A N 1
ATOM 4430 C CA . PRO A 1 579 ? -20.205 -5.008 25.758 1.00 86.81 579 PRO A CA 1
ATOM 4431 C C . PRO A 1 579 ? -19.746 -3.815 24.905 1.00 86.81 579 PRO A C 1
ATOM 4433 O O . PRO A 1 579 ? -20.360 -3.505 23.889 1.00 86.81 579 PRO A O 1
ATOM 4436 N N . GLY A 1 580 ? -18.635 -3.169 25.278 1.00 86.25 580 GLY A N 1
ATOM 4437 C CA . GLY A 1 580 ? -18.064 -2.062 24.508 1.00 86.25 580 GLY A CA 1
ATOM 4438 C C . GLY A 1 580 ? -17.478 -2.483 23.156 1.00 86.25 580 GLY A C 1
ATOM 4439 O O . GLY A 1 580 ? -17.655 -1.774 22.170 1.00 86.25 580 GLY A O 1
ATOM 4440 N N . GLU A 1 581 ? -16.811 -3.639 23.082 1.00 87.69 581 GLU A N 1
ATOM 4441 C CA . GLU A 1 581 ? -16.247 -4.143 21.819 1.00 87.69 581 GLU A CA 1
ATOM 4442 C C . GLU A 1 581 ? -17.358 -4.594 20.867 1.00 87.69 581 GLU A C 1
ATOM 4444 O O . GLU A 1 581 ? -17.309 -4.315 19.670 1.00 87.69 581 GLU A O 1
ATOM 4449 N N . ARG A 1 582 ? -18.413 -5.203 21.415 1.00 92.19 582 ARG A N 1
ATOM 4450 C CA . ARG A 1 582 ? -19.618 -5.544 20.663 1.00 92.19 582 ARG A CA 1
ATOM 4451 C C . ARG A 1 582 ? -20.288 -4.306 20.065 1.00 92.19 582 ARG A C 1
ATOM 4453 O O . ARG A 1 582 ? -20.496 -4.255 18.857 1.00 92.19 582 ARG A O 1
ATOM 4460 N N . ALA A 1 583 ? -20.575 -3.300 20.893 1.00 90.38 583 ALA A N 1
ATOM 4461 C CA . ALA A 1 583 ? -21.197 -2.057 20.440 1.00 90.38 583 ALA A CA 1
ATOM 4462 C C . ALA A 1 583 ? -20.347 -1.349 19.370 1.00 90.38 583 ALA A C 1
ATOM 4464 O O . ALA A 1 583 ? -20.887 -0.767 18.431 1.00 90.38 583 ALA A O 1
ATOM 4465 N N . ARG A 1 584 ? -19.010 -1.437 19.466 1.00 90.56 584 ARG A N 1
ATOM 4466 C CA . ARG A 1 584 ? -18.099 -0.949 18.421 1.00 90.56 584 ARG A CA 1
ATOM 4467 C C . ARG A 1 584 ? -18.293 -1.703 17.107 1.00 90.56 584 ARG A C 1
ATOM 4469 O O . ARG A 1 584 ? -18.393 -1.062 16.069 1.00 90.56 584 ARG A O 1
ATOM 4476 N N . LEU A 1 585 ? -18.320 -3.035 17.138 1.00 94.75 585 LEU A N 1
ATOM 4477 C CA . LEU A 1 585 ? -18.513 -3.861 15.942 1.00 94.75 585 LEU A CA 1
ATOM 4478 C C . LEU A 1 585 ? -19.867 -3.598 15.273 1.00 94.75 585 LEU A C 1
ATOM 4480 O O . LEU A 1 585 ? -19.922 -3.444 14.057 1.00 94.75 585 LEU A O 1
ATOM 4484 N N . GLU A 1 586 ? -20.935 -3.474 16.060 1.00 95.31 586 GLU A N 1
ATOM 4485 C CA . GLU A 1 586 ? -22.266 -3.109 15.561 1.00 95.31 586 GLU A CA 1
ATOM 4486 C C . GLU A 1 586 ? -22.262 -1.710 14.929 1.00 95.31 586 GLU A C 1
ATOM 4488 O O . GLU A 1 586 ? -22.790 -1.526 13.836 1.00 95.31 586 GLU A O 1
ATOM 4493 N N . ALA A 1 587 ? -21.611 -0.728 15.561 1.00 91.69 587 ALA A N 1
ATOM 4494 C CA . ALA A 1 587 ? -21.461 0.607 14.986 1.00 91.69 587 ALA A CA 1
ATOM 4495 C C . ALA A 1 587 ? -20.618 0.600 13.699 1.00 91.69 587 ALA A C 1
ATOM 4497 O O . ALA A 1 587 ? -20.985 1.259 12.735 1.00 91.69 587 ALA A O 1
ATOM 4498 N N . GLU A 1 588 ? -19.509 -0.149 13.642 1.00 92.12 588 GLU A N 1
ATOM 4499 C CA . GLU A 1 588 ? -18.695 -0.287 12.424 1.00 92.12 588 GLU A CA 1
ATOM 4500 C C . GLU A 1 588 ? -19.484 -0.904 11.262 1.00 92.12 588 GLU A C 1
ATOM 4502 O O . GLU A 1 588 ? -19.381 -0.396 10.147 1.00 92.12 588 GLU A O 1
ATOM 4507 N N . LEU A 1 589 ? -20.316 -1.916 11.523 1.00 94.88 589 LEU A N 1
ATOM 4508 C CA . LEU A 1 589 ? -21.203 -2.508 10.517 1.00 94.88 589 LEU A CA 1
ATOM 4509 C C . LEU A 1 589 ? -22.315 -1.555 10.063 1.00 94.88 589 LEU A C 1
ATOM 4511 O O . LEU A 1 589 ? -22.627 -1.503 8.877 1.00 94.88 589 LEU A O 1
ATOM 4515 N N . ASN A 1 590 ? -22.909 -0.803 10.991 1.00 94.31 590 ASN A N 1
ATOM 4516 C CA . ASN A 1 590 ? -24.002 0.120 10.682 1.00 94.31 590 ASN A CA 1
ATOM 4517 C C . ASN A 1 590 ? -23.523 1.389 9.959 1.00 94.31 590 ASN A C 1
ATOM 4519 O O . ASN A 1 590 ? -24.248 1.935 9.128 1.00 94.31 590 ASN A O 1
ATOM 4523 N N . ASP A 1 591 ? -22.321 1.871 10.282 1.00 90.88 591 ASP A N 1
ATOM 4524 C CA . ASP A 1 591 ? -21.775 3.118 9.741 1.00 90.88 591 ASP A CA 1
ATOM 4525 C C . ASP A 1 591 ? -21.207 2.955 8.317 1.00 90.88 591 ASP A C 1
ATOM 4527 O O . ASP A 1 591 ? -21.098 3.949 7.597 1.00 90.88 591 ASP A O 1
ATOM 4531 N N . ASP A 1 592 ? -20.823 1.739 7.908 1.00 92.44 592 ASP A N 1
ATOM 4532 C CA . ASP A 1 592 ? -20.219 1.463 6.598 1.00 92.44 592 ASP A CA 1
ATOM 4533 C C . ASP A 1 592 ? -21.015 0.393 5.817 1.00 92.44 592 ASP A C 1
ATOM 4535 O O . ASP A 1 592 ? -20.749 -0.811 5.932 1.00 92.44 592 ASP A O 1
ATOM 4539 N N . PRO A 1 593 ? -21.994 0.810 4.986 1.00 93.88 593 PRO A N 1
ATOM 4540 C CA . PRO A 1 593 ? -22.838 -0.124 4.245 1.00 93.88 593 PRO A CA 1
ATOM 4541 C C . PRO A 1 593 ? -22.054 -0.944 3.213 1.00 93.88 593 PRO A C 1
ATOM 4543 O O . PRO A 1 593 ? -22.466 -2.055 2.884 1.00 93.88 593 PRO A O 1
ATOM 4546 N N . VAL A 1 594 ? -20.921 -0.427 2.721 1.00 93.06 594 VAL A N 1
ATOM 4547 C CA . VAL A 1 594 ? -20.076 -1.122 1.740 1.00 93.06 594 VAL A CA 1
ATOM 4548 C C . VAL A 1 594 ? -19.400 -2.322 2.398 1.00 93.06 594 VAL A C 1
ATOM 4550 O O . VAL A 1 594 ? -19.416 -3.426 1.853 1.00 93.06 594 VAL A O 1
ATOM 4553 N N . ILE A 1 595 ? -18.859 -2.135 3.605 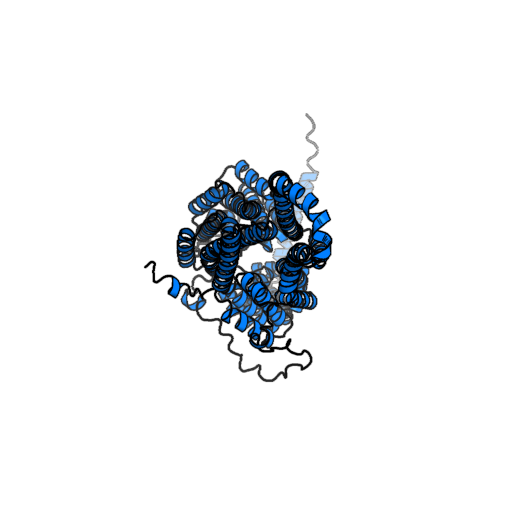1.00 94.88 595 ILE A N 1
ATOM 4554 C CA . ILE A 1 595 ? -18.280 -3.229 4.392 1.00 94.88 595 ILE A CA 1
ATOM 4555 C C . ILE A 1 595 ? -19.342 -4.268 4.762 1.00 94.88 595 ILE A C 1
ATOM 4557 O O . ILE A 1 595 ? -19.083 -5.470 4.663 1.00 94.88 595 ILE A O 1
ATOM 4561 N N . HIS A 1 596 ? -20.537 -3.826 5.155 1.00 96.25 596 HIS A N 1
ATOM 4562 C CA . HIS A 1 596 ? -21.641 -4.730 5.464 1.00 96.25 596 HIS A CA 1
ATOM 4563 C C . HIS A 1 596 ? -22.052 -5.581 4.247 1.00 96.25 596 HIS A C 1
ATOM 4565 O O . HIS A 1 596 ? -22.158 -6.802 4.370 1.00 96.25 596 HIS A O 1
ATOM 4571 N N . GLU A 1 597 ? -22.207 -4.977 3.060 1.00 97.31 597 GLU A N 1
ATOM 4572 C CA . GLU A 1 597 ? -22.509 -5.710 1.819 1.00 97.31 597 GLU A CA 1
ATOM 4573 C C . GLU A 1 597 ? -21.408 -6.726 1.478 1.00 97.31 597 GLU A C 1
ATOM 4575 O O . GLU A 1 597 ? -21.693 -7.875 1.121 1.00 97.31 597 GLU A O 1
ATOM 4580 N N . TRP A 1 598 ? -20.143 -6.326 1.625 1.00 97.44 598 TRP A N 1
ATOM 4581 C CA . TRP A 1 598 ? -19.009 -7.218 1.410 1.00 97.44 598 TRP A CA 1
ATOM 4582 C C . TRP A 1 598 ? -19.055 -8.430 2.345 1.00 97.44 598 TRP A C 1
ATOM 4584 O O . TRP A 1 598 ? -18.987 -9.570 1.882 1.00 97.44 598 TRP A O 1
ATOM 4594 N N . LEU A 1 599 ? -19.256 -8.212 3.649 1.00 97.56 599 LEU A N 1
ATOM 4595 C CA . LEU A 1 599 ? -19.361 -9.289 4.638 1.00 97.56 599 LEU A CA 1
ATOM 4596 C C . LEU A 1 599 ? -20.565 -10.197 4.389 1.00 97.56 599 LEU A C 1
ATOM 4598 O O . LEU A 1 599 ? -20.454 -11.408 4.567 1.00 97.56 599 LEU A O 1
ATOM 4602 N N . GLN A 1 600 ? -21.691 -9.649 3.936 1.00 97.75 600 GLN A N 1
ATOM 4603 C CA . GLN A 1 600 ? -22.872 -10.438 3.601 1.00 97.75 600 GLN A CA 1
ATOM 4604 C C . GLN A 1 600 ? -22.598 -11.428 2.460 1.00 97.75 600 GLN A C 1
ATOM 4606 O O . GLN A 1 600 ? -23.116 -12.545 2.481 1.00 97.75 600 GLN A O 1
ATOM 4611 N N . LYS A 1 601 ? -21.768 -11.050 1.479 1.00 97.62 601 LYS A N 1
ATOM 4612 C CA . LYS A 1 601 ? -21.391 -11.937 0.369 1.00 97.62 601 LYS A CA 1
ATOM 4613 C C . LYS A 1 601 ? -20.262 -12.907 0.741 1.00 97.62 601 LYS A C 1
ATOM 4615 O O . LYS A 1 601 ? -20.316 -14.062 0.332 1.00 97.62 601 LYS A O 1
ATOM 4620 N N . VAL A 1 602 ? -19.261 -12.466 1.510 1.00 97.62 602 VAL A N 1
ATOM 4621 C CA . VAL A 1 602 ? -18.082 -13.289 1.861 1.00 97.62 602 VAL A CA 1
ATOM 4622 C C . VAL A 1 602 ? -18.334 -14.225 3.039 1.00 97.62 602 VAL A C 1
ATOM 4624 O O . VAL A 1 602 ? -17.813 -15.337 3.061 1.00 97.62 602 VAL A O 1
ATOM 4627 N N . ALA A 1 603 ? -19.093 -13.781 4.038 1.00 97.69 603 ALA A N 1
ATOM 4628 C CA . ALA A 1 603 ? -19.199 -14.426 5.343 1.00 97.69 603 ALA A CA 1
ATOM 4629 C C . ALA A 1 603 ? -20.632 -14.378 5.926 1.00 97.69 603 ALA A C 1
ATOM 4631 O O . ALA A 1 603 ? -20.816 -13.970 7.078 1.00 97.69 603 ALA A O 1
ATOM 4632 N N . PRO A 1 604 ? -21.676 -14.815 5.191 1.00 98.00 604 PRO A N 1
ATOM 4633 C CA . PRO A 1 604 ? -23.066 -14.694 5.652 1.00 98.00 604 PRO A CA 1
ATOM 4634 C C . PRO A 1 604 ? -23.340 -15.442 6.968 1.00 98.00 604 PRO A C 1
ATOM 4636 O O . PRO A 1 604 ? -24.073 -14.951 7.830 1.00 98.00 604 PRO A O 1
ATOM 4639 N N . ALA A 1 605 ? -22.723 -16.615 7.155 1.00 97.75 605 ALA A N 1
ATOM 4640 C CA . ALA A 1 605 ? -22.858 -17.408 8.378 1.00 97.75 605 ALA A CA 1
ATOM 4641 C C . ALA A 1 605 ? -22.263 -16.691 9.601 1.00 97.75 605 ALA A C 1
ATOM 4643 O O . ALA A 1 605 ? -22.850 -16.718 10.680 1.00 97.75 605 ALA A O 1
ATOM 4644 N N . LEU A 1 606 ? -21.133 -16.000 9.415 1.00 97.81 606 LEU A N 1
ATOM 4645 C CA . LEU A 1 606 ? -20.496 -15.209 10.464 1.00 97.81 606 LEU A CA 1
ATOM 4646 C C . LEU A 1 606 ? -21.391 -14.054 10.915 1.00 97.81 606 LEU A C 1
ATOM 4648 O O . LEU A 1 606 ? -21.592 -13.867 12.112 1.00 97.81 606 LEU A O 1
ATOM 4652 N N . LEU A 1 607 ? -21.935 -13.298 9.959 1.00 97.88 607 LEU A N 1
ATOM 4653 C CA . LEU A 1 607 ? -22.802 -12.162 10.259 1.00 97.88 607 LEU A CA 1
ATOM 4654 C C . LEU A 1 607 ? -24.064 -12.613 11.009 1.00 97.88 607 LEU A C 1
ATOM 4656 O O . LEU A 1 607 ? -24.434 -12.014 12.014 1.00 97.88 607 LEU A O 1
ATOM 4660 N N . THR A 1 608 ? -24.664 -13.724 10.572 1.00 98.19 608 THR A N 1
ATOM 4661 C CA . THR A 1 608 ? -25.825 -14.332 11.239 1.00 98.19 608 THR A CA 1
ATOM 4662 C C . THR A 1 608 ? -25.496 -14.725 12.682 1.00 98.19 608 THR A C 1
ATOM 4664 O O . THR A 1 608 ? -26.229 -14.359 13.598 1.00 98.19 608 THR A O 1
ATOM 4667 N N . ALA A 1 609 ? -24.372 -15.414 12.900 1.00 97.69 609 ALA A N 1
ATOM 4668 C CA . ALA A 1 609 ? -23.944 -15.836 14.233 1.00 97.69 609 ALA A CA 1
ATOM 4669 C C . ALA A 1 609 ? -23.647 -14.644 15.160 1.00 97.69 609 ALA A C 1
ATOM 4671 O O . ALA A 1 609 ? -24.021 -14.663 16.330 1.00 97.69 609 ALA A O 1
ATOM 4672 N N . PHE A 1 610 ? -23.024 -13.581 14.643 1.00 97.75 610 PHE A N 1
ATOM 4673 C CA . PHE A 1 610 ? -22.751 -12.363 15.410 1.00 97.75 610 PHE A CA 1
ATOM 4674 C C . PHE A 1 610 ? -24.034 -11.639 15.862 1.00 97.75 610 PHE A C 1
ATOM 4676 O O . PHE A 1 610 ? -24.118 -11.179 17.008 1.00 97.75 610 PHE A O 1
ATOM 4683 N N . ILE A 1 611 ? -25.041 -11.565 14.983 1.00 96.81 611 ILE A N 1
ATOM 4684 C CA . ILE A 1 611 ? -26.353 -10.976 15.294 1.00 96.81 611 ILE A CA 1
ATOM 4685 C C . ILE A 1 611 ? -27.075 -11.821 16.353 1.00 96.81 611 ILE A C 1
ATOM 4687 O O . ILE A 1 611 ? -27.471 -11.286 17.388 1.00 96.81 611 ILE A O 1
ATOM 4691 N N . GLN A 1 612 ? -27.153 -13.143 16.160 1.00 96.62 612 GLN A N 1
ATOM 4692 C CA . GLN A 1 612 ? -27.798 -14.068 17.106 1.00 96.62 612 GLN A CA 1
ATOM 4693 C C . GLN A 1 612 ? -27.149 -14.037 18.493 1.00 96.62 612 GLN A C 1
ATOM 4695 O O . GLN A 1 612 ? -27.840 -13.998 19.511 1.00 96.62 612 GLN A O 1
ATOM 4700 N N . ALA A 1 613 ? -25.816 -13.973 18.547 1.00 94.81 613 ALA A N 1
ATOM 4701 C CA . ALA A 1 613 ? -25.080 -13.796 19.793 1.00 94.81 613 ALA A CA 1
ATOM 4702 C C . ALA A 1 613 ? -25.501 -12.526 20.560 1.00 94.81 613 ALA A C 1
ATOM 4704 O O . ALA A 1 613 ? -25.332 -12.445 21.777 1.00 94.81 613 ALA A O 1
ATOM 4705 N N . GLY A 1 614 ? -26.012 -11.507 19.862 1.00 92.38 614 GLY A N 1
ATOM 4706 C CA . GLY A 1 614 ? -26.509 -10.266 20.462 1.00 92.38 614 GLY A CA 1
ATOM 4707 C C . GLY A 1 614 ? -27.865 -10.341 21.055 1.00 92.38 614 GLY A C 1
ATOM 4708 O O . GLY A 1 614 ? -28.055 -9.867 22.171 1.00 92.38 614 GLY A O 1
ATOM 4709 N N . GLU A 1 615 ? -28.768 -10.971 20.329 1.00 94.44 615 GLU A N 1
ATOM 4710 C CA . GLU A 1 615 ? -30.109 -11.238 20.815 1.00 94.44 615 GLU A CA 1
ATOM 4711 C C . GLU A 1 615 ? -30.026 -12.076 22.097 1.00 94.44 615 GLU A C 1
ATOM 4713 O O . GLU A 1 615 ? -30.583 -11.679 23.117 1.00 94.44 615 GLU A O 1
ATOM 4718 N N . GLN A 1 616 ? -29.191 -13.122 22.110 1.00 92.75 616 GLN A N 1
ATOM 4719 C CA . GLN A 1 616 ? -28.943 -13.946 23.300 1.00 92.75 616 GLN A CA 1
ATOM 4720 C C . GLN A 1 616 ? -28.349 -13.143 24.466 1.00 92.75 616 GLN A C 1
ATOM 4722 O O . GLN A 1 616 ? -28.855 -13.202 25.584 1.00 92.75 616 GLN A O 1
ATOM 4727 N N . SER A 1 617 ? -27.317 -12.329 24.211 1.00 88.88 617 SER A N 1
ATOM 4728 C CA . SER A 1 617 ? -26.707 -11.490 25.256 1.00 88.88 617 SER A CA 1
ATOM 4729 C C . SER A 1 617 ? -27.687 -10.441 25.808 1.00 88.88 617 SER A C 1
ATOM 4731 O O . SER A 1 617 ? -27.634 -10.086 26.987 1.00 88.88 617 SER A O 1
ATOM 4733 N N . ALA A 1 618 ? -28.581 -9.907 24.971 1.00 88.38 618 ALA A N 1
ATOM 4734 C CA . ALA A 1 618 ? -29.608 -8.954 25.382 1.00 88.38 618 ALA A CA 1
ATOM 4735 C C . ALA A 1 618 ? -30.706 -9.634 26.213 1.00 88.38 618 ALA A C 1
ATOM 4737 O O . ALA A 1 618 ? -31.124 -9.089 27.239 1.00 88.38 618 ALA A O 1
ATOM 4738 N N . GLU A 1 619 ? -31.130 -10.836 25.820 1.00 90.56 619 GLU A N 1
ATOM 4739 C CA . GLU A 1 619 ? -32.074 -11.658 26.577 1.00 90.56 619 GLU A CA 1
ATOM 4740 C C . GLU A 1 619 ? -31.511 -12.031 27.952 1.00 90.56 619 GLU A C 1
ATOM 4742 O O . GLU A 1 619 ? -32.181 -11.775 28.954 1.00 90.56 619 GLU A O 1
ATOM 4747 N N . GLU A 1 620 ? -30.267 -12.516 28.024 1.00 88.75 620 GLU A N 1
ATOM 4748 C CA . GLU A 1 620 ? -29.574 -12.844 29.279 1.00 88.75 620 GLU A CA 1
ATOM 4749 C C . GLU A 1 620 ? -29.471 -11.631 30.211 1.00 88.75 620 GLU A C 1
ATOM 4751 O O . GLU A 1 620 ? -29.830 -11.721 31.386 1.00 88.75 620 GLU A O 1
ATOM 4756 N N . ASN A 1 621 ? -29.069 -10.465 29.692 1.00 85.06 621 ASN A N 1
ATOM 4757 C CA . ASN A 1 621 ? -28.990 -9.236 30.486 1.00 85.06 621 ASN A CA 1
ATOM 4758 C C . ASN A 1 621 ? -30.374 -8.758 30.960 1.00 85.06 621 ASN A C 1
ATOM 4760 O O . ASN A 1 621 ? -30.526 -8.310 32.100 1.00 85.06 621 ASN A O 1
ATOM 4764 N N . SER A 1 622 ? -31.405 -8.880 30.119 1.00 85.69 622 SER A N 1
ATOM 4765 C CA . SER A 1 622 ? -32.780 -8.517 30.485 1.00 85.69 622 SER A CA 1
ATOM 4766 C C . SER A 1 622 ? -33.398 -9.487 31.504 1.00 85.69 622 SER A C 1
ATOM 4768 O O . SER A 1 622 ? -34.182 -9.069 32.363 1.00 85.69 622 SER A O 1
ATOM 4770 N N . GLY A 1 623 ? -33.027 -10.769 31.435 1.00 84.00 623 GLY A N 1
ATOM 4771 C CA . GLY A 1 623 ? -33.416 -11.821 32.370 1.00 84.00 623 GLY A CA 1
ATOM 4772 C C . GLY A 1 623 ? -32.729 -11.652 33.720 1.00 84.00 623 GLY A C 1
ATOM 4773 O O . GLY A 1 623 ? -33.411 -11.635 34.744 1.00 84.00 623 GLY A O 1
ATOM 4774 N N . ALA A 1 624 ? -31.415 -11.408 33.718 1.00 80.81 624 ALA A N 1
ATOM 4775 C CA . ALA A 1 624 ? -30.632 -11.123 34.916 1.00 80.81 624 ALA A CA 1
ATOM 4776 C C . ALA A 1 624 ? -31.157 -9.885 35.656 1.00 80.81 624 ALA A C 1
ATOM 4778 O O . ALA A 1 624 ? -31.306 -9.917 36.876 1.00 80.81 624 ALA A O 1
ATOM 4779 N N . PHE A 1 625 ? -31.527 -8.819 34.935 1.00 77.62 625 PHE A N 1
ATOM 4780 C CA . PHE A 1 625 ? -32.158 -7.642 35.542 1.00 77.62 625 PHE A CA 1
ATOM 4781 C C . PHE A 1 625 ? -33.545 -7.954 36.132 1.00 77.62 625 PHE A C 1
ATOM 4783 O O . PHE A 1 625 ? -33.919 -7.404 37.168 1.00 77.62 625 PHE A O 1
ATOM 4790 N N . ARG A 1 626 ? -34.306 -8.870 35.516 1.00 75.75 626 ARG A N 1
ATOM 4791 C CA . ARG A 1 626 ? -35.600 -9.332 36.044 1.00 75.75 626 ARG A CA 1
ATOM 4792 C C . ARG A 1 626 ? -35.455 -10.177 37.312 1.00 75.75 626 ARG A C 1
ATOM 4794 O O . ARG A 1 626 ? -36.273 -10.015 38.211 1.00 75.75 626 ARG A O 1
ATOM 4801 N N . THR A 1 627 ? -34.434 -11.028 37.411 1.00 71.12 627 THR A N 1
ATOM 4802 C CA . THR A 1 627 ? -34.178 -11.873 38.595 1.00 71.12 627 THR A CA 1
ATOM 4803 C C . THR A 1 627 ? -33.422 -11.152 39.712 1.00 71.12 627 THR A C 1
ATOM 4805 O O . THR A 1 627 ? -33.575 -11.514 40.872 1.00 71.12 627 THR A O 1
ATOM 4808 N N . ALA A 1 628 ? -32.621 -10.132 39.382 1.00 63.41 628 ALA A N 1
ATOM 4809 C CA . ALA A 1 628 ? -31.886 -9.311 40.348 1.00 63.41 628 ALA A CA 1
ATOM 4810 C C . ALA A 1 628 ? -32.701 -8.130 40.897 1.00 63.41 628 ALA A C 1
ATOM 4812 O O . ALA A 1 628 ? -32.229 -7.431 41.796 1.00 63.41 628 ALA A O 1
ATOM 4813 N N . ARG A 1 629 ? -33.943 -7.922 40.433 1.00 53.00 629 ARG A N 1
ATOM 4814 C CA . ARG A 1 629 ? -34.929 -7.255 41.283 1.00 53.00 629 ARG A CA 1
ATOM 4815 C C . ARG A 1 629 ? -35.101 -8.139 42.514 1.00 53.00 629 ARG A C 1
ATOM 4817 O O . ARG A 1 629 ? -35.853 -9.111 42.477 1.00 53.00 629 ARG A O 1
ATOM 4824 N N . CYS A 1 630 ? -34.413 -7.777 43.603 1.00 53.69 630 CYS A N 1
ATOM 4825 C CA . CYS A 1 630 ? -34.880 -8.090 44.949 1.00 53.69 630 CYS A CA 1
ATOM 4826 C C . CYS A 1 630 ? -36.402 -7.928 44.926 1.00 53.69 630 CYS A C 1
ATOM 4828 O O . CYS A 1 630 ? -36.858 -6.930 44.350 1.00 53.69 630 CYS A O 1
ATOM 4830 N N . PRO A 1 631 ? -37.189 -8.874 45.468 1.00 61.28 631 PRO A N 1
ATOM 4831 C CA . PRO A 1 631 ? -38.601 -8.616 45.666 1.00 61.28 631 PRO A CA 1
ATOM 4832 C C . PRO A 1 631 ? -38.653 -7.316 46.455 1.00 61.28 631 PRO A C 1
ATOM 4834 O O . PRO A 1 631 ? -38.251 -7.289 47.615 1.00 61.28 631 PRO A O 1
ATOM 4837 N N . VAL A 1 632 ? -39.023 -6.227 45.776 1.00 56.66 632 VAL A N 1
ATOM 4838 C CA . VAL A 1 632 ? -39.308 -4.951 46.408 1.00 56.66 632 VAL A CA 1
ATOM 4839 C C . VAL A 1 632 ? -40.408 -5.338 47.363 1.00 56.66 632 VAL A C 1
ATOM 4841 O O . VAL A 1 632 ? -41.516 -5.684 46.941 1.00 56.66 632 VAL A O 1
ATOM 4844 N N . THR A 1 633 ? -40.053 -5.461 48.637 1.00 61.12 633 THR A N 1
ATOM 4845 C CA . THR A 1 633 ? -41.044 -5.786 49.640 1.00 61.12 633 THR A CA 1
ATOM 4846 C C . THR A 1 633 ? -42.077 -4.668 49.551 1.00 61.12 633 THR A C 1
ATOM 4848 O O . THR A 1 633 ? -41.738 -3.532 49.213 1.00 61.12 633 THR A O 1
ATOM 4851 N N . HIS A 1 634 ? -43.355 -4.949 49.797 1.00 62.25 634 HIS A N 1
ATOM 4852 C CA . HIS A 1 634 ? -44.376 -3.894 49.755 1.00 62.25 634 HIS A CA 1
ATOM 4853 C C . HIS A 1 634 ? -44.014 -2.674 50.642 1.00 62.25 634 HIS A C 1
ATOM 4855 O O . HIS A 1 634 ? -44.532 -1.587 50.406 1.00 62.25 634 HIS A O 1
ATOM 4861 N N . ALA A 1 635 ? -43.086 -2.835 51.598 1.00 61.16 635 ALA A N 1
ATOM 4862 C CA . ALA A 1 635 ? -42.483 -1.763 52.385 1.00 61.16 635 ALA A CA 1
ATOM 4863 C C . ALA A 1 635 ? -41.531 -0.848 51.583 1.00 61.16 635 ALA A C 1
ATOM 4865 O O . ALA A 1 635 ? -41.610 0.369 51.717 1.00 61.16 635 ALA A O 1
ATOM 4866 N N . ASP A 1 636 ? -40.684 -1.395 50.709 1.00 62.69 636 ASP A N 1
ATOM 4867 C CA . ASP A 1 636 ? -39.752 -0.603 49.893 1.00 62.69 636 ASP A CA 1
ATOM 4868 C C . ASP A 1 636 ? -40.484 0.172 48.789 1.00 62.69 636 ASP A C 1
ATOM 4870 O O . ASP A 1 636 ? -40.101 1.288 48.451 1.00 62.69 636 ASP A O 1
ATOM 4874 N N . ALA A 1 637 ? -41.581 -0.380 48.259 1.00 69.31 637 ALA A N 1
ATOM 4875 C CA . ALA A 1 637 ? -42.429 0.330 47.301 1.00 69.31 637 ALA A CA 1
ATOM 4876 C C . ALA A 1 637 ? -43.090 1.564 47.937 1.00 69.31 637 ALA A C 1
ATOM 4878 O O . ALA A 1 637 ? -43.129 2.612 47.302 1.00 69.31 637 ALA A O 1
ATOM 4879 N N . ALA A 1 638 ? -43.547 1.451 49.193 1.00 73.69 638 ALA A N 1
ATOM 4880 C CA . ALA A 1 638 ? -44.108 2.571 49.947 1.00 73.69 638 ALA A CA 1
ATOM 4881 C C . ALA A 1 638 ? -43.050 3.653 50.230 1.00 73.69 638 ALA A C 1
ATOM 4883 O O . ALA A 1 638 ? -43.315 4.831 49.999 1.00 73.69 638 ALA A O 1
ATOM 4884 N N . ALA A 1 639 ? -41.840 3.249 50.634 1.00 76.19 639 ALA A N 1
ATOM 4885 C CA . ALA A 1 639 ? -40.727 4.164 50.886 1.00 76.19 639 ALA A CA 1
ATOM 4886 C C . ALA A 1 639 ? -40.248 4.889 49.615 1.00 76.19 639 ALA A C 1
ATOM 4888 O O . ALA A 1 639 ? -39.900 6.065 49.674 1.00 76.19 639 ALA A O 1
ATOM 4889 N N . ILE A 1 640 ? -40.267 4.222 48.454 1.00 78.94 640 ILE A N 1
ATOM 4890 C CA . ILE A 1 640 ? -39.941 4.859 47.169 1.00 78.94 640 ILE A CA 1
ATOM 4891 C C . ILE A 1 640 ? -41.022 5.871 46.781 1.00 78.94 640 ILE A C 1
ATOM 4893 O O . ILE A 1 640 ? -40.674 6.987 46.412 1.00 78.94 640 ILE A O 1
ATOM 4897 N N . THR A 1 641 ? -42.313 5.547 46.926 1.00 83.88 641 THR A N 1
ATOM 4898 C CA . THR A 1 641 ? -43.383 6.532 46.677 1.00 83.88 641 THR A CA 1
ATOM 4899 C C . THR A 1 641 ? -43.341 7.717 47.640 1.00 83.88 641 THR A C 1
ATOM 4901 O O . THR A 1 641 ? -43.664 8.830 47.238 1.00 83.88 641 THR A O 1
ATOM 4904 N N . GLU A 1 642 ? -42.931 7.509 48.893 1.00 85.19 642 GLU A N 1
ATOM 4905 C CA . GLU A 1 642 ? -42.772 8.592 49.870 1.00 85.19 642 GLU A CA 1
ATOM 4906 C C . GLU A 1 642 ? -41.574 9.487 49.519 1.00 85.19 642 GLU A C 1
ATOM 4908 O O . GLU A 1 642 ? -41.708 10.708 49.508 1.00 85.19 642 GLU A O 1
ATOM 4913 N N . ALA A 1 643 ? -40.444 8.898 49.115 1.00 84.56 643 ALA A N 1
ATOM 4914 C CA . ALA A 1 643 ? -39.273 9.643 48.655 1.00 84.56 643 ALA A CA 1
ATOM 4915 C C . ALA A 1 643 ? -39.524 10.393 47.331 1.00 84.56 643 ALA A C 1
ATOM 4917 O O . ALA A 1 643 ? -39.080 11.529 47.174 1.00 84.56 643 ALA A O 1
ATOM 4918 N N . GLU A 1 644 ? -40.252 9.797 46.380 1.00 90.62 644 GLU A N 1
ATOM 4919 C CA . GLU A 1 644 ? -40.654 10.471 45.138 1.00 90.62 644 GLU A CA 1
ATOM 4920 C C . GLU A 1 644 ? -41.602 11.643 45.426 1.00 90.62 644 GLU A C 1
ATOM 4922 O O . GLU A 1 644 ? -41.403 12.727 44.877 1.00 90.62 644 GLU A O 1
ATOM 4927 N N . ALA A 1 645 ? -42.560 11.473 46.345 1.00 89.88 645 ALA A N 1
ATOM 4928 C CA . ALA A 1 645 ? -43.445 12.551 46.780 1.00 89.88 645 ALA A CA 1
ATOM 4929 C C . ALA A 1 645 ? -42.687 13.679 47.504 1.00 89.88 645 ALA A C 1
ATOM 4931 O O . ALA A 1 645 ? -43.015 14.851 47.322 1.00 89.88 645 ALA A O 1
ATOM 4932 N N . GLU A 1 646 ? -41.658 13.356 48.293 1.00 90.62 646 GLU A N 1
ATOM 4933 C CA . GLU A 1 646 ? -40.829 14.346 48.987 1.00 90.62 646 GLU A CA 1
ATOM 4934 C C . GLU A 1 646 ? -39.953 15.143 48.005 1.00 90.62 646 GLU A C 1
ATOM 4936 O O . GLU A 1 646 ? -39.887 16.370 48.089 1.00 90.62 646 GLU A O 1
ATOM 4941 N N . VAL A 1 647 ? -39.362 14.479 47.005 1.00 91.00 647 VAL A N 1
ATOM 4942 C CA . VAL A 1 647 ? -38.597 15.141 45.934 1.00 91.00 647 VAL A CA 1
ATOM 4943 C C . VAL A 1 647 ? -39.502 16.014 45.063 1.00 91.00 647 VAL A C 1
ATOM 4945 O O . VAL A 1 647 ? -39.123 17.133 44.707 1.00 91.00 647 VAL A O 1
ATOM 4948 N N . GLU A 1 648 ? -40.705 15.544 44.731 1.00 92.12 648 GLU A N 1
ATOM 4949 C CA . GLU A 1 648 ? -41.680 16.318 43.959 1.00 92.12 648 GLU A CA 1
ATOM 4950 C C . GLU A 1 648 ? -42.188 17.531 44.761 1.00 92.12 648 GLU A C 1
ATOM 4952 O O . GLU A 1 648 ? -42.294 18.637 44.220 1.00 92.12 648 GLU A O 1
ATOM 4957 N N . ALA A 1 649 ? -42.387 17.376 46.075 1.00 89.75 649 ALA A N 1
ATOM 4958 C CA . ALA A 1 649 ? -42.703 18.476 46.982 1.00 89.75 649 ALA A CA 1
ATOM 4959 C C . ALA A 1 649 ? -41.549 19.487 47.104 1.00 89.75 649 ALA A C 1
ATOM 4961 O O . ALA A 1 649 ? -41.793 20.697 47.083 1.00 89.75 649 ALA A O 1
ATOM 4962 N N . GLU A 1 650 ? -40.292 19.037 47.178 1.00 91.94 650 GLU A N 1
ATOM 4963 C CA . GLU A 1 650 ? -39.123 19.922 47.238 1.00 91.94 650 GLU A CA 1
ATOM 4964 C C . GLU A 1 650 ? -38.922 20.679 45.913 1.00 91.94 650 GLU A C 1
ATOM 4966 O O . GLU A 1 650 ? -38.636 21.881 45.906 1.00 91.94 650 GLU A O 1
ATOM 4971 N N . ALA A 1 651 ? -39.144 20.016 44.775 1.00 88.81 651 ALA A N 1
ATOM 4972 C CA . ALA A 1 651 ? -39.118 20.640 43.455 1.00 88.81 651 ALA A CA 1
ATOM 4973 C C . ALA A 1 651 ? -40.235 21.687 43.299 1.00 88.81 651 ALA A C 1
ATOM 4975 O O . ALA A 1 651 ? -39.985 22.803 42.824 1.00 88.81 651 ALA A O 1
ATOM 4976 N N . ALA A 1 652 ? -41.450 21.377 43.760 1.00 90.69 652 ALA A N 1
ATOM 4977 C CA . ALA A 1 652 ? -42.562 22.322 43.788 1.00 90.69 652 ALA A CA 1
ATOM 4978 C C . ALA A 1 652 ? -42.264 23.520 44.708 1.00 90.69 652 ALA A C 1
ATOM 4980 O O . ALA A 1 652 ? -42.503 24.668 44.323 1.00 90.69 652 ALA A O 1
ATOM 4981 N N . ALA A 1 653 ? -41.666 23.287 45.881 1.00 90.00 653 ALA A N 1
ATOM 4982 C CA . ALA A 1 653 ? -41.270 24.337 46.817 1.00 90.00 653 ALA A CA 1
ATOM 4983 C C . ALA A 1 653 ? -40.179 25.256 46.242 1.00 90.00 653 ALA A C 1
ATOM 4985 O O . ALA A 1 653 ? -40.292 26.478 46.356 1.00 90.00 653 ALA A O 1
ATOM 4986 N N . ARG A 1 654 ? -39.163 24.709 45.559 1.00 88.50 654 ARG A N 1
ATOM 4987 C CA . ARG A 1 654 ? -38.137 25.506 44.858 1.00 88.50 654 ARG A CA 1
ATOM 4988 C C . ARG A 1 654 ? -38.728 26.336 43.723 1.00 88.50 654 ARG A C 1
ATOM 4990 O O . ARG A 1 654 ? -38.370 27.500 43.562 1.00 88.50 654 ARG A O 1
ATOM 4997 N N . THR A 1 655 ? -39.669 25.768 42.972 1.00 89.50 655 THR A N 1
ATOM 4998 C CA . THR A 1 655 ? -40.369 26.483 41.895 1.00 89.50 655 THR A CA 1
ATOM 4999 C C . THR A 1 655 ? -41.211 27.633 42.462 1.00 89.50 655 THR A C 1
ATOM 5001 O O . THR A 1 655 ? -41.168 28.749 41.944 1.00 89.50 655 THR A O 1
ATOM 5004 N N . ALA A 1 656 ? -41.904 27.408 43.583 1.00 86.19 656 ALA A N 1
ATOM 5005 C CA . ALA A 1 656 ? -42.667 28.439 44.282 1.00 86.19 656 ALA A CA 1
ATOM 5006 C C . ALA A 1 656 ? -41.779 29.522 44.927 1.00 86.19 656 ALA A C 1
ATOM 5008 O O . ALA A 1 656 ? -42.157 30.693 44.931 1.00 86.19 656 ALA A O 1
ATOM 5009 N N . ALA A 1 657 ? -40.600 29.160 45.445 1.00 83.12 657 ALA A N 1
ATOM 5010 C CA . ALA A 1 657 ? -39.626 30.106 45.989 1.00 83.12 657 ALA A CA 1
ATOM 5011 C C . ALA A 1 657 ? -39.043 31.013 44.893 1.00 83.12 657 ALA A C 1
ATOM 5013 O O . ALA A 1 657 ? -38.995 32.228 45.074 1.00 83.12 657 ALA A O 1
ATOM 5014 N N . ASN A 1 658 ? -38.706 30.453 43.727 1.00 79.75 658 ASN A N 1
ATOM 5015 C CA . ASN A 1 658 ? -38.256 31.235 42.571 1.00 79.75 658 ASN A CA 1
ATOM 5016 C C . ASN A 1 658 ? -39.354 32.167 42.030 1.00 79.75 658 ASN A C 1
ATOM 5018 O O . ASN A 1 658 ? -39.053 33.279 41.607 1.00 79.75 658 ASN A O 1
ATOM 5022 N N . ALA A 1 659 ? -40.628 31.767 42.096 1.00 79.81 659 ALA A N 1
ATOM 5023 C CA . ALA A 1 659 ? -41.755 32.620 41.704 1.00 79.81 659 ALA A CA 1
ATOM 5024 C C . ALA A 1 659 ? -42.053 33.761 42.704 1.00 79.81 659 ALA A C 1
ATOM 5026 O O . ALA A 1 659 ? -42.713 34.733 42.345 1.00 79.81 659 ALA A O 1
ATOM 5027 N N . ARG A 1 660 ? -41.576 33.661 43.955 1.00 71.94 660 ARG A N 1
ATOM 5028 C CA . ARG A 1 660 ? -41.736 34.674 45.018 1.00 71.94 660 ARG A CA 1
ATOM 5029 C C . ARG A 1 660 ? -40.501 35.548 45.229 1.00 71.94 660 ARG A C 1
ATOM 5031 O O . ARG A 1 660 ? -40.423 36.217 46.255 1.00 71.94 660 ARG A O 1
ATOM 5038 N N . SER A 1 661 ? -39.569 35.580 44.283 1.00 55.59 661 SER A N 1
ATOM 5039 C CA . SER A 1 661 ? -38.524 36.603 44.244 1.00 55.59 661 SER A CA 1
ATOM 5040 C C . SER A 1 661 ? -38.963 37.730 43.298 1.00 55.59 661 SER A C 1
ATOM 5042 O O . SER A 1 661 ? -38.516 37.750 42.150 1.00 55.59 661 SER A O 1
ATOM 5044 N N . PRO A 1 662 ? -39.874 38.642 43.708 1.00 59.31 662 PRO A N 1
ATOM 5045 C CA . PRO A 1 662 ? -40.137 39.837 42.937 1.00 59.31 662 PRO A CA 1
ATOM 5046 C C . PRO A 1 662 ? -38.885 40.707 43.009 1.00 59.31 662 PRO A C 1
ATOM 5048 O O . PRO A 1 662 ? -38.486 41.160 44.078 1.00 59.31 662 PRO A O 1
ATOM 5051 N N . ASP A 1 663 ? -38.262 40.873 41.851 1.00 60.88 663 ASP A N 1
ATOM 5052 C CA . ASP A 1 663 ? -37.871 42.189 41.364 1.00 60.88 663 ASP A CA 1
ATOM 5053 C C . ASP A 1 663 ? -37.242 43.100 42.435 1.00 60.88 663 ASP A C 1
ATOM 5055 O O . ASP A 1 663 ? -37.833 44.074 42.905 1.00 60.88 663 ASP A O 1
ATOM 5059 N N . VAL A 1 664 ? -36.003 42.784 42.821 1.00 55.62 664 VAL A N 1
ATOM 5060 C CA . VAL A 1 664 ? -35.100 43.807 43.360 1.00 55.62 664 VAL A CA 1
ATOM 5061 C C . VAL A 1 664 ? -34.451 44.493 42.160 1.00 55.62 664 VAL A C 1
ATOM 5063 O O . VAL A 1 664 ? -33.371 44.123 41.709 1.00 55.62 664 VAL A O 1
ATOM 5066 N N . MET A 1 665 ? -35.255 45.410 41.623 1.00 54.22 665 MET A N 1
ATOM 5067 C CA . MET A 1 665 ? -34.975 46.640 40.880 1.00 54.22 665 MET A CA 1
ATOM 5068 C C . MET A 1 665 ? -33.514 47.033 40.617 1.00 54.22 665 MET A C 1
ATOM 5070 O O . MET A 1 665 ? -32.688 47.064 41.527 1.00 54.22 665 MET A O 1
ATOM 5074 N N . ASP A 1 666 ? -33.314 47.495 39.378 1.00 53.97 666 ASP A N 1
ATOM 5075 C CA . ASP A 1 666 ? -32.594 48.712 38.976 1.00 53.97 666 ASP A CA 1
ATOM 5076 C C . ASP A 1 666 ? -31.395 49.159 39.830 1.00 53.97 666 ASP A C 1
ATOM 5078 O O . ASP A 1 666 ? -31.532 49.724 40.917 1.00 53.97 666 ASP A O 1
ATOM 5082 N N . THR A 1 667 ? -30.204 49.068 39.232 1.00 49.88 667 THR A N 1
ATOM 5083 C CA . THR A 1 667 ? -29.358 50.245 38.934 1.00 49.88 667 THR A CA 1
ATOM 5084 C C . THR A 1 667 ? -28.350 49.947 37.834 1.00 49.88 667 THR A C 1
ATOM 5086 O O . THR A 1 667 ? -27.773 48.836 37.839 1.00 49.88 667 THR A O 1
#